Protein AF-A0A7J9T0T2-F1 (afdb_monomer_lite)

Secondary structure (DSSP, 8-state):
-----------------------PPP-----EEEEESSSEEEEEHHHHHHHHHHH-EEEE-TT--EEEEEEHHHHHHHHHSS--SSTT-S-HHHHHSTT--EEEEEETTS-EEEEEHHHHTT-TTSEEEEEETTEEPPSB-TTS-B--S-EEE-TT--GGGS--SEEEEEE--PPPPPPPSEEEESSSEEEE-HHHHHTS-EEEEEEEEE-TTS-EEEEEEEEEEEHHHHHHTTT---TTEEEEEEETTS-EEEEEHHHHTT---BS-TTSPPPSSPPEEEEEEEETTEEPPGGGT-S-EEEEEBTT--EEEGGG--SSEEEEEEEEPPPP-EEEEESSSEEEEEHHHHHHHHHHH-EEEE-TTS-EEEEEEHHHHHTTTSSS---SSS----HHHHHH--EEEEEETTS-EEEEEHHHHTT-TTSEEEEEETTEEPPTTT-S-EEE-TTS-GGG-EESEEEEEEES------S---EEEEEEEEE----EEE-GGG-----PPTT-B---EEEEEEE---EEEEEEEEE-TT-HHHHHHHHHS--TTTT----TT-------S-----PPP-PPPTT--S--EEEEEE--B---

Sequence (595 aa):
MKIFTTVNILLSIVIMGLVMPVVASEEATTWDLELVGAINNTISNSTFESCVGCHGVSYTDSENNEWEGIPLWYLMGDVDDTVTHGTGAFNDTLAADGDGYDVKIIAGDGYSKTLDSTYLAENNSYIVACYLNGTPLPELTDDEKPFAPLKLVGPYLSGGQKVGNIARIELDVAVAPPQPDLTLIGSETKFYSLNEVKAMPAYTASGGFEKSTGAIVGPYTYTGVNLTYLTDLVGGITPSNSIKITASDGYSMTYTHDQVMGGITICSTNEEETDEPLTMVLAYEENGSQIPDEYGGPLRIAFIRPDTPITDGHFWIKYVNKIEILSSVEEWDMTLTGAIVDIMDRSTFESCVGCHSVYWTDDSDRNWRGIPLWLLVGVVDDDVNEEATHYFNNALADQGYNVTVIASDGYNKTFNSTFVKRNDNIILVNELNGTALPDTDWPLKFTGSGLAKNENVKQVVEIQLNDLPSLPSSSSSLTATANVNIQMVGISLNRTEIDYGNVRAGQSSKNECVRITNVGSSYVEVTLEVDGESETAQDFYEQSLFIDNGLYNPANIIANIASSNSEDVVTQLRVPSGWTEAGTQGATFVFWAEA

pLDDT: mean 78.21, std 23.27, range [26.17, 98.75]

Structure (mmCIF, N/CA/C/O backbone):
data_AF-A0A7J9T0T2-F1
#
_entry.id   AF-A0A7J9T0T2-F1
#
loop_
_atom_site.group_PDB
_atom_site.id
_atom_site.type_symbol
_atom_site.label_atom_id
_atom_site.label_alt_id
_atom_site.label_comp_id
_atom_site.label_asym_id
_atom_site.label_entity_id
_atom_site.label_seq_id
_atom_site.pdbx_PDB_ins_code
_atom_site.Cartn_x
_atom_site.Cartn_y
_atom_site.Cartn_z
_atom_site.occupancy
_atom_site.B_iso_or_equiv
_atom_site.auth_seq_id
_atom_site.auth_comp_id
_atom_site.auth_asym_id
_atom_site.auth_atom_id
_atom_site.pdbx_PDB_model_num
ATOM 1 N N . MET A 1 1 ? 26.741 77.275 -59.901 1.00 42.75 1 MET A N 1
ATOM 2 C CA . MET A 1 1 ? 27.013 76.068 -60.709 1.00 42.75 1 MET A CA 1
ATOM 3 C C . MET A 1 1 ? 28.243 75.381 -60.143 1.00 42.75 1 MET A C 1
ATOM 5 O O . MET A 1 1 ? 29.345 75.842 -60.397 1.00 42.75 1 MET A O 1
ATOM 9 N N . LYS A 1 2 ? 28.053 74.357 -59.311 1.00 30.78 2 LYS A N 1
ATOM 10 C CA . LYS A 1 2 ? 29.029 73.292 -59.047 1.00 30.78 2 LYS A CA 1
ATOM 11 C C . LYS A 1 2 ? 28.281 72.166 -58.340 1.00 30.78 2 LYS A C 1
ATOM 13 O O . LYS A 1 2 ? 27.530 72.407 -57.403 1.00 30.78 2 LYS A O 1
ATOM 18 N N . ILE A 1 3 ? 28.427 70.988 -58.916 1.00 27.97 3 ILE A N 1
ATOM 19 C CA . ILE A 1 3 ? 27.735 69.739 -58.643 1.00 27.97 3 ILE A CA 1
ATOM 20 C C . ILE A 1 3 ? 28.831 68.718 -58.271 1.00 27.97 3 ILE A C 1
ATOM 22 O O . ILE A 1 3 ? 29.903 68.760 -58.875 1.00 27.97 3 ILE A O 1
ATOM 26 N N . PHE A 1 4 ? 28.493 67.831 -57.320 1.00 30.06 4 PHE A N 1
ATOM 27 C CA . PHE A 1 4 ? 29.208 66.663 -56.756 1.00 30.06 4 PHE A CA 1
ATOM 28 C C . PHE A 1 4 ? 30.495 66.964 -55.952 1.00 30.06 4 PHE A C 1
ATOM 30 O O . PHE A 1 4 ? 31.351 67.732 -56.370 1.00 30.06 4 PHE A O 1
ATOM 37 N N . THR A 1 5 ? 30.701 66.404 -54.751 1.00 29.55 5 THR A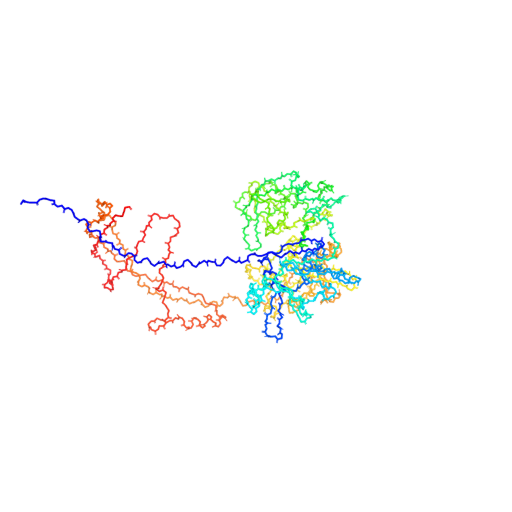 N 1
ATOM 38 C CA . THR A 1 5 ? 30.721 64.957 -54.462 1.00 29.55 5 THR A CA 1
ATOM 39 C C . THR A 1 5 ? 30.479 64.655 -52.969 1.00 29.55 5 THR A C 1
ATOM 41 O O . THR A 1 5 ? 30.799 65.452 -52.094 1.00 29.55 5 THR A O 1
ATOM 44 N N . THR A 1 6 ? 29.899 63.481 -52.743 1.00 33.00 6 THR A N 1
ATOM 45 C CA . THR A 1 6 ? 29.461 62.772 -51.531 1.00 33.00 6 THR A CA 1
ATOM 46 C C . THR A 1 6 ? 30.481 62.659 -50.386 1.00 33.00 6 THR A C 1
ATOM 48 O O . THR A 1 6 ? 31.620 62.273 -50.625 1.00 33.00 6 THR A O 1
ATOM 51 N N . VAL A 1 7 ? 30.019 62.831 -49.137 1.00 27.86 7 VAL A N 1
ATOM 52 C CA . VAL A 1 7 ? 30.520 62.118 -47.943 1.00 27.86 7 VAL A CA 1
ATOM 53 C C . VAL A 1 7 ? 29.309 61.772 -47.067 1.00 27.86 7 VAL A C 1
ATOM 55 O O . VAL A 1 7 ? 28.655 62.663 -46.532 1.00 27.86 7 VAL A O 1
ATOM 58 N N . ASN A 1 8 ? 28.998 60.479 -46.951 1.00 28.47 8 ASN A N 1
ATOM 59 C CA . ASN A 1 8 ? 28.074 59.947 -45.949 1.00 28.47 8 ASN A CA 1
ATOM 60 C C . ASN A 1 8 ? 28.800 59.915 -44.600 1.00 28.47 8 ASN A C 1
ATOM 62 O O . ASN A 1 8 ? 29.786 59.195 -44.456 1.00 28.47 8 ASN A O 1
ATOM 66 N N . ILE A 1 9 ? 28.305 60.667 -43.619 1.00 31.58 9 ILE A N 1
ATOM 67 C CA . ILE A 1 9 ? 28.656 60.491 -42.207 1.00 31.58 9 ILE A CA 1
ATOM 68 C C . ILE A 1 9 ? 27.519 59.668 -41.596 1.00 31.58 9 ILE A C 1
ATOM 70 O O . ILE A 1 9 ? 26.428 60.191 -41.379 1.00 31.58 9 ILE A O 1
ATOM 74 N N . LEU A 1 10 ? 27.756 58.373 -41.367 1.00 28.09 10 LEU A N 1
ATOM 75 C CA . LEU A 1 10 ? 26.918 57.586 -40.465 1.00 28.09 10 LEU A CA 1
ATOM 76 C C . LEU A 1 10 ? 27.258 58.004 -39.033 1.00 28.09 10 LEU A C 1
ATOM 78 O O . LEU A 1 10 ? 28.380 57.818 -38.565 1.00 28.09 10 LEU A O 1
ATOM 82 N N . LEU A 1 11 ? 26.274 58.586 -38.358 1.00 29.47 11 LEU A N 1
ATOM 83 C CA . LEU A 1 11 ? 26.287 58.825 -36.926 1.00 29.47 11 LEU A CA 1
ATOM 84 C C . LEU A 1 11 ? 25.904 57.499 -36.248 1.00 29.47 11 LEU A C 1
ATOM 86 O O . LEU A 1 11 ? 24.732 57.128 -36.233 1.00 29.47 11 LEU A O 1
ATOM 90 N N . SER A 1 12 ? 26.887 56.750 -35.746 1.00 29.41 12 SER A N 1
ATOM 91 C CA . SER A 1 12 ? 26.629 55.570 -34.914 1.00 29.41 12 SER A CA 1
ATOM 92 C C . SER A 1 12 ? 26.008 56.019 -33.592 1.00 29.41 12 SER A C 1
ATOM 94 O O . SER A 1 12 ? 26.685 56.607 -32.749 1.00 29.41 12 SER A O 1
ATOM 96 N N . ILE A 1 13 ? 24.713 55.761 -33.419 1.00 32.69 13 ILE A N 1
ATOM 97 C CA . ILE A 1 13 ? 24.043 55.848 -32.123 1.00 32.69 13 ILE A CA 1
ATOM 98 C C . ILE A 1 13 ? 24.523 54.669 -31.274 1.00 32.69 13 ILE A C 1
ATOM 100 O O . ILE A 1 13 ? 24.411 53.509 -31.663 1.00 32.69 13 ILE A O 1
ATOM 104 N N . VAL A 1 14 ? 25.085 54.999 -30.115 1.00 29.89 14 VAL A N 1
ATOM 105 C CA . VAL A 1 14 ? 25.439 54.064 -29.049 1.00 29.89 14 VAL A CA 1
ATOM 106 C C . VAL A 1 14 ? 24.139 53.514 -28.465 1.00 29.89 14 VAL A C 1
ATOM 108 O O . VAL A 1 14 ? 23.428 54.227 -27.761 1.00 29.89 14 VAL A O 1
ATOM 111 N N . ILE A 1 15 ? 23.822 52.254 -28.758 1.00 36.28 15 ILE A N 1
ATOM 112 C CA . ILE A 1 15 ? 22.851 51.486 -27.976 1.00 36.28 15 ILE A CA 1
ATOM 113 C C . ILE A 1 15 ? 23.646 50.850 -26.841 1.00 36.28 15 ILE A C 1
ATOM 115 O O . ILE A 1 15 ? 24.412 49.909 -27.041 1.00 36.28 15 ILE A O 1
ATOM 119 N N . MET A 1 16 ? 23.508 51.423 -25.650 1.00 34.28 16 MET A N 1
ATOM 120 C CA . MET A 1 16 ? 24.037 50.865 -24.414 1.00 34.28 16 MET A CA 1
ATOM 121 C C . MET A 1 16 ? 23.145 49.676 -24.038 1.00 34.28 16 MET A C 1
ATOM 123 O O . MET A 1 16 ? 22.147 49.827 -23.342 1.00 34.28 16 MET A O 1
ATOM 127 N N . GLY A 1 17 ? 23.452 48.504 -24.595 1.00 32.16 17 GLY A N 1
ATOM 128 C CA . GLY A 1 17 ? 22.829 47.253 -24.185 1.00 32.16 17 GLY A CA 1
ATOM 129 C C . GLY A 1 17 ? 23.293 46.910 -22.775 1.00 32.16 17 GLY A C 1
ATOM 130 O O . GLY A 1 17 ? 24.470 46.613 -22.575 1.00 32.16 17 GLY A O 1
ATOM 131 N N . LEU A 1 18 ? 22.384 46.958 -21.800 1.00 32.94 18 LEU A N 1
ATOM 132 C CA . LEU A 1 18 ? 22.560 46.194 -20.572 1.00 32.94 18 LEU A CA 1
ATOM 133 C C . LEU A 1 18 ? 22.551 44.714 -20.968 1.00 32.94 18 LEU A C 1
ATOM 135 O O . LEU A 1 18 ? 21.499 44.136 -21.224 1.00 32.94 18 LEU A O 1
ATOM 139 N N . VAL A 1 19 ? 23.734 44.112 -21.039 1.00 35.44 19 VAL A N 1
ATOM 140 C CA . VAL A 1 19 ? 23.866 42.660 -20.969 1.00 35.44 19 VAL A CA 1
ATOM 141 C C . VAL A 1 19 ? 23.673 42.318 -19.498 1.00 35.44 19 VAL A C 1
ATOM 143 O O . VAL A 1 19 ? 24.574 42.528 -18.687 1.00 35.44 19 VAL A O 1
ATOM 146 N N . MET A 1 20 ? 22.474 41.869 -19.131 1.00 35.12 20 MET A N 1
ATOM 147 C CA . MET A 1 20 ? 22.320 41.127 -17.884 1.00 35.12 20 MET A CA 1
ATOM 148 C C . MET A 1 20 ? 23.181 39.865 -18.017 1.00 35.12 20 MET A C 1
ATOM 150 O O . MET A 1 20 ? 23.085 39.196 -19.050 1.00 35.12 20 MET A O 1
ATOM 154 N N . PRO A 1 21 ? 24.057 39.545 -17.050 1.00 38.41 21 PRO A N 1
ATOM 155 C CA . PRO A 1 21 ? 24.721 38.256 -17.067 1.00 38.41 21 PRO A CA 1
ATOM 156 C C . PRO A 1 21 ? 23.632 37.185 -17.019 1.00 38.41 21 PRO A C 1
ATOM 158 O O . PRO A 1 21 ? 22.793 37.185 -16.120 1.00 38.41 21 PRO A O 1
ATOM 161 N N . VAL A 1 22 ? 23.633 36.292 -18.008 1.00 36.00 22 VAL A N 1
ATOM 162 C CA . VAL A 1 22 ? 23.022 34.976 -17.841 1.00 36.00 22 VAL A CA 1
ATOM 163 C C . VAL A 1 22 ? 23.752 34.365 -16.654 1.00 36.00 22 VAL A C 1
ATOM 165 O O . VAL A 1 22 ? 24.932 34.031 -16.754 1.00 36.00 22 VAL A O 1
ATOM 168 N N . VAL A 1 23 ? 23.083 34.318 -15.506 1.00 36.56 23 VAL A N 1
ATOM 169 C CA . VAL A 1 23 ? 23.486 33.435 -14.421 1.00 36.56 23 VAL A CA 1
ATOM 170 C C . VAL A 1 23 ? 23.303 32.043 -15.003 1.00 36.56 23 VAL A C 1
ATOM 172 O O . VAL A 1 23 ? 22.180 31.643 -15.304 1.00 36.56 23 VAL A O 1
ATOM 175 N N . ALA A 1 24 ? 24.412 31.360 -15.281 1.00 34.75 24 ALA A N 1
ATOM 176 C CA . ALA A 1 24 ? 24.365 29.929 -15.501 1.00 34.75 24 ALA A CA 1
ATOM 177 C C . ALA A 1 24 ? 23.715 29.338 -14.247 1.00 34.75 24 ALA A C 1
ATOM 179 O O . ALA A 1 24 ? 24.216 29.563 -13.146 1.00 34.75 24 ALA A O 1
ATOM 180 N N . SER A 1 25 ? 22.572 28.671 -14.401 1.00 39.75 25 SER A N 1
ATOM 181 C CA . SER A 1 25 ? 22.115 27.746 -13.372 1.00 39.75 25 SER A CA 1
ATOM 182 C C . SER A 1 25 ? 23.260 26.763 -13.160 1.00 39.75 25 SER A C 1
ATOM 184 O O . SER A 1 25 ? 23.696 26.147 -14.135 1.00 39.75 25 SER A O 1
ATOM 186 N N . GLU A 1 26 ? 23.794 26.668 -11.942 1.00 44.22 26 GLU A N 1
ATOM 187 C CA . GLU A 1 26 ? 24.615 25.518 -11.569 1.00 44.22 26 GLU A CA 1
ATOM 188 C C . GLU A 1 26 ? 23.820 24.274 -11.962 1.00 44.22 26 GLU A C 1
ATOM 190 O O . GLU A 1 26 ? 22.697 24.081 -11.493 1.00 44.22 26 GLU A O 1
ATOM 195 N N . GLU A 1 27 ? 24.340 23.486 -12.904 1.00 43.44 27 GLU A N 1
ATOM 196 C CA . GLU A 1 27 ? 23.812 22.144 -13.102 1.00 43.44 27 GLU A CA 1
ATOM 197 C C . GLU A 1 27 ? 24.048 21.419 -11.781 1.00 43.44 27 GLU A C 1
ATOM 199 O O . GLU A 1 27 ? 25.196 21.233 -11.374 1.00 43.44 27 GLU A O 1
ATOM 204 N N . ALA A 1 28 ? 22.963 21.099 -11.073 1.00 52.84 28 ALA A N 1
ATOM 205 C CA . ALA A 1 28 ? 23.036 20.286 -9.873 1.00 52.84 28 ALA A CA 1
ATOM 206 C C . ALA A 1 28 ? 23.795 19.003 -10.227 1.00 52.84 28 ALA A C 1
ATOM 208 O O . ALA A 1 28 ? 23.469 18.339 -11.215 1.00 52.84 28 ALA A O 1
ATOM 209 N N . THR A 1 29 ? 24.832 18.674 -9.460 1.00 57.19 29 THR A N 1
ATOM 210 C CA . THR A 1 29 ? 25.608 17.456 -9.669 1.00 57.19 29 THR A CA 1
ATOM 211 C C . THR A 1 29 ? 24.698 16.252 -9.418 1.00 57.19 29 THR A C 1
ATOM 213 O O . THR A 1 29 ? 24.330 15.927 -8.289 1.00 57.19 29 THR A O 1
ATOM 216 N N . THR A 1 30 ? 24.268 15.601 -10.499 1.00 76.81 30 THR A N 1
ATOM 217 C CA . THR A 1 30 ? 23.512 14.350 -10.434 1.00 76.81 30 THR A CA 1
ATOM 218 C C . THR A 1 30 ? 24.491 13.207 -10.208 1.00 76.81 30 THR A C 1
ATOM 220 O O . THR A 1 30 ? 25.415 13.018 -11.002 1.00 76.81 30 THR A O 1
ATOM 223 N N . TRP A 1 31 ? 24.291 12.453 -9.137 1.00 90.75 31 TRP A N 1
ATOM 224 C CA . TRP A 1 31 ? 25.074 11.274 -8.794 1.00 90.75 31 TRP A CA 1
ATOM 225 C C . TRP A 1 31 ? 24.131 10.124 -8.446 1.00 90.75 31 TRP A C 1
ATOM 227 O O . TRP A 1 31 ? 22.998 10.359 -8.019 1.00 90.75 31 TRP A O 1
ATOM 237 N N . ASP A 1 32 ? 24.638 8.906 -8.610 1.00 93.75 32 ASP A N 1
ATOM 238 C CA . ASP A 1 32 ? 23.962 7.668 -8.246 1.00 93.75 32 ASP A CA 1
ATOM 239 C C . ASP A 1 32 ? 24.829 6.901 -7.237 1.00 93.75 32 ASP A C 1
ATOM 241 O O . ASP A 1 32 ? 26.057 6.867 -7.357 1.00 93.75 32 ASP A O 1
ATOM 245 N N . LEU A 1 33 ? 24.187 6.295 -6.241 1.00 97.50 33 LEU A N 1
ATOM 246 C CA . LEU A 1 33 ? 24.794 5.362 -5.299 1.00 97.50 33 LEU A CA 1
ATOM 247 C C . LEU A 1 33 ? 24.420 3.933 -5.700 1.00 97.50 33 LEU A C 1
ATOM 249 O O . LEU A 1 33 ? 23.245 3.569 -5.695 1.00 97.50 33 LEU A O 1
ATOM 253 N N . GLU A 1 34 ? 25.421 3.110 -6.004 1.00 98.12 34 GLU A N 1
ATOM 254 C CA . GLU A 1 34 ? 25.222 1.683 -6.264 1.00 98.12 34 GLU A CA 1
ATOM 255 C C . GLU A 1 34 ? 25.162 0.897 -4.948 1.00 98.12 34 GLU A C 1
ATOM 257 O O . GLU A 1 34 ? 26.100 0.928 -4.146 1.00 98.12 34 GLU A O 1
ATOM 262 N N . LEU A 1 35 ? 24.091 0.135 -4.748 1.00 98.31 35 LEU A N 1
ATOM 263 C CA . LEU A 1 35 ? 23.955 -0.830 -3.664 1.00 98.31 35 LEU A CA 1
ATOM 264 C C . LEU A 1 35 ? 23.988 -2.241 -4.251 1.00 98.31 35 LEU A C 1
ATOM 266 O O . LEU A 1 35 ? 23.282 -2.546 -5.213 1.00 98.31 35 LEU A O 1
ATOM 270 N N . VAL A 1 36 ? 24.844 -3.100 -3.704 1.00 97.94 36 VAL A N 1
ATOM 271 C CA . VAL A 1 36 ? 25.056 -4.465 -4.199 1.00 97.94 36 VAL A CA 1
ATOM 272 C C . VAL A 1 36 ? 25.003 -5.439 -3.035 1.00 97.94 36 VAL A C 1
ATOM 274 O O . VAL A 1 36 ? 25.761 -5.284 -2.084 1.00 97.94 36 VAL A O 1
ATOM 277 N N . GLY A 1 37 ? 24.166 -6.464 -3.131 1.00 96.69 37 GLY A N 1
ATOM 278 C CA . GLY A 1 37 ? 24.042 -7.509 -2.122 1.00 96.69 37 GLY A CA 1
ATOM 279 C C . GLY A 1 37 ? 23.311 -8.731 -2.672 1.00 96.69 37 GLY A C 1
ATOM 280 O O . GLY A 1 37 ? 23.648 -9.244 -3.743 1.00 96.69 37 GLY A O 1
ATOM 281 N N . ALA A 1 38 ? 22.309 -9.206 -1.936 1.00 94.81 38 ALA A N 1
ATOM 282 C CA . ALA A 1 38 ? 21.439 -10.291 -2.368 1.00 94.81 38 ALA A CA 1
ATOM 283 C C . ALA A 1 38 ? 20.654 -9.884 -3.622 1.00 94.81 38 ALA A C 1
ATOM 285 O O . ALA A 1 38 ? 20.498 -10.680 -4.551 1.00 94.81 38 ALA A O 1
ATOM 286 N N . ILE A 1 39 ? 20.243 -8.621 -3.681 1.00 92.12 39 ILE A N 1
ATOM 287 C CA . ILE A 1 39 ? 19.804 -7.929 -4.892 1.00 92.12 39 ILE A CA 1
ATOM 288 C C . ILE A 1 39 ? 20.677 -6.688 -5.115 1.00 92.12 39 ILE A C 1
ATOM 290 O O . ILE A 1 39 ? 21.527 -6.357 -4.293 1.00 92.12 39 ILE A O 1
ATOM 294 N N . ASN A 1 40 ? 20.492 -6.002 -6.242 1.00 93.56 40 ASN A N 1
ATOM 295 C CA . ASN A 1 40 ? 21.198 -4.756 -6.528 1.00 93.56 40 ASN A CA 1
ATOM 296 C C . ASN A 1 40 ? 20.189 -3.625 -6.686 1.00 93.56 40 ASN A C 1
ATOM 298 O O . ASN A 1 40 ? 19.157 -3.822 -7.329 1.00 93.56 40 ASN A O 1
ATOM 302 N N . ASN A 1 41 ? 20.542 -2.443 -6.194 1.00 93.69 41 ASN A N 1
ATOM 303 C CA . ASN A 1 41 ? 19.772 -1.225 -6.393 1.00 93.69 41 ASN A CA 1
ATOM 304 C C . ASN A 1 41 ? 20.688 -0.055 -6.784 1.00 93.69 41 ASN A C 1
ATOM 306 O O . ASN A 1 41 ? 21.907 -0.089 -6.601 1.00 93.69 41 ASN A O 1
ATOM 310 N N . THR A 1 42 ? 20.114 0.984 -7.376 1.00 94.06 42 THR A N 1
ATOM 311 C CA . THR A 1 42 ? 20.806 2.235 -7.690 1.00 94.06 42 THR A CA 1
ATOM 312 C C . THR A 1 42 ? 19.948 3.392 -7.213 1.00 94.06 42 THR A C 1
ATOM 314 O O . THR A 1 42 ? 18.852 3.612 -7.722 1.00 94.06 42 THR A O 1
ATOM 317 N N . ILE A 1 43 ? 20.455 4.130 -6.230 1.00 92.31 43 ILE A N 1
ATOM 318 C CA . ILE A 1 43 ? 19.748 5.248 -5.610 1.00 92.31 43 ILE A CA 1
ATOM 319 C C . ILE A 1 43 ? 20.256 6.545 -6.233 1.00 92.31 43 ILE A C 1
ATOM 321 O O . ILE A 1 43 ? 21.429 6.887 -6.083 1.00 92.31 43 ILE A O 1
ATOM 325 N N . SER A 1 44 ? 19.372 7.282 -6.902 1.00 92.44 44 SER A N 1
ATOM 326 C CA . SER A 1 44 ? 19.695 8.619 -7.405 1.00 92.44 44 SER A CA 1
ATOM 327 C C . SER A 1 44 ? 19.805 9.634 -6.266 1.00 92.44 44 SER A C 1
ATOM 329 O O . SER A 1 44 ? 19.164 9.471 -5.226 1.00 92.44 44 SER A O 1
ATOM 331 N N . ASN A 1 45 ? 20.541 10.728 -6.488 1.00 90.44 45 ASN A N 1
ATOM 332 C CA . ASN A 1 45 ? 20.625 11.869 -5.564 1.00 90.44 45 ASN A CA 1
ATOM 333 C C . ASN A 1 45 ? 19.247 12.252 -4.973 1.00 90.44 45 ASN A C 1
ATOM 335 O O . ASN A 1 45 ? 19.060 12.224 -3.759 1.00 90.44 45 ASN A O 1
ATOM 339 N N . SER A 1 46 ? 18.247 12.507 -5.824 1.00 85.38 46 SER A N 1
ATOM 340 C CA . SER A 1 46 ? 16.908 12.926 -5.380 1.00 85.38 46 SER A CA 1
ATOM 341 C C . SER A 1 46 ? 16.191 11.878 -4.522 1.00 85.38 46 SER A C 1
ATOM 343 O O . SER A 1 46 ? 15.433 12.221 -3.613 1.00 85.38 46 SER A O 1
ATOM 345 N N . THR A 1 47 ? 16.416 10.594 -4.811 1.00 86.38 47 THR A N 1
ATOM 346 C CA . THR A 1 47 ? 15.854 9.491 -4.023 1.00 86.38 47 THR A CA 1
ATOM 347 C C . THR A 1 47 ? 16.530 9.432 -2.660 1.00 86.38 47 THR A C 1
ATOM 349 O O . THR A 1 47 ? 15.845 9.355 -1.644 1.00 86.38 47 THR A O 1
ATOM 352 N N . PHE A 1 48 ? 17.858 9.570 -2.615 1.00 93.50 48 PHE A N 1
ATOM 353 C CA . PHE A 1 48 ? 18.609 9.613 -1.364 1.00 93.50 48 PHE A CA 1
ATOM 354 C C . PHE A 1 48 ? 18.165 10.786 -0.478 1.00 93.50 48 PHE A C 1
ATOM 356 O O . PHE A 1 48 ? 17.892 10.587 0.703 1.00 93.50 48 PHE A O 1
ATOM 363 N N . GLU A 1 49 ? 18.025 11.993 -1.036 1.00 88.25 49 GLU A N 1
ATOM 364 C CA . GLU A 1 49 ? 17.530 13.166 -0.298 1.00 88.25 49 GLU A CA 1
ATOM 365 C C . GLU A 1 49 ? 16.102 12.956 0.233 1.00 88.25 49 GLU A C 1
ATOM 367 O O . GLU A 1 49 ? 15.800 13.322 1.370 1.00 88.25 49 GLU A O 1
ATOM 372 N N . SER A 1 50 ? 15.235 12.290 -0.538 1.00 85.25 50 SER A N 1
ATOM 373 C CA . SER A 1 50 ? 13.892 11.915 -0.073 1.00 85.25 50 SER A CA 1
ATOM 374 C C . SER A 1 50 ? 13.957 10.930 1.101 1.00 85.25 50 SER A C 1
ATOM 376 O O . SER A 1 50 ? 13.254 11.106 2.097 1.00 85.25 50 SER A O 1
ATOM 378 N N . CYS A 1 51 ? 14.851 9.937 1.039 1.00 86.12 51 CYS A N 1
ATOM 379 C CA . CYS A 1 51 ? 15.074 8.987 2.127 1.00 86.12 51 CYS A CA 1
ATOM 380 C C . CYS A 1 51 ? 15.621 9.662 3.397 1.00 86.12 51 CYS A C 1
ATOM 382 O O . CYS A 1 51 ? 15.247 9.255 4.497 1.00 86.12 51 CYS A O 1
ATOM 384 N N . VAL A 1 52 ? 16.440 10.718 3.285 1.00 90.44 52 VAL A N 1
ATOM 385 C CA . VAL A 1 52 ? 16.865 11.532 4.443 1.00 90.44 52 VAL A CA 1
ATOM 386 C C . VAL A 1 52 ? 15.659 12.163 5.148 1.00 90.44 52 VAL A C 1
ATOM 388 O O . VAL A 1 52 ? 15.639 12.225 6.374 1.00 90.44 52 VAL A O 1
ATOM 391 N N . GLY A 1 53 ? 14.612 12.555 4.417 1.00 86.56 53 GLY A N 1
ATOM 392 C CA . GLY A 1 53 ? 13.378 13.078 5.014 1.00 86.56 53 GLY A CA 1
ATOM 393 C C . GLY A 1 53 ? 12.642 12.080 5.922 1.00 86.56 53 GLY A C 1
ATOM 394 O O . GLY A 1 53 ? 12.006 12.495 6.891 1.00 86.56 53 GLY A O 1
ATOM 395 N N . CYS A 1 54 ? 12.749 10.776 5.647 1.00 77.44 54 CYS A N 1
ATOM 396 C CA . CYS A 1 54 ? 12.067 9.717 6.404 1.00 77.44 54 CYS A CA 1
ATOM 397 C C . CYS A 1 54 ? 12.971 9.005 7.426 1.00 77.44 54 CYS A C 1
ATOM 399 O O . CYS A 1 54 ? 12.491 8.573 8.473 1.00 77.44 54 CYS A O 1
ATOM 401 N N . HIS A 1 55 ? 14.269 8.887 7.136 1.00 87.50 55 HIS A N 1
ATOM 402 C CA . HIS A 1 55 ? 15.229 8.068 7.892 1.00 87.50 55 HIS A CA 1
ATOM 403 C C . HIS A 1 55 ? 16.473 8.846 8.345 1.00 87.50 55 HIS A C 1
ATOM 405 O O . HIS A 1 55 ? 17.432 8.249 8.840 1.00 87.50 55 HIS A O 1
ATOM 411 N N . GLY A 1 56 ? 16.486 10.166 8.153 1.00 92.12 56 GLY A N 1
ATOM 412 C CA . GLY A 1 56 ? 17.634 11.020 8.416 1.00 92.12 56 GLY A CA 1
ATOM 413 C C . GLY A 1 56 ? 18.056 11.040 9.881 1.00 92.12 56 GLY A C 1
ATOM 414 O O . GLY A 1 56 ? 17.236 11.078 10.799 1.00 92.12 56 GLY A O 1
ATOM 415 N N . VAL A 1 57 ? 19.367 11.060 10.096 1.00 95.69 57 VAL A N 1
ATOM 416 C CA . VAL A 1 57 ? 19.986 11.268 11.407 1.00 95.69 57 VAL A CA 1
ATOM 417 C C . VAL A 1 57 ? 21.101 12.301 11.297 1.00 95.69 57 VAL A C 1
ATOM 419 O O . VAL A 1 57 ? 21.665 12.508 10.219 1.00 95.69 57 VAL A O 1
ATOM 422 N N . SER A 1 58 ? 21.453 12.913 12.429 1.00 95.69 58 SER A N 1
ATOM 423 C CA . SER A 1 58 ? 22.594 13.817 12.523 1.00 95.69 58 SER A CA 1
ATOM 424 C C . SER A 1 58 ? 23.640 13.344 13.534 1.00 95.69 58 SER A C 1
ATOM 426 O O . SER A 1 58 ? 23.347 12.646 14.508 1.00 95.69 58 SER A O 1
ATOM 428 N N . TYR A 1 59 ? 24.895 13.720 13.290 1.00 95.69 59 TYR A N 1
ATOM 429 C CA . TYR A 1 59 ? 26.029 13.472 14.177 1.00 95.69 59 TYR A CA 1
ATOM 430 C C . TYR A 1 59 ? 26.943 14.694 14.223 1.00 95.69 59 TYR A C 1
ATOM 432 O O . TYR A 1 59 ? 27.476 15.116 13.200 1.00 95.69 59 TYR A O 1
ATOM 440 N N . THR A 1 60 ? 27.180 15.230 15.421 1.00 97.00 60 THR A N 1
ATOM 441 C CA . THR A 1 60 ? 28.163 16.297 15.639 1.00 97.00 60 THR A CA 1
ATOM 442 C C . THR A 1 60 ? 29.503 15.709 16.066 1.00 97.00 60 THR A C 1
ATOM 444 O O . THR A 1 60 ? 29.587 14.988 17.063 1.00 97.00 60 THR A O 1
ATOM 447 N N . ASP A 1 61 ? 30.568 16.026 15.334 1.00 94.19 61 ASP A N 1
ATOM 448 C CA . ASP A 1 61 ? 31.912 15.553 15.660 1.00 94.19 61 ASP A CA 1
ATOM 449 C C . ASP A 1 61 ? 32.635 16.423 16.708 1.00 94.19 61 ASP A C 1
ATOM 451 O O . ASP A 1 61 ? 32.137 17.439 17.194 1.00 94.19 61 ASP A O 1
ATOM 455 N N . SER A 1 62 ? 33.851 16.015 17.086 1.00 94.06 62 SER A N 1
ATOM 456 C CA . SER A 1 62 ? 34.672 16.725 18.077 1.00 94.06 62 SER A CA 1
ATOM 457 C C . SER A 1 62 ? 35.143 18.115 17.636 1.00 94.06 62 SER A C 1
ATOM 459 O O . SER A 1 62 ? 35.647 18.870 18.466 1.00 94.06 62 SER A O 1
ATOM 461 N N . GLU A 1 63 ? 35.033 18.434 16.347 1.00 94.25 63 GLU A N 1
ATOM 462 C CA . GLU A 1 63 ? 35.361 19.738 15.766 1.00 94.25 63 GLU A CA 1
ATOM 463 C C . GLU A 1 63 ? 34.115 20.629 15.646 1.00 94.25 63 GLU A C 1
ATOM 465 O O . GLU A 1 63 ? 34.209 21.753 15.158 1.00 94.25 63 GLU A O 1
ATOM 470 N N . ASN A 1 64 ? 32.974 20.165 16.174 1.00 95.19 64 ASN A N 1
ATOM 471 C CA . ASN A 1 64 ? 31.681 20.838 16.131 1.00 95.19 64 ASN A CA 1
ATOM 472 C C . ASN A 1 64 ? 31.128 20.985 14.704 1.00 95.19 64 ASN A C 1
ATOM 474 O O . ASN A 1 64 ? 30.376 21.921 14.433 1.00 95.19 64 ASN A O 1
ATOM 478 N N . ASN A 1 65 ? 31.494 20.061 13.811 1.00 95.94 65 ASN A N 1
ATOM 479 C CA . ASN A 1 65 ? 30.829 19.914 12.525 1.00 95.94 65 ASN A CA 1
ATOM 480 C C . ASN A 1 65 ? 29.629 18.980 12.669 1.00 95.94 65 ASN A C 1
ATOM 482 O O . ASN A 1 65 ? 29.756 17.885 13.221 1.00 95.94 65 ASN A O 1
ATOM 486 N N . GLU A 1 66 ? 28.486 19.405 12.152 1.00 97.56 66 GLU A N 1
ATOM 487 C CA . GLU A 1 66 ? 27.261 18.620 12.083 1.00 97.56 66 GLU A CA 1
ATOM 488 C C . GLU A 1 66 ? 27.171 17.895 10.740 1.00 97.56 66 GLU A C 1
ATOM 490 O O . GLU A 1 66 ? 27.281 18.506 9.680 1.00 97.56 66 GLU A O 1
ATOM 495 N N . TRP A 1 67 ? 26.998 16.581 10.793 1.00 97.50 67 TRP A N 1
ATOM 496 C CA . TRP A 1 67 ? 26.856 15.716 9.631 1.00 97.50 67 TRP A CA 1
ATOM 497 C C . TRP A 1 67 ? 25.441 15.168 9.573 1.00 97.50 67 TRP A C 1
ATOM 499 O O . TRP A 1 67 ? 24.970 14.654 10.585 1.00 97.50 67 TRP A O 1
ATOM 509 N N . GLU A 1 68 ? 24.803 15.206 8.406 1.00 97.62 68 GLU A N 1
ATOM 510 C CA . GLU A 1 68 ? 23.436 14.703 8.220 1.00 97.62 68 GLU A CA 1
ATOM 511 C C . GLU A 1 68 ? 23.360 13.748 7.026 1.00 97.62 68 GLU A C 1
ATOM 513 O O . GLU A 1 68 ? 24.004 13.958 5.990 1.00 97.62 68 GLU A O 1
ATOM 518 N N . GLY A 1 69 ? 22.576 12.682 7.180 1.00 97.62 69 GLY A N 1
ATOM 519 C CA . GLY A 1 69 ? 22.327 11.694 6.134 1.00 97.62 69 GLY A CA 1
ATOM 520 C C . GLY A 1 69 ? 21.598 10.465 6.660 1.00 97.62 69 GLY A C 1
ATOM 521 O O . GLY A 1 69 ? 20.856 10.551 7.636 1.00 97.62 69 GLY A O 1
ATOM 522 N N . ILE A 1 70 ? 21.822 9.317 6.022 1.00 97.62 70 ILE A N 1
ATOM 523 C CA . ILE A 1 70 ? 21.089 8.072 6.300 1.00 97.62 70 ILE A CA 1
ATOM 524 C C . ILE A 1 70 ? 21.976 7.110 7.108 1.00 97.62 70 ILE A C 1
ATOM 526 O O . ILE A 1 70 ? 23.155 6.943 6.772 1.00 97.62 70 ILE A O 1
ATOM 530 N N . PRO A 1 71 ? 21.455 6.444 8.155 1.00 97.94 71 PRO A N 1
ATOM 531 C CA . PRO A 1 71 ? 22.143 5.322 8.786 1.00 97.94 71 PRO A CA 1
ATOM 532 C C . PRO A 1 71 ? 22.506 4.224 7.775 1.00 97.94 71 PRO A C 1
ATOM 534 O O . PRO A 1 71 ? 21.668 3.787 6.993 1.00 97.94 71 PRO A O 1
ATOM 537 N N . LEU A 1 72 ? 23.747 3.734 7.817 1.00 98.06 72 LEU A N 1
ATOM 538 C CA . LEU A 1 72 ? 24.270 2.748 6.865 1.00 98.06 72 LEU A CA 1
ATOM 539 C C . LEU A 1 72 ? 23.424 1.466 6.818 1.00 98.06 72 LEU A C 1
ATOM 541 O O . LEU A 1 72 ? 23.263 0.888 5.750 1.00 98.06 72 LEU A O 1
ATOM 545 N N . TRP A 1 73 ? 22.849 1.046 7.945 1.00 97.19 73 TRP A N 1
ATOM 546 C CA . TRP A 1 73 ? 22.052 -0.178 8.020 1.00 97.19 73 TRP A CA 1
ATOM 547 C C . TRP A 1 73 ? 20.730 -0.110 7.240 1.00 97.19 73 TRP A C 1
ATOM 549 O O . TRP A 1 73 ? 20.298 -1.135 6.729 1.00 97.19 73 TRP A O 1
ATOM 559 N N . TYR A 1 74 ? 20.137 1.076 7.040 1.00 95.94 74 TYR A N 1
ATOM 560 C CA . TYR A 1 74 ? 18.980 1.212 6.142 1.00 95.94 74 TYR A CA 1
ATOM 561 C C . TYR A 1 74 ? 19.363 0.939 4.684 1.00 95.94 74 TYR A C 1
ATOM 563 O O . TYR A 1 74 ? 18.628 0.269 3.969 1.00 95.94 74 TYR A O 1
ATOM 571 N N . LEU A 1 75 ? 20.539 1.410 4.254 1.00 97.69 75 LEU A N 1
ATOM 572 C CA . LEU A 1 75 ? 21.059 1.143 2.906 1.00 97.69 75 LEU A CA 1
ATOM 573 C C . LEU A 1 75 ? 21.484 -0.321 2.738 1.00 97.69 75 LEU A C 1
ATOM 575 O O . LEU A 1 75 ? 21.484 -0.834 1.627 1.00 97.69 75 LEU A O 1
ATOM 579 N N . MET A 1 76 ? 21.875 -0.987 3.829 1.00 97.75 76 MET A N 1
ATOM 580 C CA . MET A 1 76 ? 22.131 -2.427 3.818 1.00 97.75 76 MET A CA 1
ATOM 581 C C . MET A 1 76 ? 20.829 -3.208 3.623 1.00 97.75 76 MET A C 1
ATOM 583 O O . MET A 1 76 ? 20.798 -4.074 2.759 1.00 97.75 76 MET A O 1
ATOM 587 N N . GLY A 1 77 ? 19.765 -2.868 4.359 1.00 95.38 77 GLY A N 1
ATOM 588 C CA . GLY A 1 77 ? 18.466 -3.550 4.258 1.00 95.38 77 GLY A CA 1
ATOM 589 C C . GLY A 1 77 ? 17.837 -3.479 2.866 1.00 95.38 77 GLY A C 1
ATOM 590 O O . GLY A 1 77 ? 17.225 -4.424 2.394 1.00 95.38 77 GLY A O 1
ATOM 591 N N . ASP A 1 78 ? 18.092 -2.402 2.124 1.00 94.25 78 ASP A N 1
ATOM 592 C CA . ASP A 1 78 ? 17.619 -2.287 0.740 1.00 94.25 78 ASP A CA 1
ATOM 593 C C . ASP A 1 78 ? 18.163 -3.391 -0.196 1.00 94.25 78 ASP A C 1
ATOM 595 O O . ASP A 1 78 ? 17.588 -3.648 -1.254 1.00 94.25 78 ASP A O 1
ATOM 599 N N . VAL A 1 79 ? 19.269 -4.056 0.171 1.00 96.62 79 VAL A N 1
ATOM 600 C CA . VAL A 1 79 ? 19.927 -5.071 -0.668 1.00 96.62 79 VAL A CA 1
ATOM 601 C C . VAL A 1 79 ? 20.400 -6.332 0.068 1.00 96.62 79 VAL A C 1
ATOM 603 O O . VAL A 1 79 ? 21.054 -7.171 -0.556 1.00 96.62 79 VAL A O 1
ATOM 606 N N . ASP A 1 80 ? 20.131 -6.506 1.364 1.00 95.62 80 ASP A N 1
ATOM 607 C CA . ASP A 1 80 ? 20.616 -7.671 2.124 1.00 95.62 80 ASP A CA 1
ATOM 608 C C . ASP A 1 80 ? 19.780 -8.941 1.893 1.00 95.62 80 ASP A C 1
ATOM 610 O O . ASP A 1 80 ? 20.319 -10.048 1.972 1.00 95.62 80 ASP A O 1
ATOM 614 N N . ASP A 1 81 ? 18.519 -8.793 1.483 1.00 91.94 81 ASP A N 1
ATOM 615 C CA . ASP A 1 81 ? 17.685 -9.851 0.922 1.00 91.94 81 ASP A CA 1
ATOM 616 C C . ASP A 1 81 ? 16.737 -9.341 -0.193 1.00 91.94 81 ASP A C 1
ATOM 618 O O . ASP A 1 81 ? 17.160 -8.586 -1.066 1.00 91.94 81 ASP A O 1
ATOM 622 N N . THR A 1 82 ? 15.497 -9.837 -0.275 1.00 86.88 82 THR A N 1
ATOM 623 C CA . THR A 1 82 ? 14.501 -9.410 -1.280 1.00 86.88 82 THR A CA 1
ATOM 624 C C . THR A 1 82 ? 13.406 -8.500 -0.712 1.00 86.88 82 THR A C 1
ATOM 626 O O . THR A 1 82 ? 12.470 -8.163 -1.435 1.00 86.88 82 THR A O 1
ATOM 629 N N . VAL A 1 83 ? 13.470 -8.155 0.573 1.00 83.44 83 VAL A N 1
ATOM 630 C CA . VAL A 1 83 ? 12.546 -7.273 1.288 1.00 83.44 83 VAL A CA 1
ATOM 631 C C . VAL A 1 83 ? 13.214 -5.907 1.417 1.00 83.44 83 VAL A C 1
ATOM 633 O O . VAL A 1 83 ? 14.009 -5.679 2.310 1.00 83.44 83 VAL A O 1
ATOM 636 N N . THR A 1 84 ? 12.889 -4.970 0.531 1.00 84.50 84 THR A N 1
ATOM 637 C CA . THR A 1 84 ? 13.635 -3.700 0.441 1.00 84.50 84 THR A CA 1
ATOM 638 C C . THR A 1 84 ? 13.101 -2.585 1.340 1.00 84.50 84 THR A C 1
ATOM 640 O O . THR A 1 84 ? 13.772 -1.581 1.560 1.00 84.50 84 THR A O 1
ATOM 643 N N . HIS A 1 85 ? 11.877 -2.719 1.862 1.00 80.38 85 HIS A N 1
ATOM 644 C CA . HIS A 1 85 ? 11.236 -1.675 2.660 1.00 80.38 85 HIS A CA 1
ATOM 645 C C . HIS A 1 85 ? 10.188 -2.241 3.635 1.00 80.38 85 HIS A C 1
ATOM 647 O O . HIS A 1 85 ? 9.615 -3.306 3.414 1.00 80.38 85 HIS A O 1
ATOM 653 N N . GLY A 1 86 ? 9.914 -1.510 4.719 1.00 74.94 86 GLY A N 1
ATOM 654 C CA . GLY A 1 86 ? 8.939 -1.893 5.745 1.00 74.94 86 GLY A CA 1
ATOM 655 C C . GLY A 1 86 ? 9.503 -2.789 6.854 1.00 74.94 86 GLY A C 1
ATOM 656 O O . GLY A 1 86 ? 10.704 -2.827 7.116 1.00 74.94 86 GLY A O 1
ATOM 657 N N . THR A 1 87 ? 8.614 -3.475 7.577 1.00 74.62 87 THR A N 1
ATOM 658 C CA . THR A 1 87 ? 9.010 -4.364 8.680 1.00 74.62 87 THR A CA 1
ATOM 659 C C . THR A 1 87 ? 9.814 -5.551 8.153 1.00 74.62 87 THR A C 1
ATOM 661 O O . THR A 1 87 ? 9.318 -6.305 7.320 1.00 74.62 87 THR A O 1
ATOM 664 N N . GLY A 1 88 ? 11.024 -5.741 8.685 1.00 81.69 88 GLY A N 1
ATOM 665 C CA . GLY A 1 88 ? 11.937 -6.802 8.254 1.00 81.69 88 GLY A CA 1
ATOM 666 C C . GLY A 1 88 ? 12.750 -6.465 7.005 1.00 81.69 88 GLY A C 1
ATOM 667 O O . GLY A 1 88 ? 13.353 -7.372 6.452 1.00 81.69 88 GLY A O 1
ATOM 668 N N . ALA A 1 89 ? 12.765 -5.197 6.570 1.00 88.44 89 ALA A N 1
ATOM 669 C CA . ALA A 1 89 ? 13.595 -4.760 5.447 1.00 88.44 89 ALA A CA 1
ATOM 670 C C . ALA A 1 89 ? 15.094 -4.862 5.729 1.00 88.44 89 ALA A C 1
ATOM 672 O O . ALA A 1 89 ? 15.873 -5.105 4.830 1.00 88.44 89 ALA A O 1
ATOM 673 N N . PHE A 1 90 ? 15.514 -4.668 6.978 1.00 94.50 90 PHE A N 1
ATOM 674 C CA . PHE A 1 90 ? 16.858 -5.050 7.385 1.00 94.50 90 PHE A CA 1
ATOM 675 C C . PHE A 1 90 ? 16.814 -6.476 7.925 1.00 94.50 90 PHE A C 1
ATOM 677 O O . PHE A 1 90 ? 16.054 -6.767 8.853 1.00 94.50 90 PHE A O 1
ATOM 684 N N . ASN A 1 91 ? 17.621 -7.370 7.364 1.00 93.31 91 ASN A N 1
ATOM 685 C CA . ASN A 1 91 ? 17.651 -8.758 7.783 1.00 93.31 91 ASN A CA 1
ATOM 686 C C . ASN A 1 91 ? 18.569 -8.933 9.001 1.00 93.31 91 ASN A C 1
ATOM 688 O O . ASN A 1 91 ? 19.726 -9.349 8.892 1.00 93.31 91 ASN A O 1
ATOM 692 N N . ASP A 1 92 ? 18.024 -8.669 10.193 1.00 91.44 92 ASP A N 1
ATOM 693 C CA . ASP A 1 92 ? 18.737 -8.812 11.472 1.00 91.44 92 ASP A CA 1
ATOM 694 C C . ASP A 1 92 ? 19.356 -10.197 11.658 1.00 91.44 92 ASP A C 1
ATOM 6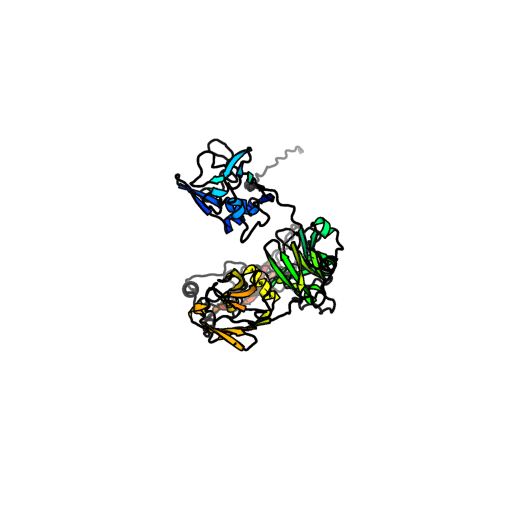96 O O . ASP A 1 92 ? 20.448 -10.344 12.208 1.00 91.44 92 ASP A O 1
ATOM 700 N N . THR A 1 93 ? 18.651 -11.233 11.193 1.00 90.75 93 THR A N 1
ATOM 701 C CA . THR A 1 93 ? 19.125 -12.612 11.319 1.00 90.75 93 THR A CA 1
ATOM 702 C C . THR A 1 93 ? 20.361 -12.826 10.460 1.00 90.75 93 THR A C 1
ATOM 704 O O . THR A 1 93 ? 21.335 -13.377 10.956 1.00 90.75 93 THR A O 1
ATOM 707 N N . LEU A 1 94 ? 20.351 -12.362 9.209 1.00 92.88 94 LEU A N 1
ATOM 708 C CA . LEU A 1 94 ? 21.493 -12.452 8.303 1.00 92.88 94 LEU A CA 1
ATOM 709 C C . LEU A 1 94 ? 22.670 -11.609 8.803 1.00 92.88 94 LEU A C 1
ATOM 711 O O . LEU A 1 94 ? 23.807 -12.071 8.778 1.00 92.88 94 LEU A O 1
ATOM 715 N N . ALA A 1 95 ? 22.403 -10.399 9.301 1.00 92.38 95 ALA A N 1
ATOM 716 C CA . ALA A 1 95 ? 23.432 -9.509 9.828 1.00 92.38 95 ALA A CA 1
ATOM 717 C C . ALA A 1 95 ? 24.111 -10.044 11.100 1.00 92.38 95 ALA A C 1
ATOM 719 O O . ALA A 1 95 ? 25.260 -9.673 11.363 1.00 92.38 95 ALA A O 1
ATOM 720 N N . ALA A 1 96 ? 23.423 -10.902 11.864 1.00 85.19 96 ALA A N 1
ATOM 721 C CA . ALA A 1 96 ? 23.902 -11.513 13.104 1.00 85.19 96 ALA A CA 1
ATOM 722 C C . ALA A 1 96 ? 24.250 -13.015 12.994 1.00 85.19 96 ALA A C 1
ATOM 724 O O . ALA A 1 96 ? 24.665 -13.605 13.997 1.00 85.19 96 ALA A O 1
ATOM 725 N N . ASP A 1 97 ? 24.071 -13.658 11.833 1.00 78.00 97 ASP A N 1
ATOM 726 C CA . ASP A 1 97 ? 24.341 -15.092 11.670 1.00 78.00 97 ASP A CA 1
ATOM 727 C C . ASP A 1 97 ? 25.850 -15.374 11.692 1.00 78.00 97 ASP A C 1
ATOM 729 O O . ASP A 1 97 ? 26.629 -14.794 10.937 1.00 78.00 97 ASP A O 1
ATOM 733 N N . GLY A 1 98 ? 26.282 -16.292 12.559 1.00 78.69 98 GLY A N 1
ATOM 734 C CA . GLY A 1 98 ? 27.694 -16.647 12.714 1.00 78.69 98 GLY A CA 1
ATOM 735 C C . GLY A 1 98 ? 28.590 -15.453 13.072 1.00 78.69 98 GLY A C 1
ATOM 736 O O . GLY A 1 98 ? 28.491 -14.914 14.174 1.00 78.69 98 GLY A O 1
ATOM 737 N N . ASP A 1 99 ? 29.496 -15.103 12.155 1.00 79.88 99 ASP A N 1
ATOM 738 C CA . ASP A 1 99 ? 30.414 -13.958 12.260 1.00 79.88 99 ASP A CA 1
ATOM 739 C C . ASP A 1 99 ? 29.882 -12.714 11.499 1.00 79.88 99 ASP A C 1
ATOM 741 O O . ASP A 1 99 ? 30.620 -11.751 11.321 1.00 79.88 99 ASP A O 1
ATOM 745 N N . GLY A 1 100 ? 28.624 -12.724 11.034 1.00 90.38 100 GLY A N 1
ATOM 746 C CA . GLY A 1 100 ? 28.058 -11.692 10.161 1.00 90.38 100 GLY A CA 1
ATOM 747 C C . GLY A 1 100 ? 28.560 -11.783 8.714 1.00 90.38 100 GLY A C 1
ATOM 748 O O . GLY A 1 100 ? 29.026 -12.830 8.258 1.00 90.38 100 GLY A O 1
ATOM 749 N N . TYR A 1 101 ? 28.461 -10.673 7.981 1.00 96.06 101 TYR A N 1
ATOM 750 C CA . TYR A 1 101 ? 28.972 -10.514 6.620 1.00 96.06 101 TYR A CA 1
ATOM 751 C C . TYR A 1 101 ? 29.763 -9.210 6.450 1.00 96.06 101 TYR A C 1
ATOM 753 O O . TYR A 1 101 ? 29.591 -8.231 7.185 1.00 96.06 101 TYR A O 1
ATOM 761 N N . ASP A 1 102 ? 30.643 -9.197 5.449 1.00 97.56 102 ASP A N 1
ATOM 762 C CA . ASP A 1 102 ? 31.468 -8.039 5.118 1.00 97.56 102 ASP A CA 1
ATOM 763 C C . ASP A 1 102 ? 30.643 -6.979 4.370 1.00 97.56 102 ASP A C 1
ATOM 765 O O . ASP A 1 102 ? 29.980 -7.260 3.374 1.00 97.56 102 ASP A O 1
ATOM 769 N N . VAL A 1 103 ? 30.738 -5.728 4.817 1.00 98.25 103 VAL A N 1
ATOM 770 C CA . VAL A 1 103 ? 30.137 -4.549 4.183 1.00 98.25 103 VAL A CA 1
ATOM 771 C C . VAL A 1 103 ? 31.248 -3.657 3.671 1.00 98.25 103 VAL A C 1
ATOM 773 O O . VAL A 1 103 ? 31.996 -3.055 4.444 1.00 98.25 103 VAL A O 1
ATOM 776 N N . LYS A 1 104 ? 31.383 -3.558 2.353 1.00 98.56 104 LYS A N 1
ATOM 777 C CA . LYS A 1 104 ? 32.435 -2.798 1.690 1.00 98.56 104 LYS A CA 1
ATOM 778 C C . LYS A 1 104 ? 31.902 -1.468 1.168 1.00 98.56 104 LYS A C 1
ATOM 780 O O . LYS A 1 104 ? 31.067 -1.421 0.276 1.00 98.56 104 LYS A O 1
ATOM 785 N N . ILE A 1 105 ? 32.462 -0.379 1.681 1.00 98.50 105 ILE A N 1
ATOM 786 C CA . ILE A 1 105 ? 32.158 0.994 1.286 1.00 98.50 105 ILE A CA 1
ATOM 787 C C . ILE A 1 105 ? 33.240 1.442 0.310 1.00 98.50 105 ILE A C 1
ATOM 789 O O . ILE A 1 105 ? 34.426 1.439 0.658 1.00 98.50 105 ILE A O 1
ATOM 793 N N . ILE A 1 106 ? 32.845 1.792 -0.911 1.00 98.31 106 ILE A N 1
ATOM 794 C CA . ILE A 1 106 ? 33.733 2.029 -2.049 1.00 98.31 106 ILE A CA 1
ATOM 795 C C . ILE A 1 106 ? 33.538 3.459 -2.553 1.00 98.31 106 ILE A C 1
ATOM 797 O O . ILE A 1 106 ? 32.439 3.872 -2.925 1.00 98.31 106 ILE A O 1
ATOM 801 N N . ALA A 1 107 ? 34.631 4.213 -2.575 1.00 97.12 107 ALA A N 1
ATOM 802 C CA . ALA A 1 107 ? 34.689 5.542 -3.152 1.00 97.12 107 ALA A CA 1
ATOM 803 C C . ALA A 1 107 ? 34.832 5.492 -4.681 1.00 97.12 107 ALA A C 1
ATOM 805 O O . ALA A 1 107 ? 35.366 4.526 -5.231 1.00 97.12 107 ALA A O 1
ATOM 806 N N . GLY A 1 108 ? 34.425 6.558 -5.373 1.00 94.31 108 GLY A N 1
ATOM 807 C CA . GLY A 1 108 ? 34.516 6.669 -6.834 1.00 94.31 108 GLY A CA 1
ATOM 808 C C . GLY A 1 108 ? 35.947 6.605 -7.392 1.00 94.31 108 GLY A C 1
ATOM 809 O O . GLY A 1 108 ? 36.141 6.314 -8.569 1.00 94.31 108 GLY A O 1
ATOM 810 N N . ASP A 1 109 ? 36.967 6.820 -6.554 1.00 92.12 109 ASP A N 1
ATOM 811 C CA . ASP A 1 109 ? 38.386 6.653 -6.903 1.00 92.12 109 ASP A CA 1
ATOM 812 C C . ASP A 1 109 ? 38.922 5.222 -6.661 1.00 92.12 109 ASP A C 1
ATOM 814 O O . ASP A 1 109 ? 40.105 4.944 -6.880 1.00 92.12 109 ASP A O 1
ATOM 818 N N . GLY A 1 110 ? 38.059 4.304 -6.215 1.00 93.81 110 GLY A N 1
ATOM 819 C CA . GLY A 1 110 ? 38.379 2.914 -5.897 1.00 93.81 110 GLY A CA 1
ATOM 820 C C . GLY A 1 110 ? 38.918 2.685 -4.481 1.00 93.81 110 GLY A C 1
ATOM 821 O O . GLY A 1 110 ? 39.147 1.528 -4.103 1.00 93.81 110 GLY A O 1
ATOM 822 N N . TYR A 1 111 ? 39.116 3.733 -3.670 1.00 95.38 111 TYR A N 1
ATOM 823 C CA . TYR A 1 111 ? 39.412 3.557 -2.250 1.00 95.38 111 TYR A CA 1
ATOM 824 C C . TYR A 1 111 ? 38.249 2.842 -1.562 1.00 95.38 111 TYR A C 1
ATOM 826 O O . TYR A 1 111 ? 37.089 3.131 -1.826 1.00 95.38 111 TYR A O 1
ATOM 834 N N . SER A 1 112 ? 38.536 1.898 -0.668 1.00 97.50 112 SER A N 1
ATOM 835 C CA . SER A 1 112 ? 37.470 1.194 0.040 1.00 97.50 112 SER A CA 1
ATOM 836 C C . SER A 1 112 ? 37.847 0.776 1.448 1.00 97.50 112 SER A C 1
ATOM 838 O O . SER A 1 112 ? 39.027 0.640 1.805 1.00 97.50 112 SER A O 1
ATOM 840 N N . LYS A 1 113 ? 36.806 0.572 2.254 1.00 98.06 113 LYS A N 1
ATOM 841 C CA . LYS A 1 113 ? 36.889 0.002 3.593 1.00 98.06 113 LYS A CA 1
ATOM 842 C C . LYS A 1 113 ? 35.804 -1.030 3.794 1.00 98.06 113 LYS A C 1
ATOM 844 O O . LYS A 1 113 ? 34.682 -0.827 3.354 1.00 98.06 113 LYS A O 1
ATOM 849 N N . THR A 1 114 ? 36.170 -2.096 4.489 1.00 97.81 114 THR A N 1
ATOM 850 C CA . THR A 1 114 ? 35.250 -3.147 4.904 1.00 97.81 114 THR A CA 1
ATOM 851 C C . THR A 1 114 ? 34.941 -2.976 6.383 1.00 97.81 114 THR A C 1
ATOM 853 O O . THR A 1 114 ? 35.856 -2.751 7.184 1.00 97.81 114 THR A O 1
ATOM 856 N N . LEU A 1 115 ? 33.659 -3.032 6.712 1.00 96.56 115 LEU A N 1
ATOM 857 C CA . LEU A 1 115 ? 33.104 -3.086 8.054 1.00 96.56 115 LEU A CA 1
ATOM 858 C C . LEU A 1 115 ? 32.328 -4.395 8.197 1.00 96.56 115 LEU A C 1
ATOM 860 O O . LEU A 1 115 ? 31.953 -5.003 7.204 1.00 96.56 115 LEU A O 1
ATOM 864 N N . ASP A 1 116 ? 32.110 -4.814 9.429 1.00 95.94 116 ASP A N 1
ATOM 865 C CA . ASP A 1 116 ? 31.431 -6.066 9.754 1.00 95.94 116 ASP A CA 1
ATOM 866 C C . ASP A 1 116 ? 29.973 -5.757 10.121 1.00 95.94 116 ASP A C 1
ATOM 868 O O . ASP A 1 116 ? 29.716 -4.828 10.903 1.00 95.94 116 ASP A O 1
ATOM 872 N N . SER A 1 117 ? 29.031 -6.495 9.521 1.00 96.81 117 SER A N 1
ATOM 873 C CA . SER A 1 117 ? 27.587 -6.281 9.675 1.00 96.81 117 SER A CA 1
ATOM 874 C C . SER A 1 117 ? 27.135 -6.279 11.135 1.00 96.81 117 SER A C 1
ATOM 876 O O . SER A 1 117 ? 26.213 -5.540 11.479 1.00 96.81 117 SER A O 1
ATOM 878 N N . THR A 1 118 ? 27.813 -7.011 12.024 1.00 94.06 118 THR A N 1
ATOM 879 C CA . THR A 1 118 ? 27.443 -7.119 13.444 1.00 94.06 118 THR A CA 1
ATOM 880 C C . THR A 1 118 ? 27.603 -5.805 14.215 1.00 94.06 118 THR A C 1
ATOM 882 O O . THR A 1 118 ? 26.920 -5.588 15.216 1.00 94.06 118 THR A O 1
ATOM 885 N N . TYR A 1 119 ? 28.465 -4.888 13.757 1.00 92.06 119 TYR A N 1
ATOM 886 C CA . TYR A 1 119 ? 28.566 -3.539 14.334 1.00 92.06 119 TYR A CA 1
ATOM 887 C C . TYR A 1 119 ? 27.563 -2.556 13.735 1.00 92.06 119 TYR A C 1
ATOM 889 O O . TYR A 1 119 ? 27.308 -1.507 14.337 1.00 92.06 119 TYR A O 1
ATOM 897 N N . LEU A 1 120 ? 27.071 -2.859 12.534 1.00 94.69 120 LEU A N 1
ATOM 898 C CA . LEU A 1 120 ? 26.217 -1.986 11.738 1.00 94.69 120 LEU A CA 1
ATOM 899 C C . LEU A 1 120 ? 24.734 -2.243 11.998 1.00 94.69 120 LEU A C 1
ATOM 901 O O . LEU A 1 120 ? 23.963 -1.292 11.921 1.00 94.69 120 LEU A O 1
ATOM 905 N N . ALA A 1 121 ? 24.363 -3.480 12.338 1.00 93.38 121 ALA A N 1
ATOM 906 C CA . ALA A 1 121 ? 22.990 -3.898 12.599 1.00 93.38 121 ALA A CA 1
ATOM 907 C C . ALA A 1 121 ? 22.252 -2.926 13.535 1.00 93.38 121 ALA A C 1
ATOM 909 O O . ALA A 1 121 ? 22.710 -2.661 14.650 1.00 93.38 121 ALA A O 1
ATOM 910 N N . GLU A 1 122 ? 21.155 -2.353 13.026 1.00 90.94 122 GLU A N 1
ATOM 911 C CA . GLU A 1 122 ? 20.304 -1.351 13.690 1.00 90.94 122 GLU A CA 1
ATOM 912 C C . GLU A 1 122 ? 21.068 -0.180 14.350 1.00 90.94 122 GLU A C 1
ATOM 914 O O . GLU A 1 122 ? 20.639 0.408 15.348 1.00 90.94 122 GLU A O 1
ATOM 919 N N . ASN A 1 123 ? 22.239 0.183 13.814 1.00 93.62 123 ASN A N 1
ATOM 920 C CA . ASN A 1 123 ? 23.130 1.145 14.449 1.00 93.62 123 ASN A CA 1
ATOM 921 C C . ASN A 1 123 ? 23.149 2.504 13.741 1.00 93.62 123 ASN A C 1
ATOM 923 O O . ASN A 1 123 ? 23.876 2.728 12.770 1.00 93.62 123 ASN A O 1
ATOM 927 N N . ASN A 1 124 ? 22.450 3.476 14.329 1.00 95.81 124 ASN A N 1
ATOM 928 C CA . ASN A 1 124 ? 22.387 4.861 13.843 1.00 95.81 124 ASN A CA 1
ATOM 929 C C . ASN A 1 124 ? 23.695 5.663 13.988 1.00 95.81 124 ASN A C 1
ATOM 931 O O . ASN A 1 124 ? 23.737 6.842 13.649 1.00 95.81 124 ASN A O 1
ATOM 935 N N . SER A 1 125 ? 24.771 5.054 14.492 1.00 96.25 125 SER A N 1
ATOM 936 C CA . SER A 1 125 ? 26.066 5.725 14.666 1.00 96.25 125 SER A CA 1
ATOM 937 C C . SER A 1 125 ? 26.962 5.661 13.427 1.00 96.25 125 SER A C 1
ATOM 939 O O . SER A 1 125 ? 28.003 6.313 13.413 1.00 96.25 125 SER A O 1
ATOM 941 N N . TYR A 1 126 ? 26.609 4.874 12.409 1.00 97.81 126 TYR A N 1
ATOM 942 C CA . TYR A 1 126 ? 27.319 4.818 11.129 1.00 97.81 126 TYR A CA 1
ATOM 943 C C . TYR A 1 126 ? 26.446 5.477 10.073 1.00 97.81 126 TYR A C 1
ATOM 945 O O . TYR A 1 126 ? 25.415 4.929 9.706 1.00 97.81 126 TYR A O 1
ATOM 953 N N . ILE A 1 127 ? 26.834 6.661 9.613 1.00 98.25 127 ILE A N 1
ATOM 954 C CA . ILE A 1 127 ? 25.980 7.524 8.793 1.00 98.25 127 ILE A CA 1
ATOM 955 C C . ILE A 1 127 ? 26.648 7.732 7.444 1.00 98.25 127 ILE A C 1
ATOM 957 O O . ILE A 1 127 ? 27.814 8.126 7.388 1.00 98.25 127 ILE A O 1
ATOM 961 N N . VAL A 1 128 ? 25.913 7.494 6.363 1.00 98.38 128 VAL A N 1
ATOM 962 C CA . VAL A 1 128 ? 26.279 7.939 5.018 1.00 98.38 128 VAL A CA 1
ATOM 963 C C . VAL A 1 128 ? 25.723 9.351 4.853 1.00 98.38 128 VAL A C 1
ATOM 965 O O . VAL A 1 128 ? 24.542 9.545 4.579 1.00 98.38 128 VAL A O 1
ATOM 968 N N . ALA A 1 129 ? 26.571 10.340 5.124 1.00 97.62 129 ALA A N 1
ATOM 969 C CA . ALA A 1 129 ? 26.223 11.753 5.140 1.00 97.62 129 ALA A CA 1
ATOM 970 C C . ALA A 1 129 ? 26.242 12.362 3.734 1.00 97.62 129 ALA A C 1
ATOM 972 O O . ALA A 1 129 ? 27.165 12.093 2.961 1.00 97.62 129 ALA A O 1
ATOM 973 N N . CYS A 1 130 ? 25.263 13.221 3.455 1.00 95.88 130 CYS A N 1
ATOM 974 C CA . CYS A 1 130 ? 25.162 14.052 2.251 1.00 95.88 130 CYS A CA 1
ATOM 975 C C . CYS A 1 130 ? 25.229 15.559 2.568 1.00 95.88 130 CYS A C 1
ATOM 977 O O . CYS A 1 130 ? 25.497 16.358 1.669 1.00 95.88 130 CYS A O 1
ATOM 979 N N . TYR A 1 131 ? 25.075 15.948 3.841 1.00 95.38 131 TYR A N 1
ATOM 980 C CA . TYR A 1 131 ? 25.231 17.333 4.288 1.00 95.38 131 TYR A CA 1
ATOM 981 C C . TYR A 1 131 ? 26.275 17.481 5.402 1.00 95.38 131 TYR A C 1
ATOM 983 O O . TYR A 1 131 ? 26.472 16.599 6.245 1.00 95.38 131 TYR A O 1
ATOM 991 N N . LEU A 1 132 ? 26.935 18.639 5.390 1.00 96.44 132 LEU A N 1
ATOM 992 C CA . LEU A 1 132 ? 27.876 19.137 6.383 1.00 96.44 132 LEU A CA 1
ATOM 993 C C . LEU A 1 132 ? 27.445 20.554 6.782 1.00 96.44 132 LEU A C 1
ATOM 995 O O . LEU A 1 132 ? 27.412 21.458 5.945 1.00 96.44 132 LEU A O 1
ATOM 999 N N . ASN A 1 133 ? 27.126 20.751 8.060 1.00 96.19 133 ASN A N 1
ATOM 1000 C CA . ASN A 1 133 ? 26.651 22.013 8.633 1.00 96.19 133 ASN A CA 1
ATOM 1001 C C . ASN A 1 133 ? 25.463 22.614 7.848 1.00 96.19 133 ASN A C 1
ATOM 1003 O O . ASN A 1 133 ? 25.463 23.805 7.528 1.00 96.19 133 ASN A O 1
ATOM 1007 N N . GLY A 1 134 ? 24.482 21.777 7.491 1.00 92.81 134 GLY A N 1
ATOM 1008 C CA . GLY A 1 134 ? 23.281 22.174 6.742 1.00 92.81 134 GLY A CA 1
ATOM 1009 C C . GLY A 1 134 ? 23.510 22.517 5.264 1.00 92.81 134 GLY A C 1
ATOM 1010 O O . GLY A 1 134 ? 22.626 23.081 4.622 1.00 92.81 134 GLY A O 1
ATOM 1011 N N . THR A 1 135 ? 24.689 22.217 4.711 1.00 93.56 135 THR A N 1
ATOM 1012 C CA . THR A 1 135 ? 25.023 22.452 3.294 1.00 93.56 135 THR A CA 1
ATOM 1013 C C . THR A 1 135 ? 25.534 21.175 2.629 1.00 93.56 135 THR A C 1
ATOM 1015 O O . THR A 1 135 ? 26.087 20.333 3.338 1.00 93.56 135 THR A O 1
ATOM 1018 N N . PRO A 1 136 ? 25.364 20.984 1.303 1.00 92.94 136 PRO A N 1
ATOM 1019 C CA . PRO A 1 136 ? 25.910 19.816 0.607 1.00 92.94 136 PRO A CA 1
ATOM 1020 C C . PRO A 1 136 ? 27.409 19.641 0.857 1.00 92.94 136 PRO A C 1
ATOM 1022 O O . PRO A 1 136 ? 28.130 20.623 1.062 1.00 92.94 136 PRO A O 1
ATOM 1025 N N . LEU A 1 137 ? 27.889 18.394 0.840 1.00 93.75 137 LEU A N 1
ATOM 1026 C CA . LEU A 1 137 ? 29.315 18.124 1.025 1.00 93.75 137 LEU A CA 1
ATOM 1027 C C . LEU A 1 137 ? 30.165 18.897 -0.004 1.00 93.75 137 LEU A C 1
ATOM 1029 O O . LEU A 1 137 ? 29.806 18.946 -1.181 1.00 93.75 137 LEU A O 1
ATOM 1033 N N . PRO A 1 138 ? 31.315 19.471 0.398 1.00 92.25 138 PRO A N 1
ATOM 1034 C CA . PRO A 1 138 ? 32.220 20.103 -0.553 1.00 92.25 138 PRO A CA 1
ATOM 1035 C C . PRO A 1 138 ? 32.765 19.065 -1.541 1.00 92.25 138 PRO A C 1
ATOM 1037 O O . PRO A 1 138 ? 33.074 17.942 -1.155 1.00 92.25 138 PRO A O 1
ATOM 1040 N N . GLU A 1 139 ? 32.939 19.448 -2.806 1.00 89.38 139 GLU A N 1
ATOM 1041 C CA . GLU A 1 139 ? 33.439 18.552 -3.864 1.00 89.38 139 GLU A CA 1
ATOM 1042 C C . GLU A 1 139 ? 34.828 17.973 -3.553 1.00 89.38 139 GLU A C 1
ATOM 1044 O O . GLU A 1 139 ? 35.104 16.799 -3.813 1.00 89.38 139 GLU A O 1
ATOM 1049 N N . LEU A 1 140 ? 35.701 18.787 -2.952 1.00 88.12 140 LEU A N 1
ATOM 1050 C CA . LEU A 1 140 ? 37.086 18.443 -2.646 1.00 88.12 140 LEU A CA 1
ATOM 1051 C C . LEU A 1 140 ? 37.434 18.737 -1.183 1.00 88.12 140 LEU A C 1
ATOM 1053 O O . LEU A 1 140 ? 36.895 19.658 -0.572 1.00 88.12 140 LEU A O 1
ATOM 1057 N N . THR A 1 141 ? 38.395 17.992 -0.638 1.00 84.50 141 THR A N 1
ATOM 1058 C CA . THR A 1 141 ? 39.084 18.353 0.609 1.00 84.50 141 THR A CA 1
ATOM 1059 C C . THR A 1 141 ? 40.063 19.514 0.400 1.00 84.50 141 THR A C 1
ATOM 1061 O O . THR A 1 141 ? 40.434 19.827 -0.730 1.00 84.50 141 THR A O 1
ATOM 1064 N N . ASP A 1 142 ? 40.592 20.069 1.497 1.00 84.06 142 ASP A N 1
ATOM 1065 C CA . ASP A 1 142 ? 41.695 21.050 1.472 1.00 84.06 142 ASP A CA 1
ATOM 1066 C C . ASP A 1 142 ? 42.956 20.541 0.737 1.00 84.06 142 ASP A C 1
ATOM 1068 O O . ASP A 1 142 ? 43.736 21.331 0.209 1.00 84.06 142 ASP A O 1
ATOM 1072 N N . ASP A 1 143 ? 43.140 19.217 0.677 1.00 85.00 143 ASP A N 1
ATOM 1073 C CA . ASP A 1 143 ? 44.217 18.530 -0.055 1.00 85.00 143 ASP A CA 1
ATOM 1074 C C . ASP A 1 143 ? 43.826 18.167 -1.509 1.00 85.00 143 ASP A C 1
ATOM 1076 O O . ASP A 1 143 ? 44.454 17.297 -2.116 1.00 85.00 143 ASP A O 1
ATOM 1080 N N . GLU A 1 144 ? 42.763 18.771 -2.053 1.00 85.69 144 GLU A N 1
ATOM 1081 C CA . GLU A 1 144 ? 42.236 18.550 -3.412 1.00 85.69 144 GLU A CA 1
ATOM 1082 C C . GLU A 1 144 ? 41.806 17.096 -3.709 1.00 85.69 144 GLU A C 1
ATOM 1084 O O . GLU A 1 144 ? 41.852 16.642 -4.855 1.00 85.69 144 GLU A O 1
ATOM 1089 N N . LYS A 1 145 ? 41.379 16.331 -2.694 1.00 83.00 145 LYS A N 1
ATOM 1090 C CA . LYS A 1 145 ? 40.860 14.964 -2.889 1.00 83.00 145 LYS A CA 1
ATOM 1091 C C . LYS A 1 145 ? 39.337 14.961 -3.023 1.00 83.00 145 LYS A C 1
ATOM 1093 O O . LYS A 1 145 ? 38.707 15.686 -2.258 1.00 83.00 145 LYS A O 1
ATOM 1098 N N . PRO A 1 146 ? 38.747 14.114 -3.889 1.00 84.94 146 PRO A N 1
ATOM 1099 C CA . PRO A 1 146 ? 37.296 13.950 -3.979 1.00 84.94 146 PRO A CA 1
ATOM 1100 C C . PRO A 1 146 ? 36.649 13.674 -2.619 1.00 84.94 146 PRO A C 1
ATOM 1102 O O . PRO A 1 146 ? 37.160 12.864 -1.837 1.00 84.94 146 PRO A O 1
ATOM 1105 N N . PHE A 1 147 ? 35.539 14.354 -2.339 1.00 87.12 147 PHE A N 1
ATOM 1106 C CA . PHE A 1 147 ? 34.897 14.332 -1.025 1.00 87.12 147 PHE A CA 1
ATOM 1107 C C . PHE A 1 147 ? 33.373 14.175 -1.083 1.00 87.12 147 PHE A C 1
ATOM 1109 O O . PHE A 1 147 ? 32.840 13.336 -0.352 1.00 87.12 147 PHE A O 1
ATOM 1116 N N . ALA A 1 148 ? 32.705 14.916 -1.967 1.00 92.19 148 ALA A N 1
ATOM 1117 C CA . ALA A 1 148 ? 31.312 14.709 -2.370 1.00 92.19 148 ALA A CA 1
ATOM 1118 C C . ALA A 1 148 ? 31.185 13.464 -3.277 1.00 92.19 148 ALA A C 1
ATOM 1120 O O . ALA A 1 148 ? 32.203 13.025 -3.816 1.00 92.19 148 ALA A O 1
ATOM 1121 N N . PRO A 1 149 ? 29.988 12.873 -3.460 1.00 94.06 149 PRO A N 1
ATOM 1122 C CA . PRO A 1 149 ? 28.692 13.329 -2.942 1.00 94.06 149 PRO A CA 1
ATOM 1123 C C . PRO A 1 149 ? 28.348 12.822 -1.540 1.00 94.06 149 PRO A C 1
ATOM 1125 O O . PRO A 1 149 ? 27.571 13.454 -0.833 1.00 94.06 149 PRO A O 1
ATOM 1128 N N . LEU A 1 150 ? 28.947 11.705 -1.120 1.00 97.44 150 LEU A N 1
ATOM 1129 C CA . LEU A 1 150 ? 28.583 10.997 0.104 1.00 97.44 150 LEU A CA 1
ATOM 1130 C C . LEU A 1 150 ? 29.809 10.659 0.953 1.00 97.44 150 LEU A C 1
ATOM 1132 O O . LEU A 1 150 ? 30.875 10.318 0.425 1.00 97.44 150 LEU A O 1
ATOM 1136 N N . LYS A 1 151 ? 29.648 10.690 2.280 1.00 96.94 151 LYS A N 1
ATOM 1137 C CA . LYS A 1 151 ? 30.719 10.366 3.229 1.00 96.94 151 LYS A CA 1
ATOM 1138 C C . LYS A 1 151 ? 30.246 9.526 4.408 1.00 96.94 151 LYS A C 1
ATOM 1140 O O . LYS A 1 151 ? 29.312 9.894 5.103 1.00 96.94 151 LYS A O 1
ATOM 1145 N N . LEU A 1 152 ? 30.979 8.459 4.714 1.00 98.06 152 LEU A N 1
ATOM 1146 C CA . LEU A 1 152 ? 30.772 7.670 5.919 1.00 98.06 152 LEU A CA 1
ATOM 1147 C C . LEU A 1 152 ? 31.356 8.399 7.136 1.00 98.06 152 LEU A C 1
ATOM 1149 O O . LEU A 1 152 ? 32.556 8.696 7.192 1.00 98.06 152 LEU A O 1
ATOM 1153 N N . VAL A 1 153 ? 30.510 8.659 8.126 1.00 97.19 153 VAL A N 1
ATOM 1154 C CA . VAL A 1 153 ? 30.844 9.354 9.373 1.00 97.19 153 VAL A CA 1
ATOM 1155 C C . VAL A 1 153 ? 30.203 8.665 10.578 1.00 97.19 153 VAL A C 1
ATOM 1157 O O . VAL A 1 153 ? 29.349 7.796 10.435 1.00 97.19 153 VAL A O 1
ATOM 1160 N N . GLY A 1 154 ? 30.693 8.990 11.776 1.00 96.12 154 GLY A N 1
ATOM 1161 C CA . GLY A 1 154 ? 30.266 8.336 13.009 1.00 96.12 154 GLY A CA 1
ATOM 1162 C C . GLY A 1 154 ? 31.315 8.371 14.124 1.00 96.12 154 GLY A C 1
ATOM 1163 O O . GLY A 1 154 ? 32.515 8.490 13.835 1.00 96.12 154 GLY A O 1
ATOM 1164 N N . PRO A 1 155 ? 30.901 8.238 15.398 1.00 95.06 155 PRO A N 1
ATOM 1165 C CA . PRO A 1 155 ? 31.797 8.283 16.555 1.00 95.06 155 PRO A CA 1
ATOM 1166 C C . PRO A 1 155 ? 32.716 7.058 16.670 1.00 95.06 155 PRO A C 1
ATOM 1168 O O . PRO A 1 155 ? 33.765 7.140 17.308 1.00 95.06 155 PRO A O 1
ATOM 1171 N N . TYR A 1 156 ? 32.357 5.933 16.045 1.00 94.00 156 TYR A N 1
ATOM 1172 C CA . TYR A 1 156 ? 33.125 4.682 16.102 1.00 94.00 156 TYR A CA 1
ATOM 1173 C C . TYR A 1 156 ? 34.113 4.504 14.940 1.00 94.00 156 TYR A C 1
ATOM 1175 O O . TYR A 1 156 ? 34.858 3.526 14.899 1.00 94.00 156 TYR A O 1
ATOM 1183 N N . LEU A 1 157 ? 34.159 5.460 14.007 1.00 93.69 157 LEU A N 1
ATOM 1184 C CA . LEU A 1 157 ? 35.044 5.414 12.846 1.00 93.69 157 LEU A CA 1
ATOM 1185 C C . LEU A 1 157 ? 36.368 6.124 13.125 1.00 93.69 157 LEU A C 1
ATOM 1187 O O . LEU A 1 157 ? 36.409 7.282 13.550 1.00 93.69 157 LEU A O 1
ATOM 1191 N N . SER A 1 158 ? 37.470 5.461 12.788 1.00 88.88 158 SER A N 1
ATOM 1192 C CA . SER A 1 158 ? 38.824 5.987 12.953 1.00 88.88 158 SER A CA 1
ATOM 1193 C C . SER A 1 158 ? 39.542 6.175 11.614 1.00 88.88 158 SER A C 1
ATOM 1195 O O . SER A 1 158 ? 39.462 5.339 10.712 1.00 88.88 158 SER A O 1
ATOM 1197 N N . GLY A 1 159 ? 40.278 7.286 11.487 1.00 86.12 159 GLY A N 1
ATOM 1198 C CA . GLY A 1 159 ? 41.165 7.568 10.354 1.00 86.12 159 GLY A CA 1
ATOM 1199 C C . GLY A 1 159 ? 40.531 7.277 8.989 1.00 86.12 159 GLY A C 1
ATOM 1200 O O . GLY A 1 159 ? 39.529 7.878 8.614 1.00 86.12 159 GLY A O 1
ATOM 1201 N N . GLY A 1 160 ? 41.118 6.327 8.258 1.00 87.44 160 GLY A N 1
ATOM 1202 C CA . GLY A 1 160 ? 40.681 5.955 6.910 1.00 87.44 160 GLY A CA 1
ATOM 1203 C C . GLY A 1 160 ? 39.320 5.256 6.816 1.00 87.44 160 GLY A C 1
ATOM 1204 O O . GLY A 1 160 ? 38.880 5.005 5.706 1.00 87.44 160 GLY A O 1
ATOM 1205 N N . GLN A 1 161 ? 38.651 4.920 7.926 1.00 93.50 161 GLN A N 1
ATOM 1206 C CA . GLN A 1 161 ? 37.294 4.354 7.884 1.00 93.50 161 GLN A CA 1
ATOM 1207 C C . GLN A 1 161 ? 36.234 5.378 7.448 1.00 93.50 161 GLN A C 1
ATOM 1209 O O . GLN A 1 161 ? 35.174 4.985 6.982 1.00 93.50 161 GLN A O 1
ATOM 1214 N N . LYS A 1 162 ? 36.520 6.683 7.550 1.00 94.44 162 LYS A N 1
ATOM 1215 C CA . LYS A 1 162 ? 35.609 7.763 7.135 1.00 94.44 162 LYS A CA 1
ATOM 1216 C C . LYS A 1 162 ? 35.655 8.008 5.620 1.00 94.44 162 LYS A C 1
ATOM 1218 O O . LYS A 1 162 ? 36.115 9.066 5.171 1.00 94.44 162 LYS A O 1
ATOM 1223 N N . VAL A 1 163 ? 35.254 7.003 4.842 1.00 96.19 163 VAL A N 1
ATOM 1224 C CA . VAL A 1 163 ? 35.282 7.009 3.368 1.00 96.19 163 VAL A CA 1
ATOM 1225 C C . VAL A 1 163 ? 34.461 8.189 2.838 1.00 96.19 163 VAL A C 1
ATOM 1227 O O . VAL A 1 163 ? 33.301 8.315 3.195 1.00 96.19 163 VAL A O 1
ATOM 1230 N N . GLY A 1 164 ? 35.067 9.081 2.052 1.00 95.38 164 GLY A N 1
ATOM 1231 C CA . GLY A 1 164 ? 34.359 10.135 1.306 1.00 95.38 164 GLY A CA 1
ATOM 1232 C C . GLY A 1 164 ? 34.235 9.764 -0.169 1.00 95.38 164 GLY A C 1
ATOM 1233 O O . GLY A 1 164 ? 34.834 8.770 -0.581 1.00 95.38 164 GLY A O 1
ATOM 1234 N N . ASN A 1 165 ? 33.500 10.561 -0.946 1.00 96.12 165 ASN A N 1
ATOM 1235 C CA . ASN A 1 165 ? 33.220 10.291 -2.357 1.00 96.12 165 ASN A CA 1
ATOM 1236 C C . ASN A 1 165 ? 32.659 8.876 -2.582 1.00 96.12 165 ASN A C 1
ATOM 1238 O O . ASN A 1 165 ? 33.097 8.165 -3.485 1.00 96.12 165 ASN A O 1
ATOM 1242 N N . ILE A 1 166 ? 31.757 8.424 -1.703 1.00 98.00 166 ILE A N 1
ATOM 1243 C CA . ILE A 1 166 ? 31.171 7.081 -1.792 1.00 98.00 166 ILE A CA 1
ATOM 1244 C C . ILE A 1 166 ? 30.350 6.985 -3.075 1.00 98.00 166 ILE A C 1
ATOM 1246 O O . ILE A 1 166 ? 29.479 7.814 -3.316 1.00 98.00 166 ILE A O 1
ATOM 1250 N N . ALA A 1 167 ? 30.635 5.953 -3.865 1.00 97.56 167 ALA A N 1
ATOM 1251 C CA . ALA A 1 167 ? 29.914 5.634 -5.095 1.00 97.56 167 ALA A CA 1
ATOM 1252 C C . ALA A 1 167 ? 29.200 4.279 -5.007 1.00 97.56 167 ALA A C 1
ATOM 1254 O O . ALA A 1 167 ? 28.225 4.051 -5.717 1.00 97.56 167 ALA A O 1
ATOM 1255 N N . ARG A 1 168 ? 29.682 3.369 -4.147 1.00 98.50 168 ARG A N 1
ATOM 1256 C CA . ARG A 1 168 ? 29.122 2.025 -4.027 1.00 98.50 168 ARG A CA 1
ATOM 1257 C C . ARG A 1 168 ? 29.227 1.459 -2.616 1.00 98.50 168 ARG A C 1
ATOM 1259 O O . ARG A 1 168 ? 30.249 1.629 -1.949 1.00 98.50 168 ARG A O 1
ATOM 1266 N N . ILE A 1 169 ? 28.199 0.730 -2.199 1.00 98.75 169 ILE A N 1
ATOM 1267 C CA . ILE A 1 169 ? 28.187 -0.106 -0.996 1.00 98.75 169 ILE A CA 1
ATOM 1268 C C . ILE A 1 169 ? 27.900 -1.543 -1.438 1.00 98.75 169 ILE A C 1
ATOM 1270 O O . ILE A 1 169 ? 26.994 -1.789 -2.228 1.00 98.75 169 ILE A O 1
ATOM 1274 N N . GLU A 1 170 ? 28.719 -2.486 -0.985 1.00 98.69 170 GLU A N 1
ATOM 1275 C CA . GLU A 1 170 ? 28.660 -3.890 -1.396 1.00 98.69 170 GLU A CA 1
ATOM 1276 C C . GLU A 1 170 ? 28.640 -4.806 -0.170 1.00 98.69 170 GLU A C 1
ATOM 1278 O O . GLU A 1 170 ? 29.541 -4.725 0.665 1.00 98.69 170 GLU A O 1
ATOM 1283 N N . LEU A 1 171 ? 27.626 -5.662 -0.069 1.00 98.19 171 LEU A N 1
ATOM 1284 C CA . LEU A 1 171 ? 27.466 -6.668 0.977 1.00 98.19 171 LEU A CA 1
ATOM 1285 C C . LEU A 1 171 ? 27.962 -8.022 0.456 1.00 98.19 171 LEU A C 1
ATOM 1287 O O . LEU A 1 171 ? 27.564 -8.454 -0.628 1.00 98.19 171 LEU A O 1
ATOM 1291 N N . ASP A 1 172 ? 28.800 -8.712 1.226 1.00 96.69 172 ASP A N 1
ATOM 1292 C CA . ASP A 1 172 ? 29.236 -10.082 0.926 1.00 96.69 172 ASP A CA 1
ATOM 1293 C C . ASP A 1 172 ? 28.176 -11.099 1.373 1.00 96.69 172 ASP A C 1
ATOM 1295 O O . ASP A 1 172 ? 28.350 -11.852 2.331 1.00 96.69 172 ASP A O 1
ATOM 1299 N N . VAL A 1 173 ? 27.032 -11.073 0.692 1.00 94.44 173 VAL A N 1
ATOM 1300 C CA . VAL A 1 173 ? 25.896 -11.967 0.936 1.00 94.44 173 VAL A CA 1
ATOM 1301 C C . VAL A 1 173 ? 25.585 -12.790 -0.313 1.00 94.44 173 VAL A C 1
ATOM 1303 O O . VAL A 1 173 ? 25.972 -12.457 -1.436 1.00 94.44 173 VAL A O 1
ATOM 1306 N N . ALA A 1 174 ? 24.895 -13.915 -0.131 1.00 92.06 174 ALA A N 1
ATOM 1307 C CA . ALA A 1 174 ? 24.500 -14.751 -1.255 1.00 92.06 174 ALA A CA 1
ATOM 1308 C C . ALA A 1 174 ? 23.478 -14.016 -2.137 1.00 92.06 174 ALA A C 1
ATOM 1310 O O . ALA A 1 174 ? 22.433 -13.594 -1.653 1.00 92.06 174 ALA A O 1
ATOM 1311 N N . VAL A 1 175 ? 23.756 -13.933 -3.443 1.00 89.94 175 VAL A N 1
ATOM 1312 C CA . VAL A 1 175 ? 22.812 -13.385 -4.428 1.00 89.94 175 VAL A CA 1
ATOM 1313 C C . VAL A 1 175 ? 21.494 -14.159 -4.353 1.00 89.94 175 VAL A C 1
ATOM 1315 O O . VAL A 1 175 ? 21.477 -15.388 -4.498 1.00 89.94 175 VAL A O 1
ATOM 1318 N N . ALA A 1 176 ? 20.398 -13.437 -4.136 1.00 82.94 176 ALA A N 1
ATOM 1319 C CA . ALA A 1 176 ? 19.061 -13.993 -4.122 1.00 82.94 176 ALA A CA 1
ATOM 1320 C C . ALA A 1 176 ? 18.727 -14.574 -5.505 1.00 82.94 176 ALA A C 1
ATOM 1322 O O . ALA A 1 176 ? 19.131 -14.030 -6.541 1.00 82.94 176 ALA A O 1
ATOM 1323 N N . PRO A 1 177 ? 17.988 -15.694 -5.570 1.00 75.88 177 PRO A N 1
ATOM 1324 C CA . PRO A 1 177 ? 17.459 -16.150 -6.844 1.00 75.88 177 PRO A CA 1
ATOM 1325 C C . PRO A 1 177 ? 16.588 -15.038 -7.458 1.00 75.88 177 PRO A C 1
ATOM 1327 O O . PRO A 1 177 ? 15.907 -14.334 -6.710 1.00 75.88 177 PRO A O 1
ATOM 1330 N N . PRO A 1 178 ? 16.572 -14.881 -8.796 1.00 69.38 178 PRO A N 1
ATOM 1331 C CA . PRO A 1 178 ? 15.722 -13.891 -9.446 1.00 69.38 178 PRO A CA 1
ATOM 1332 C C . PRO A 1 178 ? 14.271 -14.048 -8.982 1.00 69.38 178 PRO A C 1
ATOM 1334 O O . PRO A 1 178 ? 13.685 -15.123 -9.147 1.00 69.38 178 PRO A O 1
ATOM 1337 N N . GLN A 1 179 ? 13.711 -12.994 -8.389 1.00 74.81 179 GLN A N 1
ATOM 1338 C CA . GLN A 1 179 ? 12.295 -12.944 -8.039 1.00 74.81 179 GLN A CA 1
ATOM 1339 C C . GLN A 1 179 ? 11.476 -12.786 -9.331 1.00 74.81 179 GLN A C 1
ATOM 1341 O O . GLN A 1 179 ? 11.870 -12.023 -10.217 1.00 74.81 179 GLN A O 1
ATOM 1346 N N . PRO A 1 180 ? 10.366 -13.520 -9.486 1.00 86.62 180 PRO A N 1
ATOM 1347 C CA . PRO A 1 180 ? 9.462 -13.312 -10.606 1.00 86.62 180 PRO A CA 1
ATOM 1348 C C . PRO A 1 180 ? 8.729 -11.977 -10.455 1.00 86.62 180 PRO A C 1
ATOM 1350 O O . PRO A 1 180 ? 8.308 -11.624 -9.357 1.00 86.62 180 PRO A O 1
ATOM 1353 N N . ASP A 1 181 ? 8.504 -11.279 -11.567 1.00 91.38 181 ASP A N 1
ATOM 1354 C CA . ASP A 1 181 ? 7.673 -10.069 -11.586 1.00 91.38 181 ASP A CA 1
ATOM 1355 C C . ASP A 1 181 ? 6.205 -10.382 -11.252 1.00 91.38 181 ASP A C 1
ATOM 1357 O O . ASP A 1 181 ? 5.493 -9.533 -10.729 1.00 91.38 181 ASP A O 1
ATOM 1361 N N . LEU A 1 182 ? 5.743 -11.606 -11.544 1.00 97.12 182 LEU A N 1
ATOM 1362 C CA . LEU A 1 182 ? 4.398 -12.068 -11.213 1.00 97.12 182 LEU A CA 1
ATOM 1363 C C . LEU A 1 182 ? 4.391 -13.517 -10.719 1.00 97.12 182 LEU A C 1
ATOM 1365 O O . LEU A 1 182 ? 4.811 -14.443 -11.417 1.00 97.12 182 LEU A O 1
ATOM 1369 N N . THR A 1 183 ? 3.801 -13.724 -9.546 1.00 96.75 183 THR A N 1
ATOM 1370 C CA . THR A 1 183 ? 3.461 -15.038 -8.997 1.00 96.75 183 THR A CA 1
ATOM 1371 C C . THR A 1 183 ? 1.955 -15.271 -9.081 1.00 96.75 183 THR A C 1
ATOM 1373 O O . THR A 1 183 ? 1.171 -14.488 -8.550 1.00 96.75 183 THR A O 1
ATOM 1376 N N . LEU A 1 184 ? 1.537 -16.369 -9.709 1.00 97.75 184 LEU A N 1
ATOM 1377 C CA . LEU A 1 184 ? 0.145 -16.821 -9.732 1.00 97.75 184 LEU A CA 1
ATOM 1378 C C . LEU A 1 184 ? -0.012 -18.052 -8.842 1.00 97.75 184 LEU A C 1
ATOM 1380 O O . LEU A 1 184 ? 0.742 -19.015 -8.991 1.00 97.75 184 LEU A O 1
ATOM 1384 N N . ILE A 1 185 ? -0.997 -18.043 -7.948 1.00 95.38 185 ILE A N 1
ATOM 1385 C CA . ILE A 1 185 ? -1.288 -19.155 -7.036 1.00 95.38 185 ILE A CA 1
ATOM 1386 C C . ILE A 1 185 ? -2.747 -19.580 -7.206 1.00 95.38 185 ILE A C 1
ATOM 1388 O O . ILE A 1 185 ? -3.658 -18.764 -7.106 1.00 95.38 185 ILE A O 1
ATOM 1392 N N . GLY A 1 186 ? -2.968 -20.870 -7.446 1.00 94.88 186 GLY A N 1
ATOM 1393 C CA . GLY A 1 186 ? -4.290 -21.492 -7.483 1.00 94.88 186 GLY A CA 1
ATOM 1394 C C . GLY A 1 186 ? -4.176 -23.002 -7.281 1.00 94.88 186 GLY A C 1
ATOM 1395 O O . GLY A 1 186 ? -3.602 -23.467 -6.301 1.00 94.88 186 GLY A O 1
ATOM 1396 N N . SER A 1 187 ? -4.676 -23.790 -8.232 1.00 92.62 187 SER A N 1
ATOM 1397 C CA . SER A 1 187 ? -4.454 -25.246 -8.292 1.00 92.62 187 SER A CA 1
ATOM 1398 C C . SER A 1 187 ? -2.977 -25.642 -8.447 1.00 92.62 187 SER A C 1
ATOM 1400 O O . SER A 1 187 ? -2.592 -26.758 -8.100 1.00 92.62 187 SER A O 1
ATOM 1402 N N . GLU A 1 188 ? -2.155 -24.720 -8.945 1.00 91.75 188 GLU A N 1
ATOM 1403 C CA . GLU A 1 188 ? -0.699 -24.793 -9.002 1.00 91.75 188 GLU A CA 1
ATOM 1404 C C . GLU A 1 188 ? -0.101 -23.394 -8.779 1.00 91.75 188 GLU A C 1
ATOM 1406 O O . GLU A 1 188 ? -0.821 -22.393 -8.806 1.00 91.75 188 GLU A O 1
ATOM 1411 N N . THR A 1 189 ? 1.213 -23.322 -8.561 1.00 95.44 189 THR A N 1
ATOM 1412 C CA . THR A 1 189 ? 1.949 -22.054 -8.481 1.00 95.44 189 THR A CA 1
ATOM 1413 C C . THR A 1 189 ? 2.757 -21.852 -9.754 1.00 95.44 189 THR A C 1
ATOM 1415 O O . THR A 1 189 ? 3.504 -22.745 -10.161 1.00 95.44 189 THR A O 1
ATOM 1418 N N . LYS A 1 190 ? 2.627 -20.677 -10.372 1.00 96.25 190 LYS A N 1
ATOM 1419 C CA . LYS A 1 190 ? 3.398 -20.275 -11.553 1.00 96.25 190 LYS A CA 1
ATOM 1420 C C . LYS A 1 190 ? 4.105 -18.954 -11.317 1.00 96.25 190 LYS A C 1
ATOM 1422 O O . LYS A 1 190 ? 3.606 -18.086 -10.609 1.00 96.25 190 LYS A O 1
ATOM 1427 N N . PHE A 1 191 ? 5.257 -18.821 -11.953 1.00 95.06 191 PHE A N 1
ATOM 1428 C CA . PHE A 1 191 ? 6.140 -17.673 -11.845 1.00 95.06 191 PHE A CA 1
ATOM 1429 C C . PHE A 1 191 ? 6.399 -17.139 -13.250 1.00 95.06 191 PHE A C 1
ATOM 1431 O O . PHE A 1 191 ? 6.679 -17.929 -14.153 1.00 95.06 191 PHE A O 1
ATOM 1438 N N . TYR A 1 192 ? 6.293 -15.826 -13.425 1.00 96.00 192 TYR A N 1
ATOM 1439 C CA . TYR A 1 192 ? 6.484 -15.153 -14.702 1.00 96.00 192 TYR A CA 1
ATOM 1440 C C . TYR A 1 192 ? 7.381 -13.933 -14.533 1.00 96.00 192 TYR A C 1
ATOM 1442 O O . TYR A 1 192 ? 7.233 -13.164 -13.586 1.00 96.00 192 TYR A O 1
ATOM 1450 N N . SER A 1 193 ? 8.281 -13.741 -15.488 1.00 94.12 193 SER A N 1
ATOM 1451 C CA . SER A 1 193 ? 8.962 -12.467 -15.713 1.00 94.12 193 SER A CA 1
ATOM 1452 C C . SER A 1 193 ? 8.046 -11.466 -16.422 1.00 94.12 193 SER A C 1
ATOM 1454 O O . SER A 1 193 ? 7.095 -11.845 -17.111 1.00 94.12 193 SER A O 1
ATOM 1456 N N . LEU A 1 194 ? 8.379 -10.178 -16.357 1.00 93.56 194 LEU A N 1
ATOM 1457 C CA . LEU A 1 194 ? 7.642 -9.104 -17.022 1.00 93.56 194 LEU A CA 1
ATOM 1458 C C . LEU A 1 194 ? 7.559 -9.330 -18.537 1.00 93.56 194 LEU A C 1
ATOM 1460 O O . LEU A 1 194 ? 6.529 -9.073 -19.154 1.00 93.56 194 LEU A O 1
ATOM 1464 N N . ASN A 1 195 ? 8.627 -9.853 -19.145 1.00 94.25 195 ASN A N 1
ATOM 1465 C CA . ASN A 1 195 ? 8.641 -10.183 -20.571 1.00 94.25 195 ASN A CA 1
ATOM 1466 C C . ASN A 1 195 ? 7.666 -11.315 -20.915 1.00 94.25 195 ASN A C 1
ATOM 1468 O O . ASN A 1 195 ? 7.042 -11.279 -21.974 1.00 94.25 195 ASN A O 1
ATOM 1472 N N . GLU A 1 196 ? 7.520 -12.308 -20.037 1.00 97.62 196 GLU A N 1
ATOM 1473 C CA . GLU A 1 196 ? 6.542 -13.381 -20.225 1.00 97.62 196 GLU A CA 1
ATOM 1474 C C . GLU A 1 196 ? 5.114 -12.865 -20.054 1.00 97.62 196 GLU A C 1
ATOM 1476 O O . GLU A 1 196 ? 4.262 -13.221 -20.864 1.00 97.62 196 GLU A O 1
ATOM 1481 N N . VAL A 1 197 ? 4.863 -11.976 -19.082 1.00 97.94 197 VAL A N 1
ATOM 1482 C CA . VAL A 1 197 ? 3.561 -11.304 -18.913 1.00 97.94 197 VAL A CA 1
ATOM 1483 C C . VAL A 1 197 ? 3.205 -10.486 -20.159 1.00 97.94 197 VAL A C 1
ATOM 1485 O O . VAL A 1 197 ? 2.120 -10.650 -20.710 1.00 97.94 197 VAL A O 1
ATOM 1488 N N . LYS A 1 198 ? 4.136 -9.678 -20.683 1.00 97.38 198 LYS A N 1
ATOM 1489 C CA . LYS A 1 198 ? 3.940 -8.882 -21.913 1.00 97.38 198 LYS A CA 1
ATOM 1490 C C . LYS A 1 198 ? 3.718 -9.725 -23.175 1.00 97.38 198 LYS A C 1
ATOM 1492 O O . LYS A 1 198 ? 3.208 -9.215 -24.169 1.00 97.38 198 LYS A O 1
ATOM 1497 N N . ALA A 1 199 ? 4.113 -10.998 -23.162 1.00 97.94 199 ALA A N 1
ATOM 1498 C CA . ALA A 1 199 ? 3.892 -11.926 -24.269 1.00 97.94 199 ALA A CA 1
ATOM 1499 C C . ALA A 1 199 ? 2.526 -12.641 -24.209 1.00 97.94 199 ALA A C 1
ATOM 1501 O O . ALA A 1 199 ? 2.177 -13.366 -25.146 1.00 97.94 199 ALA A O 1
ATOM 1502 N N . MET A 1 200 ? 1.758 -12.470 -23.127 1.00 98.50 200 MET A N 1
ATOM 1503 C CA . MET A 1 200 ? 0.410 -13.027 -22.980 1.00 98.50 200 MET A CA 1
ATOM 1504 C C . MET A 1 200 ? -0.620 -12.260 -23.835 1.00 98.50 200 MET A C 1
ATOM 1506 O O . MET A 1 200 ? -0.337 -11.160 -24.310 1.00 98.50 200 MET A O 1
ATOM 1510 N N . PRO A 1 201 ? -1.830 -12.814 -24.057 1.00 98.56 201 PRO A N 1
ATOM 1511 C CA . PRO A 1 201 ? -2.900 -12.109 -24.756 1.00 98.56 201 PRO A CA 1
ATOM 1512 C C . PRO A 1 201 ? -3.239 -10.777 -24.077 1.00 98.56 201 PRO A C 1
ATOM 1514 O O . PRO A 1 201 ? -3.736 -10.748 -22.951 1.00 98.56 201 PRO A O 1
ATOM 1517 N N . ALA A 1 202 ? -2.969 -9.686 -24.788 1.00 97.88 202 ALA A N 1
ATOM 1518 C CA . ALA A 1 202 ? -3.190 -8.336 -24.302 1.00 97.88 202 ALA A CA 1
ATOM 1519 C C . ALA A 1 202 ? -4.604 -7.835 -24.624 1.00 97.88 202 ALA A C 1
ATOM 1521 O O . ALA A 1 202 ? -5.176 -8.151 -25.672 1.00 97.88 202 ALA A O 1
ATOM 1522 N N . TYR A 1 203 ? -5.128 -6.997 -23.739 1.00 97.81 203 TYR A N 1
ATOM 1523 C CA . TYR A 1 203 ? -6.320 -6.192 -23.942 1.00 97.81 203 TYR A CA 1
ATOM 1524 C C . TYR A 1 203 ? -5.964 -4.722 -23.711 1.00 97.81 203 TYR A C 1
ATOM 1526 O O . TYR A 1 203 ? -5.282 -4.391 -22.738 1.00 97.81 203 TYR A O 1
ATOM 1534 N N . THR A 1 204 ? -6.410 -3.858 -24.623 1.00 98.25 204 THR A N 1
ATOM 1535 C CA . THR A 1 204 ? -6.131 -2.420 -24.590 1.00 98.25 204 THR A CA 1
ATOM 1536 C C . THR A 1 204 ? -7.437 -1.649 -24.658 1.00 98.25 204 THR A C 1
ATOM 1538 O O . THR A 1 204 ? -8.201 -1.810 -25.611 1.00 98.25 204 THR A O 1
ATOM 1541 N N . ALA A 1 205 ? -7.677 -0.796 -23.669 1.00 97.06 205 ALA A N 1
ATOM 1542 C CA . ALA A 1 205 ? -8.820 0.109 -23.618 1.00 97.06 205 ALA A CA 1
ATOM 1543 C C . ALA A 1 205 ? -8.501 1.299 -22.700 1.00 97.06 205 ALA A C 1
ATOM 1545 O O . ALA A 1 205 ? -7.396 1.405 -22.161 1.00 97.06 205 ALA A O 1
ATOM 1546 N N . SER A 1 206 ? -9.454 2.214 -22.548 1.00 95.56 206 SER A N 1
ATOM 1547 C CA . SER A 1 206 ? -9.302 3.361 -21.661 1.00 95.56 206 SER A CA 1
ATOM 1548 C C . SER A 1 206 ? -9.848 3.074 -20.269 1.00 95.56 206 SER A C 1
ATOM 1550 O O . SER A 1 206 ? -10.738 2.247 -20.102 1.00 95.56 206 SER A O 1
ATOM 1552 N N . GLY A 1 207 ? -9.328 3.775 -19.272 1.00 94.69 207 GLY A N 1
ATOM 1553 C CA . GLY A 1 207 ? -9.862 3.768 -17.917 1.00 94.69 207 GLY A CA 1
ATOM 1554 C C . GLY A 1 207 ? -9.223 4.875 -17.094 1.00 94.69 207 GLY A C 1
ATOM 1555 O O . GLY A 1 207 ? -8.164 5.396 -17.450 1.00 94.69 207 GLY A O 1
ATOM 1556 N N . GLY A 1 208 ? -9.874 5.246 -16.006 1.00 94.44 208 GLY A N 1
ATOM 1557 C CA . GLY A 1 208 ? -9.352 6.170 -15.016 1.00 94.44 208 GLY A CA 1
ATOM 1558 C C . GLY A 1 208 ? -9.952 5.880 -13.652 1.00 94.44 208 GLY A C 1
ATOM 1559 O O . GLY A 1 208 ? -10.802 4.997 -13.492 1.00 94.44 208 GLY A O 1
ATOM 1560 N N . PHE A 1 209 ? -9.495 6.630 -12.660 1.00 92.94 209 PHE A N 1
ATOM 1561 C CA . PHE A 1 209 ? -9.973 6.457 -11.302 1.00 92.94 209 PHE A CA 1
ATOM 1562 C C . PHE A 1 209 ? -10.036 7.759 -10.524 1.00 92.94 209 PHE A C 1
ATOM 1564 O O . PHE A 1 209 ? -9.268 8.689 -10.767 1.00 92.94 209 PHE A O 1
ATOM 1571 N N . GLU A 1 210 ? -10.960 7.806 -9.578 1.00 87.94 210 GLU A N 1
ATOM 1572 C CA . GLU A 1 210 ? -11.088 8.873 -8.599 1.00 87.94 210 GLU A CA 1
ATOM 1573 C C . GLU A 1 210 ? -10.289 8.511 -7.346 1.00 87.94 210 GLU A C 1
ATOM 1575 O O . GLU A 1 210 ? -10.411 7.414 -6.803 1.00 87.94 210 GLU A O 1
ATOM 1580 N N . LYS A 1 211 ? -9.417 9.414 -6.898 1.00 83.88 211 LYS A N 1
ATOM 1581 C CA . LYS A 1 211 ? -8.742 9.282 -5.602 1.00 83.88 211 LYS A CA 1
ATOM 1582 C C . LYS A 1 211 ? -9.727 9.575 -4.473 1.00 83.88 211 LYS A C 1
ATOM 1584 O O . LYS A 1 211 ? -10.661 10.342 -4.666 1.00 83.88 211 LYS A O 1
ATOM 1589 N N . SER A 1 212 ? -9.425 9.114 -3.260 1.00 72.56 212 SER A N 1
ATOM 1590 C CA . SER A 1 212 ? -10.176 9.494 -2.049 1.00 72.56 212 SER A CA 1
ATOM 1591 C C . SER A 1 212 ? -10.254 11.011 -1.815 1.00 72.56 212 SER A C 1
ATOM 1593 O O . SER A 1 212 ? -11.151 11.480 -1.128 1.00 72.56 212 SER A O 1
ATOM 1595 N N . THR A 1 213 ? -9.350 11.793 -2.416 1.00 74.25 213 THR A N 1
ATOM 1596 C CA . THR A 1 213 ? -9.377 13.265 -2.409 1.00 74.25 213 THR A CA 1
ATOM 1597 C C . THR A 1 213 ? -10.346 13.871 -3.440 1.00 74.25 213 THR A C 1
ATOM 1599 O O . THR A 1 213 ? -10.282 15.068 -3.696 1.00 74.25 213 THR A O 1
ATOM 1602 N N . GLY A 1 214 ? -11.135 13.060 -4.153 1.00 77.94 214 GLY A N 1
ATOM 1603 C CA . GLY A 1 214 ? -11.985 13.477 -5.280 1.00 77.94 214 GLY A CA 1
ATOM 1604 C C . GLY A 1 214 ? -11.227 13.806 -6.576 1.00 77.94 214 GLY A C 1
ATOM 1605 O O . GLY A 1 214 ? -11.814 14.170 -7.595 1.00 77.94 214 GLY A O 1
ATOM 1606 N N . ALA A 1 215 ? -9.894 13.704 -6.573 1.00 83.62 215 ALA A N 1
ATOM 1607 C CA . ALA A 1 215 ? -9.084 14.018 -7.744 1.00 83.62 215 ALA A CA 1
ATOM 1608 C C . ALA A 1 215 ? -9.142 12.876 -8.768 1.00 83.62 215 ALA A C 1
ATOM 1610 O O . ALA A 1 215 ? -8.747 11.746 -8.474 1.00 83.62 215 ALA A O 1
ATOM 1611 N N . ILE A 1 216 ? -9.562 13.191 -9.993 1.00 89.44 216 ILE A N 1
ATOM 1612 C CA . ILE A 1 216 ? -9.593 12.234 -11.102 1.00 89.44 216 ILE A CA 1
ATOM 1613 C C . ILE A 1 216 ? -8.193 12.052 -11.698 1.00 89.44 216 ILE A C 1
ATOM 1615 O O . ILE A 1 216 ? -7.503 13.021 -12.020 1.00 89.44 216 ILE A O 1
ATOM 1619 N N . VAL A 1 217 ? -7.790 10.796 -11.885 1.00 90.19 217 VAL A N 1
ATOM 1620 C CA . VAL A 1 217 ? -6.587 10.389 -12.616 1.00 90.19 217 VAL A CA 1
ATOM 1621 C C . VAL A 1 217 ? -6.993 9.685 -13.906 1.00 90.19 217 VAL A C 1
ATOM 1623 O O . VAL A 1 217 ? -7.734 8.702 -13.889 1.00 90.19 217 VAL A O 1
ATOM 1626 N N . GLY A 1 218 ? -6.467 10.169 -15.030 1.00 90.12 218 GLY A N 1
ATOM 1627 C CA . GLY A 1 218 ? -6.864 9.709 -16.357 1.00 90.12 218 GLY A CA 1
ATOM 1628 C C . GLY A 1 218 ? -8.114 10.439 -16.883 1.00 90.12 218 GLY A C 1
ATOM 1629 O O . GLY A 1 218 ? -8.374 11.569 -16.468 1.00 90.12 218 GLY A O 1
ATOM 1630 N N . PRO A 1 219 ? -8.869 9.835 -17.818 1.00 91.31 219 PRO A N 1
ATOM 1631 C CA . PRO A 1 219 ? -8.657 8.495 -18.348 1.00 91.31 219 PRO A CA 1
ATOM 1632 C C . PRO A 1 219 ? -7.381 8.410 -19.195 1.00 91.31 219 PRO A C 1
ATOM 1634 O O . PRO A 1 219 ? -7.059 9.310 -19.970 1.00 91.31 219 PRO A O 1
ATOM 1637 N N . TYR A 1 220 ? -6.669 7.297 -19.067 1.00 94.88 220 TYR A N 1
ATOM 1638 C CA . TYR A 1 220 ? -5.525 6.951 -19.909 1.00 94.88 220 TYR A CA 1
ATOM 1639 C C . TYR A 1 220 ? -5.818 5.669 -20.680 1.00 94.88 220 TYR A C 1
ATOM 1641 O O . TYR A 1 220 ? -6.774 4.951 -20.385 1.00 94.88 220 TYR A O 1
ATOM 1649 N N . THR A 1 221 ? -5.012 5.385 -21.703 1.00 97.50 221 THR A N 1
ATOM 1650 C CA . THR A 1 221 ? -5.073 4.088 -22.388 1.00 97.50 221 THR A CA 1
ATOM 1651 C C . THR A 1 221 ? -4.163 3.107 -21.674 1.00 97.50 221 THR A C 1
ATOM 1653 O O . THR A 1 221 ? -2.972 3.374 -21.545 1.00 97.50 221 THR A O 1
ATOM 1656 N N . TYR A 1 222 ? -4.695 1.963 -21.266 1.00 98.31 222 TYR A N 1
ATOM 1657 C CA . TYR A 1 222 ? -3.931 0.911 -20.607 1.00 98.31 222 TYR A CA 1
ATOM 1658 C C . TYR A 1 222 ? -3.865 -0.330 -21.487 1.00 98.31 222 TYR A C 1
ATOM 1660 O O . TYR A 1 222 ? -4.865 -0.707 -22.099 1.00 98.31 222 TYR A O 1
ATOM 1668 N N . THR A 1 223 ? -2.702 -0.980 -21.512 1.00 98.62 223 THR A N 1
ATOM 1669 C CA . THR A 1 223 ? -2.522 -2.311 -22.105 1.00 98.62 223 THR A CA 1
ATOM 1670 C C . THR A 1 223 ? -2.098 -3.284 -21.012 1.00 98.62 223 THR A C 1
ATOM 1672 O O . THR A 1 223 ? -1.166 -3.016 -20.247 1.00 98.62 223 THR A O 1
ATOM 1675 N N . GLY A 1 224 ? -2.785 -4.422 -20.938 1.00 98.50 224 GLY A N 1
ATOM 1676 C CA . GLY A 1 224 ? -2.545 -5.429 -19.913 1.00 98.50 224 GLY A CA 1
ATOM 1677 C C . GLY A 1 224 ? -3.100 -6.799 -20.260 1.00 98.50 224 GLY A C 1
ATOM 1678 O O . GLY A 1 224 ? -3.729 -6.990 -21.299 1.00 98.50 224 GLY A O 1
ATOM 1679 N N . VAL A 1 225 ? -2.885 -7.756 -19.362 1.00 98.75 225 VAL A N 1
ATOM 1680 C CA . VAL A 1 225 ? -3.443 -9.110 -19.468 1.00 98.75 225 VAL A CA 1
ATOM 1681 C C . VAL A 1 225 ? -4.753 -9.170 -18.688 1.00 98.75 225 VAL A C 1
ATOM 1683 O O . VAL A 1 225 ? -4.820 -8.692 -17.559 1.00 98.75 225 VAL A O 1
ATOM 1686 N N . ASN A 1 226 ? -5.800 -9.763 -19.262 1.00 98.25 226 ASN A N 1
ATOM 1687 C CA . ASN A 1 226 ? -7.077 -9.935 -18.564 1.00 98.25 226 ASN A CA 1
ATOM 1688 C C . ASN A 1 226 ? -6.906 -10.829 -17.316 1.00 98.25 226 ASN A C 1
ATOM 1690 O O . ASN A 1 226 ? -6.299 -11.900 -17.402 1.00 98.25 226 ASN A O 1
ATOM 1694 N N . LEU A 1 227 ? -7.462 -10.419 -16.170 1.00 98.00 227 LEU A N 1
ATOM 1695 C CA . LEU A 1 227 ? -7.362 -11.184 -14.918 1.00 98.00 227 LEU A CA 1
ATOM 1696 C C . LEU A 1 227 ? -7.989 -12.581 -15.016 1.00 98.00 227 LEU A C 1
ATOM 1698 O O . LEU A 1 227 ? -7.466 -13.536 -14.440 1.00 98.00 227 LEU A O 1
ATOM 1702 N N . THR A 1 228 ? -9.064 -12.740 -15.789 1.00 97.25 228 THR A N 1
ATOM 1703 C CA . THR A 1 228 ? -9.679 -14.059 -16.022 1.00 97.25 228 THR A CA 1
ATOM 1704 C C . THR A 1 228 ? -8.725 -15.000 -16.761 1.00 97.25 228 THR A C 1
ATOM 1706 O O . THR A 1 228 ? -8.546 -16.140 -16.347 1.00 97.25 228 THR A O 1
ATOM 1709 N N . TYR A 1 229 ? -7.994 -14.500 -17.763 1.00 98.50 229 TYR A N 1
ATOM 1710 C CA . TYR A 1 229 ? -6.956 -15.282 -18.437 1.00 98.50 229 TYR A CA 1
ATOM 1711 C C . TYR A 1 229 ? -5.837 -15.692 -17.470 1.00 98.50 229 TYR A C 1
ATOM 1713 O O . TYR A 1 229 ? -5.402 -16.840 -17.490 1.00 98.50 229 TYR A O 1
ATOM 1721 N N . LEU A 1 230 ? -5.375 -14.778 -16.608 1.00 98.56 230 LEU A N 1
ATOM 1722 C CA . LEU A 1 230 ? -4.336 -15.088 -15.620 1.00 98.56 230 LEU A CA 1
ATOM 1723 C C . LEU A 1 230 ? -4.799 -16.166 -14.634 1.00 98.56 230 LEU A C 1
ATOM 1725 O O . LEU A 1 230 ? -4.070 -17.121 -14.375 1.00 98.56 230 LEU A O 1
ATOM 1729 N N . THR A 1 231 ? -6.019 -16.055 -14.114 1.00 97.81 231 THR A N 1
ATOM 1730 C CA . THR A 1 231 ? -6.561 -17.053 -13.181 1.00 97.81 231 THR A CA 1
ATOM 1731 C C . THR A 1 231 ? -6.773 -18.420 -13.838 1.00 97.81 231 THR A C 1
ATOM 1733 O O . THR A 1 231 ? -6.466 -19.439 -13.216 1.00 97.81 231 THR A O 1
ATOM 1736 N N . ASP A 1 232 ? -7.183 -18.476 -15.110 1.00 98.31 232 ASP A N 1
ATOM 1737 C CA . ASP A 1 232 ? -7.291 -19.724 -15.882 1.00 98.31 232 ASP A CA 1
ATOM 1738 C C . ASP A 1 232 ? -5.958 -20.485 -15.973 1.00 98.31 232 ASP A C 1
ATOM 1740 O O . ASP A 1 232 ? -5.945 -21.720 -15.972 1.00 98.31 232 ASP A O 1
ATOM 1744 N N . LEU A 1 233 ? -4.819 -19.779 -15.977 1.00 98.31 233 LEU A N 1
ATOM 1745 C CA . LEU A 1 233 ? -3.493 -20.409 -15.980 1.00 98.31 233 LEU A CA 1
ATOM 1746 C C . LEU A 1 233 ? -3.209 -21.212 -14.710 1.00 98.31 233 LEU A C 1
ATOM 1748 O O . LEU A 1 233 ? -2.325 -22.065 -14.744 1.00 98.31 233 LEU A O 1
ATOM 1752 N N . VAL A 1 234 ? -3.918 -20.960 -13.611 1.00 97.94 234 VAL A N 1
ATOM 1753 C CA . VAL A 1 234 ? -3.731 -21.647 -12.326 1.00 97.94 234 VAL A CA 1
ATOM 1754 C C . VAL A 1 234 ? -5.018 -22.302 -11.822 1.00 97.94 234 VAL A C 1
ATOM 1756 O O . VAL A 1 234 ? -5.145 -22.592 -10.637 1.00 97.94 234 VAL A O 1
ATOM 1759 N N . GLY A 1 235 ? -5.952 -22.638 -12.714 1.00 95.38 235 GLY A N 1
ATOM 1760 C CA . GLY A 1 235 ? -7.136 -23.455 -12.402 1.00 95.38 235 GLY A CA 1
ATOM 1761 C C . GLY A 1 235 ? -8.480 -22.743 -12.552 1.00 95.38 235 GLY A C 1
ATOM 1762 O O . GLY A 1 235 ? -9.509 -23.413 -12.475 1.00 95.38 235 GLY A O 1
ATOM 1763 N N . GLY A 1 236 ? -8.466 -21.436 -12.818 1.00 95.62 236 GLY A N 1
ATOM 1764 C CA . GLY A 1 236 ? -9.657 -20.618 -13.026 1.00 95.62 236 GLY A CA 1
ATOM 1765 C C . GLY A 1 236 ? -10.386 -20.265 -11.730 1.00 95.62 236 GLY A C 1
ATOM 1766 O O . GLY A 1 236 ? -10.184 -20.878 -10.680 1.00 95.62 236 GLY A O 1
ATOM 1767 N N . ILE A 1 237 ? -11.256 -19.262 -11.817 1.00 94.25 237 ILE A N 1
ATOM 1768 C CA . ILE A 1 237 ? -12.148 -18.857 -10.727 1.00 94.25 237 ILE A CA 1
ATOM 1769 C C . ILE A 1 237 ? -13.605 -19.171 -11.063 1.00 94.25 237 ILE A C 1
ATOM 1771 O O . ILE A 1 237 ? -14.015 -19.225 -12.220 1.00 94.25 237 ILE A O 1
ATOM 1775 N N . THR A 1 238 ? -14.400 -19.370 -10.020 1.00 93.94 238 THR A N 1
ATOM 1776 C CA . THR A 1 238 ? -15.855 -19.540 -10.074 1.00 93.94 238 THR A CA 1
ATOM 1777 C C . THR A 1 238 ? -16.506 -18.630 -9.025 1.00 93.94 238 THR A C 1
ATOM 1779 O O . THR A 1 238 ? -15.784 -18.060 -8.206 1.00 93.94 238 THR A O 1
ATOM 1782 N N . PRO A 1 239 ? -17.846 -18.510 -8.960 1.00 90.81 239 PRO A N 1
ATOM 1783 C CA . PRO A 1 239 ? -18.504 -17.715 -7.918 1.00 90.81 239 PRO A CA 1
ATOM 1784 C C . PRO A 1 239 ? -18.176 -18.132 -6.474 1.00 90.81 239 PRO A C 1
ATOM 1786 O O . PRO A 1 239 ? -18.427 -17.365 -5.555 1.00 90.81 239 PRO A O 1
ATOM 1789 N N . SER A 1 240 ? -17.609 -19.325 -6.253 1.00 86.38 240 SER A N 1
ATOM 1790 C CA . SER A 1 240 ? -17.104 -19.756 -4.941 1.00 86.38 240 SER A CA 1
ATOM 1791 C C . SER A 1 240 ? -15.640 -19.375 -4.691 1.00 86.38 240 SER A C 1
ATOM 1793 O O . SER A 1 240 ? -15.007 -19.938 -3.798 1.00 86.38 240 SER A O 1
ATOM 1795 N N . ASN A 1 241 ? -15.073 -18.476 -5.494 1.00 92.56 241 ASN A N 1
ATOM 1796 C CA . ASN A 1 241 ? -13.699 -18.006 -5.383 1.00 92.56 241 ASN A CA 1
ATOM 1797 C C . ASN A 1 241 ? -13.638 -16.484 -5.254 1.00 92.56 241 ASN A C 1
ATOM 1799 O O . ASN A 1 241 ? -14.569 -15.760 -5.601 1.00 92.56 241 ASN A O 1
ATOM 1803 N N . SER A 1 242 ? -12.498 -16.013 -4.778 1.00 92.25 242 SER A N 1
ATOM 1804 C CA . SER A 1 242 ? -12.062 -14.620 -4.822 1.00 92.25 242 SER A CA 1
ATOM 1805 C C . SER A 1 242 ? -10.592 -14.591 -5.236 1.00 92.25 242 SER A C 1
ATOM 1807 O O . SER A 1 242 ? -9.952 -15.647 -5.309 1.00 92.25 242 SER A O 1
ATOM 1809 N N . ILE A 1 243 ? -10.050 -13.411 -5.533 1.00 95.00 243 ILE A N 1
ATOM 1810 C CA . ILE A 1 243 ? -8.611 -13.255 -5.768 1.00 95.00 243 ILE A CA 1
ATOM 1811 C C . ILE A 1 243 ? -8.018 -12.276 -4.764 1.00 95.00 243 ILE A C 1
ATOM 1813 O O . ILE A 1 243 ? -8.521 -11.167 -4.624 1.00 95.00 243 ILE A O 1
ATOM 1817 N N . LYS A 1 244 ? -6.941 -12.660 -4.080 1.00 93.69 244 LYS A N 1
ATOM 1818 C CA . LYS A 1 244 ? -6.107 -11.730 -3.315 1.00 93.69 244 LYS A CA 1
ATOM 1819 C C . LYS A 1 244 ? -4.968 -11.264 -4.201 1.00 93.69 244 LYS A C 1
ATOM 1821 O O . LYS A 1 244 ? -4.209 -12.073 -4.733 1.00 93.69 244 LYS A O 1
ATOM 1826 N N . ILE A 1 245 ? -4.854 -9.955 -4.357 1.00 96.00 245 ILE A N 1
ATOM 1827 C CA . ILE A 1 245 ? -3.763 -9.320 -5.087 1.00 96.00 245 ILE A CA 1
ATOM 1828 C C . ILE A 1 245 ? -2.836 -8.705 -4.056 1.00 96.00 245 ILE A C 1
ATOM 1830 O O . ILE A 1 245 ? -3.287 -8.017 -3.145 1.00 96.00 245 ILE A O 1
ATOM 1834 N N . THR A 1 246 ? -1.548 -9.013 -4.161 1.00 92.06 246 THR A N 1
ATOM 1835 C CA . THR A 1 246 ? -0.499 -8.479 -3.293 1.00 92.06 246 THR A CA 1
ATOM 1836 C C . THR A 1 246 ? 0.499 -7.704 -4.139 1.00 92.06 246 THR A C 1
ATOM 1838 O O . THR A 1 246 ? 0.906 -8.150 -5.217 1.00 92.06 246 THR A O 1
ATOM 1841 N N . ALA A 1 247 ? 0.850 -6.532 -3.641 1.00 90.62 247 ALA A N 1
ATOM 1842 C CA . ALA A 1 247 ? 1.867 -5.657 -4.176 1.00 90.62 247 ALA A CA 1
ATOM 1843 C C . ALA A 1 247 ? 3.228 -5.949 -3.526 1.00 90.62 247 ALA A C 1
ATOM 1845 O O . ALA A 1 247 ? 3.304 -6.532 -2.440 1.00 90.62 247 ALA A O 1
ATOM 1846 N N . SER A 1 248 ? 4.315 -5.543 -4.179 1.00 84.94 248 SER A N 1
ATOM 1847 C CA . SER A 1 248 ? 5.673 -5.729 -3.654 1.00 84.94 248 SER A CA 1
ATOM 1848 C C . SER A 1 248 ? 5.963 -4.922 -2.388 1.00 84.94 248 SER A C 1
ATOM 1850 O O . SER A 1 248 ? 6.852 -5.302 -1.637 1.00 84.94 248 SER A O 1
ATOM 1852 N N . ASP A 1 249 ? 5.195 -3.865 -2.117 1.00 77.25 249 ASP A N 1
ATOM 1853 C CA . ASP A 1 249 ? 5.252 -3.072 -0.879 1.00 77.25 249 ASP A CA 1
ATOM 1854 C C . ASP A 1 249 ? 4.471 -3.708 0.295 1.00 77.25 249 ASP A C 1
ATOM 1856 O O . ASP A 1 249 ? 4.393 -3.142 1.385 1.00 77.25 249 ASP A O 1
ATOM 1860 N N . GLY A 1 250 ? 3.883 -4.892 0.087 1.00 78.25 250 GLY A N 1
ATOM 1861 C CA . GLY A 1 250 ? 3.093 -5.615 1.084 1.00 78.25 250 GLY A CA 1
ATOM 1862 C C . GLY A 1 250 ? 1.616 -5.218 1.132 1.00 78.25 250 GLY A C 1
ATOM 1863 O O . GLY A 1 250 ? 0.835 -5.890 1.818 1.00 78.25 250 GLY A O 1
ATOM 1864 N N . TYR A 1 251 ? 1.191 -4.192 0.384 1.00 83.88 251 TYR A N 1
ATOM 1865 C CA . TYR A 1 251 ? -0.226 -3.887 0.225 1.00 83.88 251 TYR A CA 1
ATOM 1866 C C . TYR A 1 251 ? -0.952 -5.091 -0.379 1.00 83.88 251 TYR A C 1
ATOM 1868 O O . TYR A 1 251 ? -0.459 -5.757 -1.290 1.00 83.88 251 TYR A O 1
ATOM 1876 N N . SER A 1 252 ? -2.150 -5.394 0.114 1.00 87.50 252 SER A N 1
ATOM 1877 C CA . SER A 1 252 ? -2.993 -6.405 -0.515 1.00 87.50 252 SER A CA 1
ATOM 1878 C C . SER A 1 252 ? -4.469 -6.122 -0.309 1.00 87.50 252 SER A C 1
ATOM 1880 O O . SER A 1 252 ? -4.861 -5.561 0.710 1.00 87.50 252 SER A O 1
ATOM 1882 N N . MET A 1 253 ? -5.268 -6.553 -1.279 1.00 89.00 253 MET A N 1
ATOM 1883 C CA . MET A 1 253 ? -6.727 -6.503 -1.235 1.00 89.00 253 MET A CA 1
ATOM 1884 C C . MET A 1 253 ? -7.288 -7.766 -1.878 1.00 89.00 253 MET A C 1
ATOM 1886 O O . MET A 1 253 ? -6.663 -8.364 -2.763 1.00 89.00 253 MET A O 1
ATOM 1890 N N . THR A 1 254 ? -8.473 -8.168 -1.436 1.00 91.12 254 THR A N 1
ATOM 1891 C CA . THR A 1 254 ? -9.226 -9.263 -2.037 1.00 91.12 254 THR A CA 1
ATOM 1892 C C . THR A 1 254 ? -10.351 -8.725 -2.920 1.00 91.12 254 THR A C 1
ATOM 1894 O O . THR A 1 254 ? -11.154 -7.905 -2.484 1.00 91.12 254 THR A O 1
ATOM 1897 N N . TYR A 1 255 ? -10.456 -9.232 -4.145 1.00 93.44 255 TYR A N 1
ATOM 1898 C CA . TYR A 1 255 ? -11.567 -8.970 -5.056 1.00 93.44 255 TYR A CA 1
ATOM 1899 C C . TYR A 1 255 ? -12.501 -10.174 -5.081 1.00 93.44 255 TYR A C 1
ATOM 1901 O O . TYR A 1 255 ? -12.052 -11.317 -5.235 1.00 93.44 255 TYR A O 1
ATOM 1909 N N . THR A 1 256 ? -13.803 -9.937 -4.962 1.00 92.31 256 THR A N 1
ATOM 1910 C CA . THR A 1 256 ? -14.804 -10.985 -5.174 1.00 92.31 256 THR A CA 1
ATOM 1911 C C . THR A 1 256 ? -14.841 -11.422 -6.630 1.00 92.31 256 THR A C 1
ATOM 1913 O O . THR A 1 256 ? -14.387 -10.720 -7.531 1.00 92.31 256 THR A O 1
ATOM 1916 N N . HIS A 1 257 ? -15.416 -12.599 -6.882 1.00 93.69 257 HIS A N 1
ATOM 1917 C CA . HIS A 1 257 ? -15.628 -13.069 -8.247 1.00 93.69 257 HIS A CA 1
ATOM 1918 C C . HIS A 1 257 ? -16.359 -12.031 -9.116 1.00 93.69 257 HIS A C 1
ATOM 1920 O O . HIS A 1 257 ? -15.979 -11.844 -10.265 1.00 93.69 257 HIS A O 1
ATOM 1926 N N . ASP A 1 258 ? -17.378 -11.350 -8.584 1.00 91.88 258 ASP A N 1
ATOM 1927 C CA . ASP A 1 258 ? -18.138 -10.339 -9.331 1.00 91.88 258 ASP A CA 1
ATOM 1928 C C . ASP A 1 258 ? -17.264 -9.143 -9.739 1.00 91.88 258 ASP A C 1
ATOM 1930 O O . ASP A 1 258 ? -17.221 -8.773 -10.912 1.00 91.88 258 ASP A O 1
ATOM 1934 N N . GLN A 1 259 ? -16.452 -8.634 -8.810 1.00 93.56 259 GLN A N 1
ATOM 1935 C CA . GLN A 1 259 ? -15.485 -7.565 -9.068 1.00 93.56 259 GLN A CA 1
ATOM 1936 C C . GLN A 1 259 ? -14.451 -7.964 -10.134 1.00 93.56 259 GLN A C 1
ATOM 1938 O O . GLN A 1 259 ? -14.158 -7.179 -11.037 1.00 93.56 259 GLN A O 1
ATOM 1943 N N . VAL A 1 260 ? -13.945 -9.205 -10.098 1.00 96.12 260 VAL A N 1
ATOM 1944 C CA . VAL A 1 260 ? -13.029 -9.724 -11.136 1.00 96.12 260 VAL A CA 1
ATOM 1945 C C . VAL A 1 260 ? -13.708 -9.814 -12.503 1.00 96.12 260 VAL A C 1
ATOM 1947 O O . VAL A 1 260 ? -13.068 -9.587 -13.530 1.00 96.12 260 VAL A O 1
ATOM 1950 N N . MET A 1 261 ? -15.006 -10.116 -12.519 1.00 94.62 261 MET A N 1
ATOM 1951 C CA . MET A 1 261 ? -15.825 -10.140 -13.732 1.00 94.62 261 MET A CA 1
ATOM 1952 C C . MET A 1 261 ? -16.271 -8.744 -14.194 1.00 94.62 261 MET A C 1
ATOM 1954 O O . MET A 1 261 ? -16.994 -8.653 -15.183 1.00 94.62 261 MET A O 1
ATOM 1958 N N . GLY A 1 262 ? -15.823 -7.672 -13.529 1.00 91.69 262 GLY A N 1
ATOM 1959 C CA . GLY A 1 262 ? -16.098 -6.288 -13.917 1.00 91.69 262 GLY A CA 1
ATOM 1960 C C . GLY A 1 262 ? -17.268 -5.625 -13.195 1.00 91.69 262 GLY A C 1
ATOM 1961 O O . GLY A 1 262 ? -17.663 -4.533 -13.604 1.00 91.69 262 GLY A O 1
ATOM 1962 N N . GLY A 1 263 ? -17.812 -6.256 -12.149 1.00 88.88 263 GLY A N 1
ATOM 1963 C CA . GLY A 1 263 ? -18.840 -5.710 -11.258 1.00 88.88 263 GLY A CA 1
ATOM 1964 C C . GLY A 1 263 ? -18.274 -4.663 -10.297 1.00 88.88 263 GLY A C 1
ATOM 1965 O O . GLY A 1 263 ? -18.217 -4.883 -9.092 1.00 88.88 263 GLY A O 1
ATOM 1966 N N . ILE A 1 264 ? -17.799 -3.541 -10.841 1.00 86.75 264 ILE A N 1
ATOM 1967 C CA . ILE A 1 264 ? -17.297 -2.389 -10.081 1.00 86.75 264 ILE A CA 1
ATOM 1968 C C . ILE A 1 264 ? -18.130 -1.160 -10.434 1.00 86.75 264 ILE A C 1
ATOM 1970 O O . ILE A 1 264 ? -18.408 -0.897 -11.606 1.00 86.75 264 ILE A O 1
ATOM 1974 N N . THR A 1 265 ? -18.497 -0.391 -9.412 1.00 82.25 265 THR A N 1
ATOM 1975 C CA . THR A 1 265 ? -19.246 0.860 -9.558 1.00 82.25 265 THR A CA 1
ATOM 1976 C C . THR A 1 265 ? -18.407 1.933 -10.260 1.00 82.25 265 THR A C 1
ATOM 1978 O O . THR A 1 265 ? -17.232 2.134 -9.950 1.00 82.25 265 THR A O 1
ATOM 1981 N N . ILE A 1 266 ? -19.026 2.647 -11.201 1.00 84.00 266 ILE A N 1
ATOM 1982 C CA . ILE A 1 266 ? -18.432 3.783 -11.918 1.00 84.00 266 ILE A CA 1
ATOM 1983 C C . ILE A 1 266 ? -18.803 5.073 -11.172 1.00 84.00 266 ILE A C 1
ATOM 1985 O O . ILE A 1 266 ? -19.978 5.315 -10.908 1.00 84.00 266 ILE A O 1
ATOM 1989 N N . CYS A 1 267 ? -17.820 5.914 -10.845 1.00 76.19 267 CYS A N 1
ATOM 1990 C CA . CYS A 1 267 ? -18.021 7.140 -10.059 1.00 76.19 267 CYS A CA 1
ATOM 1991 C C . CYS A 1 267 ? -18.657 8.282 -10.874 1.00 76.19 267 CYS A C 1
ATOM 1993 O O . CYS A 1 267 ? -19.366 9.136 -10.344 1.00 76.19 267 CYS A O 1
ATOM 1995 N N . SER A 1 268 ? -18.415 8.316 -12.187 1.00 65.44 268 SER A N 1
ATOM 1996 C CA . SER A 1 268 ? -18.908 9.373 -13.075 1.00 65.44 268 SER A CA 1
ATOM 1997 C C . SER A 1 268 ? -20.314 9.057 -13.601 1.00 65.44 268 SER A C 1
ATOM 1999 O O . SER A 1 268 ? -20.484 8.212 -14.476 1.00 65.44 268 SER A O 1
ATOM 2001 N N . THR A 1 269 ? -21.309 9.810 -13.128 1.00 51.66 269 THR A N 1
ATOM 2002 C CA . THR A 1 269 ? -22.741 9.701 -13.482 1.00 51.66 269 THR A CA 1
ATOM 2003 C C . THR A 1 269 ? -23.147 10.438 -14.769 1.00 51.66 269 THR A C 1
ATOM 2005 O O . THR A 1 269 ? -24.333 10.527 -15.086 1.00 51.66 269 THR A O 1
ATOM 2008 N N . ASN A 1 270 ? -22.189 10.996 -15.520 1.00 48.44 270 ASN A N 1
ATOM 2009 C CA . ASN A 1 270 ? -22.478 11.815 -16.707 1.00 48.44 270 ASN A CA 1
ATOM 2010 C C . ASN A 1 270 ? -22.681 11.012 -18.004 1.00 48.44 270 ASN A C 1
ATOM 2012 O O . ASN A 1 270 ? -22.950 11.613 -19.046 1.00 48.44 270 ASN A O 1
ATOM 2016 N N . GLU A 1 271 ? -22.578 9.685 -17.958 1.00 50.09 271 GLU A N 1
ATOM 2017 C CA . GLU A 1 271 ? -22.784 8.805 -19.110 1.00 50.09 271 GLU A CA 1
ATOM 2018 C C . GLU A 1 271 ? -23.892 7.785 -18.820 1.00 50.09 271 GLU A C 1
ATOM 2020 O O . GLU A 1 271 ? -24.130 7.419 -17.670 1.00 50.09 271 GLU A O 1
ATOM 2025 N N . GLU A 1 272 ? -24.622 7.371 -19.861 1.00 52.16 272 GLU A N 1
ATOM 2026 C CA . GLU A 1 272 ? -25.647 6.330 -19.739 1.00 52.16 272 GLU A CA 1
ATOM 2027 C C . GLU A 1 272 ? -24.994 5.043 -19.214 1.00 52.16 272 GLU A C 1
ATOM 2029 O O . GLU A 1 272 ? -24.045 4.547 -19.821 1.00 52.16 272 GLU A O 1
ATOM 2034 N N . GLU A 1 273 ? -25.499 4.501 -18.099 1.00 55.56 273 GLU A N 1
ATOM 2035 C CA . GLU A 1 273 ? -25.049 3.202 -17.595 1.00 55.56 273 GLU A CA 1
ATOM 2036 C C . GLU A 1 273 ? -25.194 2.150 -18.700 1.00 55.56 273 GLU A C 1
ATOM 2038 O O . GLU A 1 273 ? -26.278 1.932 -19.250 1.00 55.56 273 GLU A O 1
ATOM 2043 N N . THR A 1 274 ? -24.078 1.518 -19.051 1.00 63.88 274 THR A N 1
ATOM 2044 C CA . THR A 1 274 ? -24.052 0.406 -19.995 1.00 63.88 274 THR A CA 1
ATOM 2045 C C . THR A 1 274 ? -24.076 -0.907 -19.217 1.00 63.88 274 THR A C 1
ATOM 2047 O O . THR A 1 274 ? -23.362 -1.065 -18.230 1.00 63.88 274 THR A O 1
ATOM 2050 N N . ASP A 1 275 ? -24.865 -1.877 -19.689 1.00 68.62 275 ASP A N 1
ATOM 2051 C CA . ASP A 1 275 ? -24.927 -3.231 -19.109 1.00 68.62 275 ASP A CA 1
ATOM 2052 C C . ASP A 1 275 ? -23.642 -4.058 -19.371 1.00 68.62 275 ASP A C 1
ATOM 2054 O O . ASP A 1 275 ? -23.546 -5.213 -18.951 1.00 68.62 275 ASP A O 1
ATOM 2058 N N . GLU A 1 276 ? -22.661 -3.523 -20.111 1.00 80.06 276 GLU A N 1
ATOM 2059 C CA . GLU A 1 276 ? -21.413 -4.235 -20.401 1.00 80.06 276 GLU A CA 1
ATOM 2060 C C . GLU A 1 276 ? -20.432 -4.110 -19.226 1.00 80.06 276 GLU A C 1
ATOM 2062 O O . GLU A 1 276 ? -20.054 -2.993 -18.873 1.00 80.06 276 GLU A O 1
ATOM 2067 N N . PRO A 1 277 ? -19.958 -5.218 -18.630 1.00 86.50 277 PRO A N 1
ATOM 2068 C CA . PRO A 1 277 ? -19.048 -5.149 -17.492 1.00 86.50 277 PRO A CA 1
ATOM 2069 C C . PRO A 1 277 ? -17.691 -4.544 -17.873 1.00 86.50 277 PRO A C 1
ATOM 2071 O O . PRO A 1 277 ? -17.237 -4.625 -19.020 1.00 86.50 277 PRO A O 1
ATOM 2074 N N . LEU A 1 278 ? -17.010 -3.962 -16.886 1.00 93.56 278 LEU A N 1
ATOM 2075 C CA . LEU A 1 278 ? -15.631 -3.503 -17.041 1.00 93.56 278 LEU A CA 1
ATOM 2076 C C . LEU A 1 278 ? -14.688 -4.688 -17.278 1.00 93.56 278 LEU A C 1
ATOM 2078 O O . LEU A 1 278 ? -14.950 -5.811 -16.857 1.00 93.56 278 LEU A O 1
ATOM 2082 N N . THR A 1 279 ? -13.546 -4.452 -17.924 1.00 96.44 279 THR A N 1
ATOM 2083 C CA . THR A 1 279 ? -12.489 -5.468 -17.993 1.00 96.44 279 THR A CA 1
ATOM 2084 C C . THR A 1 279 ? -11.412 -5.162 -16.963 1.00 96.44 279 THR A C 1
ATOM 2086 O O . THR A 1 279 ? -10.716 -4.153 -17.078 1.00 96.44 279 THR A O 1
ATOM 2089 N N . MET A 1 280 ? -11.245 -6.050 -15.983 1.00 98.06 280 MET A N 1
ATOM 2090 C CA . MET A 1 280 ? -10.121 -6.005 -15.050 1.00 98.06 280 MET A CA 1
ATOM 2091 C C . MET A 1 280 ? -8.862 -6.546 -15.742 1.00 98.06 280 MET A C 1
ATOM 2093 O O . MET A 1 280 ? -8.831 -7.695 -16.202 1.00 98.06 280 MET A O 1
ATOM 2097 N N . VAL A 1 281 ? -7.811 -5.730 -15.819 1.00 98.56 281 VAL A N 1
ATOM 2098 C CA . VAL A 1 281 ? -6.515 -6.120 -16.391 1.00 98.56 281 VAL A CA 1
ATOM 2099 C C . VAL A 1 281 ? -5.372 -5.921 -15.404 1.00 98.56 281 VAL A C 1
ATOM 2101 O O . VAL A 1 281 ? -5.387 -5.009 -14.579 1.00 98.56 281 VAL A O 1
ATOM 2104 N N . LEU A 1 282 ? -4.346 -6.756 -15.547 1.00 98.69 282 LEU A N 1
ATOM 2105 C CA . LEU A 1 282 ? -3.012 -6.511 -15.026 1.00 98.69 282 LEU A CA 1
ATOM 2106 C C . LEU A 1 282 ? -2.257 -5.700 -16.085 1.00 98.69 282 LEU A C 1
ATOM 2108 O O . LEU A 1 282 ? -1.724 -6.257 -17.049 1.00 98.69 282 LEU A O 1
ATOM 2112 N N . ALA A 1 283 ? -2.308 -4.378 -15.958 1.00 98.50 283 ALA A N 1
ATOM 2113 C CA . ALA A 1 283 ? -1.704 -3.431 -16.882 1.00 98.50 283 ALA A CA 1
ATOM 2114 C C . ALA A 1 283 ? -0.188 -3.341 -16.683 1.00 98.50 283 ALA A C 1
ATOM 2116 O O . ALA A 1 283 ? 0.295 -3.266 -15.555 1.00 98.50 283 ALA A O 1
ATOM 2117 N N . TYR A 1 284 ? 0.543 -3.306 -17.797 1.00 98.12 284 TYR A N 1
ATOM 2118 C CA . TYR A 1 284 ? 1.996 -3.099 -17.846 1.00 98.12 284 TYR A CA 1
ATOM 2119 C C . TYR A 1 284 ? 2.395 -1.884 -18.698 1.00 98.12 284 TYR A C 1
ATOM 2121 O O . TYR A 1 284 ? 3.563 -1.492 -18.723 1.00 98.12 284 TYR A O 1
ATOM 2129 N N . GLU A 1 285 ? 1.434 -1.284 -19.404 1.00 98.19 285 GLU A N 1
ATOM 2130 C CA . GLU A 1 285 ? 1.611 -0.085 -20.220 1.00 98.19 285 GLU A CA 1
ATOM 2131 C C . GLU A 1 285 ? 0.502 0.936 -19.946 1.00 98.19 285 GLU A C 1
ATOM 2133 O O . GLU A 1 285 ? -0.674 0.580 -19.847 1.00 98.19 285 GLU A O 1
ATOM 2138 N N . GLU A 1 286 ? 0.891 2.207 -19.900 1.00 97.19 286 GLU A N 1
ATOM 2139 C CA . GLU A 1 286 ? 0.023 3.380 -19.872 1.00 97.19 286 GLU A CA 1
ATOM 2140 C C . GLU A 1 286 ? 0.415 4.294 -21.044 1.00 97.19 286 GLU A C 1
ATOM 2142 O O . GLU A 1 286 ? 1.589 4.598 -21.262 1.00 97.19 286 GLU A O 1
ATOM 2147 N N . ASN A 1 287 ? -0.565 4.688 -21.858 1.00 96.00 287 ASN A N 1
ATOM 2148 C CA . ASN A 1 287 ? -0.388 5.497 -23.068 1.00 96.00 287 ASN A CA 1
ATOM 2149 C C . ASN A 1 287 ? 0.705 4.960 -24.019 1.00 96.00 287 ASN A C 1
ATOM 2151 O O . ASN A 1 287 ? 1.424 5.721 -24.668 1.00 96.00 287 ASN A O 1
ATOM 2155 N N . GLY A 1 288 ? 0.824 3.630 -24.109 1.00 94.69 288 GLY A N 1
ATOM 2156 C CA . GLY A 1 288 ? 1.773 2.934 -24.985 1.00 94.69 288 GLY A CA 1
ATOM 2157 C C . GLY A 1 288 ? 3.220 2.897 -24.482 1.00 94.69 288 GLY A C 1
ATOM 2158 O O . GLY A 1 288 ? 4.093 2.430 -25.211 1.00 94.69 288 GLY A O 1
ATOM 2159 N N . SER A 1 289 ? 3.490 3.383 -23.268 1.00 95.12 289 SER A N 1
ATOM 2160 C CA . SER A 1 289 ? 4.789 3.254 -22.596 1.00 95.12 289 SER A CA 1
ATOM 2161 C C . SER A 1 289 ? 4.663 2.358 -21.374 1.00 95.12 289 SER A C 1
ATOM 2163 O O . SER A 1 289 ? 3.594 2.286 -20.772 1.00 95.12 289 SER A O 1
ATOM 2165 N N . GLN A 1 290 ? 5.746 1.679 -20.987 1.00 95.06 290 GLN A N 1
ATOM 2166 C CA . GLN A 1 290 ? 5.763 0.934 -19.727 1.00 95.06 290 GLN A CA 1
ATOM 2167 C C . GLN A 1 290 ? 5.398 1.863 -18.571 1.00 95.06 290 GLN A C 1
ATOM 2169 O O . GLN A 1 290 ? 5.883 2.992 -18.525 1.00 95.06 290 GLN A O 1
ATOM 2174 N N . ILE A 1 291 ? 4.582 1.365 -17.646 1.00 93.25 291 ILE A N 1
ATOM 2175 C CA . ILE A 1 291 ? 4.186 2.112 -16.454 1.00 93.25 291 ILE A CA 1
ATOM 2176 C C . ILE A 1 291 ? 5.442 2.366 -15.603 1.00 93.25 291 ILE A C 1
ATOM 2178 O O . ILE A 1 291 ? 6.099 1.399 -15.203 1.00 93.25 291 ILE A O 1
ATOM 2182 N N . PRO A 1 292 ? 5.810 3.634 -15.356 1.00 84.44 292 PRO A N 1
ATOM 2183 C CA . PRO A 1 292 ? 6.894 4.000 -14.452 1.00 84.44 292 PRO A CA 1
ATOM 2184 C C . PRO A 1 292 ? 6.644 3.527 -13.019 1.00 84.44 292 PRO A C 1
ATOM 2186 O O . PRO A 1 292 ? 5.498 3.439 -12.575 1.00 84.44 292 PRO A O 1
ATOM 2189 N N . ASP A 1 293 ? 7.722 3.289 -12.275 1.00 78.81 293 ASP A N 1
ATOM 2190 C CA . ASP A 1 293 ? 7.662 2.906 -10.860 1.00 78.81 293 ASP A CA 1
ATOM 2191 C C . ASP A 1 293 ? 6.914 3.954 -10.007 1.00 78.81 293 ASP A C 1
ATOM 2193 O O . ASP A 1 293 ? 6.012 3.621 -9.241 1.00 78.81 293 ASP A O 1
ATOM 2197 N N . GLU A 1 294 ? 7.140 5.247 -10.259 1.00 81.00 294 GLU A N 1
ATOM 2198 C CA . GLU A 1 294 ? 6.418 6.356 -9.604 1.00 81.00 294 GLU A CA 1
ATOM 2199 C C . GLU A 1 294 ? 4.885 6.311 -9.786 1.00 81.00 294 GLU A C 1
ATOM 2201 O O . GLU A 1 294 ? 4.138 6.838 -8.958 1.00 81.00 294 GLU A O 1
ATOM 2206 N N . TYR A 1 295 ? 4.395 5.642 -10.837 1.00 83.62 295 TYR A N 1
ATOM 2207 C CA . TYR A 1 295 ? 2.966 5.466 -11.120 1.00 83.62 295 TYR A CA 1
ATOM 2208 C C . TYR A 1 295 ? 2.456 4.055 -10.810 1.00 83.62 295 TYR A C 1
ATOM 2210 O O . TYR A 1 295 ? 1.334 3.704 -11.185 1.00 83.62 295 TYR A O 1
ATOM 2218 N N . GLY A 1 296 ? 3.242 3.255 -10.088 1.00 85.00 296 GLY A N 1
ATOM 2219 C CA . GLY A 1 296 ? 2.840 1.926 -9.649 1.00 85.00 296 GLY A CA 1
ATOM 2220 C C . GLY A 1 296 ? 3.181 0.793 -10.603 1.00 85.00 296 GLY A C 1
ATOM 2221 O O . GLY A 1 296 ? 2.514 -0.239 -10.558 1.00 85.00 296 GLY A O 1
ATOM 2222 N N . GLY A 1 297 ? 4.150 0.996 -11.498 1.00 91.75 297 GLY A N 1
ATOM 2223 C CA . GLY A 1 297 ? 4.690 -0.054 -12.357 1.00 91.75 297 GLY A CA 1
ATOM 2224 C C . GLY A 1 297 ? 5.526 -1.092 -11.592 1.00 91.75 297 GLY A C 1
ATOM 2225 O O . GLY A 1 297 ? 5.679 -0.986 -10.386 1.00 91.75 297 GLY A O 1
ATOM 2226 N N . PRO A 1 298 ? 6.060 -2.123 -12.268 1.00 93.56 298 PRO A N 1
ATOM 2227 C CA . PRO A 1 298 ? 5.859 -2.432 -13.684 1.00 93.56 298 PRO A CA 1
ATOM 2228 C C . PRO A 1 298 ? 4.484 -3.049 -13.984 1.00 93.56 298 PRO A C 1
ATOM 2230 O O . PRO A 1 298 ? 4.127 -3.177 -15.155 1.00 93.56 298 PRO A O 1
ATOM 2233 N N . LEU A 1 299 ? 3.724 -3.430 -12.953 1.00 97.75 299 LEU A N 1
ATOM 2234 C CA . LEU A 1 299 ? 2.422 -4.081 -13.054 1.00 97.75 299 LEU A CA 1
ATOM 2235 C C . LEU A 1 299 ? 1.419 -3.415 -12.105 1.00 97.75 299 LEU A C 1
ATOM 2237 O O . LEU A 1 299 ? 1.690 -3.270 -10.915 1.00 97.75 299 LEU A O 1
ATOM 2241 N N . ARG A 1 300 ? 0.237 -3.061 -12.614 1.00 97.38 300 ARG A N 1
ATOM 2242 C CA . ARG A 1 300 ? -0.867 -2.503 -11.815 1.00 97.38 300 ARG A CA 1
ATOM 2243 C C . ARG A 1 300 ? -2.211 -3.093 -12.213 1.00 97.38 300 ARG A C 1
ATOM 2245 O O . ARG A 1 300 ? -2.384 -3.532 -13.347 1.00 97.38 300 ARG A O 1
ATOM 2252 N N . ILE A 1 301 ? -3.189 -3.026 -11.324 1.00 98.19 301 ILE A N 1
ATOM 2253 C CA . ILE A 1 301 ? -4.587 -3.280 -11.672 1.00 98.19 301 ILE A CA 1
ATOM 2254 C C . ILE A 1 301 ? -5.187 -2.046 -12.338 1.00 98.19 301 ILE A C 1
ATOM 2256 O O . ILE A 1 301 ? -4.946 -0.912 -11.915 1.00 98.19 301 ILE A O 1
ATOM 2260 N N . ALA A 1 302 ? -5.962 -2.290 -13.391 1.00 97.38 302 ALA A N 1
ATOM 2261 C CA . ALA A 1 302 ? -6.768 -1.287 -14.067 1.00 97.38 302 ALA A CA 1
ATOM 2262 C C . ALA A 1 302 ? -8.130 -1.868 -14.465 1.00 97.38 302 ALA A C 1
ATOM 2264 O O . ALA A 1 302 ? -8.226 -3.030 -14.869 1.00 97.38 302 ALA A O 1
ATOM 2265 N N . PHE A 1 303 ? -9.167 -1.034 -14.393 1.00 96.50 303 PHE A N 1
ATOM 2266 C CA . PHE A 1 303 ? -10.509 -1.342 -14.886 1.00 96.50 303 PHE A CA 1
ATOM 2267 C C . PHE A 1 303 ? -10.757 -0.533 -16.145 1.00 96.50 303 PHE A C 1
ATOM 2269 O O . PHE A 1 303 ? -10.796 0.696 -16.107 1.00 96.50 303 PHE A O 1
ATOM 2276 N N . ILE A 1 304 ? -10.845 -1.225 -17.279 1.00 95.88 304 ILE A N 1
ATOM 2277 C CA . ILE A 1 304 ? -10.797 -0.576 -18.586 1.00 95.88 304 ILE A CA 1
ATOM 2278 C C . ILE A 1 304 ? -11.963 -1.004 -19.470 1.00 95.88 304 ILE A C 1
ATOM 2280 O O . ILE A 1 304 ? -12.391 -2.162 -19.459 1.00 95.88 304 ILE A O 1
ATOM 2284 N N . ARG A 1 305 ? -12.473 -0.055 -20.257 1.00 92.56 305 ARG A N 1
ATOM 2285 C CA . ARG A 1 305 ? -13.558 -0.239 -21.229 1.00 92.56 305 ARG A CA 1
ATOM 2286 C C . ARG A 1 305 ? -13.464 0.854 -22.314 1.00 92.56 305 ARG A C 1
ATOM 2288 O O . ARG A 1 305 ? -12.875 1.909 -22.066 1.00 92.56 305 ARG A O 1
ATOM 2295 N N . PRO A 1 306 ? -13.944 0.623 -23.552 1.00 90.12 306 PRO A N 1
ATOM 2296 C CA . PRO A 1 306 ? -13.798 1.605 -24.634 1.00 90.12 306 PRO A CA 1
ATOM 2297 C C . PRO A 1 306 ? -14.437 2.984 -24.392 1.00 90.12 306 PRO A C 1
ATOM 2299 O O . PRO A 1 306 ? -14.068 3.936 -25.072 1.00 90.12 306 PRO A O 1
ATOM 2302 N N . ASP A 1 307 ? -15.370 3.096 -23.450 1.00 85.69 307 ASP A N 1
ATOM 2303 C CA . ASP A 1 307 ? -16.101 4.312 -23.067 1.00 85.69 307 ASP A CA 1
ATOM 2304 C C . ASP A 1 307 ? -15.464 5.063 -21.880 1.00 85.69 307 ASP A C 1
ATOM 2306 O O . ASP A 1 307 ? -16.108 5.882 -21.243 1.00 85.69 307 ASP A O 1
ATOM 2310 N N . THR A 1 308 ? -14.177 4.844 -21.591 1.00 86.69 308 THR A N 1
ATOM 2311 C CA . THR A 1 308 ? -13.401 5.661 -20.631 1.00 86.69 308 THR A CA 1
ATOM 2312 C C . THR A 1 308 ? -13.962 5.702 -19.192 1.00 86.69 308 THR A C 1
ATOM 2314 O O . THR A 1 308 ? -14.094 6.782 -18.615 1.00 86.69 308 THR A O 1
ATOM 2317 N N . PRO A 1 309 ? -14.240 4.545 -18.563 1.00 89.12 309 PRO A N 1
ATOM 2318 C CA . PRO A 1 309 ? -14.837 4.484 -17.232 1.00 89.12 309 PRO A CA 1
ATOM 2319 C C . PRO A 1 309 ? -13.933 5.118 -16.168 1.00 89.12 309 PRO A C 1
ATOM 2321 O O . PRO A 1 309 ? -12.712 4.938 -16.190 1.00 89.12 309 PRO A O 1
ATOM 2324 N N . ILE A 1 310 ? -14.552 5.800 -15.201 1.00 91.50 310 ILE A N 1
ATOM 2325 C CA . ILE A 1 310 ? -13.905 6.271 -13.971 1.00 91.50 310 ILE A CA 1
ATOM 2326 C C . ILE A 1 310 ? -14.438 5.448 -12.802 1.00 91.50 310 ILE A C 1
ATOM 2328 O O . ILE A 1 310 ? -15.638 5.452 -12.550 1.00 91.50 310 ILE A O 1
ATOM 2332 N N . THR A 1 311 ? -13.556 4.746 -12.102 1.00 91.69 311 THR A N 1
ATOM 2333 C CA . THR A 1 311 ? -13.896 3.894 -10.943 1.00 91.69 311 THR A CA 1
ATOM 2334 C C . THR A 1 311 ? -13.179 4.381 -9.689 1.00 91.69 311 THR A C 1
ATOM 2336 O O . THR A 1 311 ? -12.356 5.291 -9.762 1.00 91.69 311 THR A O 1
ATOM 2339 N N . ASP A 1 312 ? -13.466 3.800 -8.530 1.00 89.19 312 ASP A N 1
ATOM 2340 C CA . ASP A 1 312 ? -12.741 4.157 -7.313 1.00 89.19 312 ASP A CA 1
ATOM 2341 C C . ASP A 1 312 ? -11.272 3.690 -7.383 1.00 89.19 312 ASP A C 1
ATOM 2343 O O . ASP A 1 312 ? -10.961 2.547 -7.738 1.00 89.19 312 ASP A O 1
ATOM 2347 N N . GLY A 1 313 ? -10.353 4.599 -7.053 1.00 90.25 313 GLY A N 1
ATOM 2348 C CA . GLY A 1 313 ? -8.914 4.385 -7.075 1.00 90.25 313 GLY A CA 1
ATOM 2349 C C . GLY A 1 313 ? -8.406 3.314 -6.121 1.00 90.25 313 GLY A C 1
ATOM 2350 O O . GLY A 1 313 ? -7.340 2.759 -6.394 1.00 90.25 313 GLY A O 1
ATOM 2351 N N . HIS A 1 314 ? -9.133 2.963 -5.055 1.00 88.19 314 HIS A N 1
ATOM 2352 C CA . HIS A 1 314 ? -8.679 1.891 -4.162 1.00 88.19 314 HIS A CA 1
ATOM 2353 C C . HIS A 1 314 ? -8.625 0.525 -4.856 1.00 88.19 314 HIS A C 1
ATOM 2355 O O . HIS A 1 314 ? -7.799 -0.314 -4.501 1.00 88.19 314 HIS A O 1
ATOM 2361 N N . PHE A 1 315 ? -9.426 0.316 -5.904 1.00 92.88 315 PHE A N 1
ATOM 2362 C CA . PHE A 1 315 ? -9.373 -0.908 -6.697 1.00 92.88 315 PHE A CA 1
ATOM 2363 C C . PHE A 1 315 ? -8.149 -0.974 -7.637 1.00 92.88 315 PHE A C 1
ATOM 2365 O O . PHE A 1 315 ? -7.895 -2.023 -8.227 1.00 92.88 315 PHE A O 1
ATOM 2372 N N . TRP A 1 316 ? -7.363 0.097 -7.797 1.00 95.38 316 TRP A N 1
ATOM 2373 C CA . TRP A 1 316 ? -6.257 0.189 -8.764 1.00 95.38 316 TRP A CA 1
ATOM 2374 C C . TRP A 1 316 ? -4.891 -0.069 -8.119 1.00 95.38 316 TRP A C 1
ATOM 2376 O O . TRP A 1 316 ? -4.028 0.811 -8.061 1.00 95.38 316 TRP A O 1
ATOM 2386 N N . ILE A 1 317 ? -4.690 -1.300 -7.644 1.00 95.19 317 ILE A N 1
ATOM 2387 C CA . ILE A 1 317 ? -3.478 -1.710 -6.922 1.00 95.19 317 ILE A CA 1
ATOM 2388 C C . ILE A 1 317 ? -2.232 -1.528 -7.786 1.00 95.19 317 ILE A C 1
ATOM 2390 O O . ILE A 1 317 ? -2.179 -1.969 -8.935 1.00 95.19 317 ILE A O 1
ATOM 2394 N N . LYS A 1 318 ? -1.223 -0.893 -7.201 1.00 95.06 318 LYS A N 1
ATOM 2395 C CA . LYS A 1 318 ? 0.096 -0.636 -7.783 1.00 95.06 318 LYS A CA 1
ATOM 2396 C C . LYS A 1 318 ? 1.078 -1.751 -7.420 1.00 95.06 318 LYS A C 1
ATOM 2398 O O . LYS A 1 318 ? 0.826 -2.485 -6.471 1.00 95.06 318 LYS A O 1
ATOM 2403 N N . TYR A 1 319 ? 2.195 -1.849 -8.137 1.00 94.44 319 TYR A N 1
ATOM 2404 C CA . TYR A 1 319 ? 3.315 -2.737 -7.795 1.00 94.44 319 TYR A CA 1
ATOM 2405 C C . TYR A 1 319 ? 2.920 -4.217 -7.658 1.00 94.44 319 TYR A C 1
ATOM 2407 O O . TYR A 1 319 ? 3.466 -4.948 -6.833 1.00 94.44 319 TYR A O 1
ATOM 2415 N N . VAL A 1 320 ? 1.929 -4.669 -8.431 1.00 96.94 320 VAL A N 1
ATOM 2416 C CA . VAL A 1 320 ? 1.355 -6.014 -8.307 1.00 96.94 320 VAL A CA 1
ATOM 2417 C C . VAL A 1 320 ? 2.416 -7.061 -8.620 1.00 96.94 320 VAL A C 1
ATOM 2419 O O . VAL A 1 320 ? 2.894 -7.127 -9.748 1.00 96.94 320 VAL A O 1
ATOM 2422 N N . ASN A 1 321 ? 2.722 -7.932 -7.657 1.00 94.62 321 ASN A N 1
ATOM 2423 C CA . ASN A 1 321 ? 3.686 -9.019 -7.850 1.00 94.62 321 ASN A CA 1
ATOM 2424 C C . ASN A 1 321 ? 3.095 -10.413 -7.606 1.00 94.62 321 ASN A C 1
ATOM 2426 O O . ASN A 1 321 ? 3.711 -11.423 -7.955 1.00 94.62 321 ASN A O 1
ATOM 2430 N N . LYS A 1 322 ? 1.899 -10.506 -7.014 1.00 95.94 322 LYS A N 1
ATOM 2431 C CA . LYS A 1 322 ? 1.275 -11.788 -6.682 1.00 95.94 322 LYS A CA 1
ATOM 2432 C C . LYS A 1 322 ? -0.243 -11.726 -6.784 1.00 95.94 322 LYS A C 1
ATOM 2434 O O . LYS A 1 322 ? -0.876 -10.809 -6.268 1.00 95.94 322 LYS A O 1
ATOM 2439 N N . ILE A 1 323 ? -0.820 -12.746 -7.414 1.00 98.00 323 ILE A N 1
ATOM 2440 C CA . ILE A 1 323 ? -2.264 -12.965 -7.522 1.00 98.00 323 ILE A CA 1
ATOM 2441 C C . ILE A 1 323 ? -2.558 -14.384 -7.040 1.00 98.00 323 ILE A C 1
ATOM 2443 O O . ILE A 1 323 ? -2.015 -15.358 -7.562 1.00 98.00 323 ILE A O 1
ATOM 2447 N N . GLU A 1 324 ? -3.424 -14.501 -6.044 1.00 96.56 324 GLU A N 1
ATOM 2448 C CA . GLU A 1 324 ? -3.770 -15.763 -5.399 1.00 96.56 324 GLU A CA 1
ATOM 2449 C C . GLU A 1 324 ? -5.277 -16.003 -5.456 1.00 96.56 324 GLU A C 1
ATOM 2451 O O . GLU A 1 324 ? -6.062 -15.151 -5.048 1.00 96.56 324 GLU A O 1
ATOM 2456 N N . ILE A 1 325 ? -5.687 -17.172 -5.947 1.00 94.56 325 ILE A N 1
ATOM 2457 C CA . ILE A 1 325 ? -7.079 -17.618 -5.901 1.00 94.56 325 ILE A CA 1
ATOM 2458 C C . ILE A 1 325 ? -7.377 -18.138 -4.497 1.00 94.56 325 ILE A C 1
ATOM 2460 O O . ILE A 1 325 ? -6.764 -19.098 -4.030 1.00 94.56 325 ILE A O 1
ATOM 2464 N N . LEU A 1 326 ? -8.375 -17.540 -3.859 1.00 87.75 326 LEU A N 1
ATOM 2465 C CA . LEU A 1 326 ? -8.872 -17.928 -2.548 1.00 87.75 326 LEU A CA 1
ATOM 2466 C C . LEU A 1 326 ? -10.260 -18.579 -2.651 1.00 87.75 326 LEU A C 1
ATOM 2468 O O . LEU A 1 326 ? -10.905 -18.617 -3.707 1.00 87.75 326 LEU A O 1
ATOM 2472 N N . SER A 1 327 ? -10.723 -19.129 -1.527 1.00 82.50 327 SER A N 1
ATOM 2473 C CA . SER A 1 327 ? -12.151 -19.437 -1.354 1.00 82.50 327 SER A CA 1
ATOM 2474 C C . SER A 1 327 ? -12.942 -18.128 -1.321 1.00 82.50 327 SER A C 1
ATOM 2476 O O . SER A 1 327 ? -12.396 -17.115 -0.893 1.00 82.50 327 SER A O 1
ATOM 2478 N N . SER A 1 328 ? -14.199 -18.143 -1.774 1.00 77.81 328 SER A N 1
ATOM 2479 C CA . SER A 1 328 ? -15.041 -16.941 -1.836 1.00 77.81 328 SER A CA 1
ATOM 2480 C C . SER A 1 328 ? -14.996 -16.165 -0.529 1.00 77.81 328 SER A C 1
ATOM 2482 O O . SER A 1 328 ? -15.252 -16.730 0.535 1.00 77.81 328 SER A O 1
ATOM 2484 N N . VAL A 1 329 ? -14.721 -14.869 -0.638 1.00 76.88 329 VAL A N 1
ATOM 2485 C CA . VAL A 1 329 ? -15.033 -13.915 0.421 1.00 76.88 329 VAL A CA 1
ATOM 2486 C C . VAL A 1 329 ? -16.433 -13.377 0.165 1.00 76.88 329 VAL A C 1
ATOM 2488 O O . VAL A 1 329 ? -16.810 -13.153 -0.986 1.00 76.88 329 VAL A O 1
ATOM 2491 N N . GLU A 1 330 ? -17.216 -13.235 1.226 1.00 77.00 330 GLU A N 1
ATOM 2492 C CA . GLU A 1 330 ? -18.508 -12.560 1.157 1.00 77.00 330 GLU A CA 1
ATOM 2493 C C . GLU A 1 330 ? -18.287 -11.049 1.291 1.00 77.00 330 GLU A C 1
ATOM 2495 O O . GLU A 1 330 ? -17.421 -10.614 2.056 1.00 77.00 330 GLU A O 1
ATOM 2500 N N . GLU A 1 331 ? -19.057 -10.257 0.541 1.00 83.38 331 GLU A N 1
ATOM 2501 C CA . GLU A 1 331 ? -19.127 -8.819 0.792 1.00 83.38 331 GLU A CA 1
ATOM 2502 C C . GLU A 1 331 ? -19.843 -8.562 2.113 1.00 83.38 331 GLU A C 1
ATOM 2504 O O . GLU A 1 331 ? -20.785 -9.267 2.490 1.00 83.38 331 GLU A O 1
ATOM 2509 N N . TRP A 1 332 ? -19.379 -7.542 2.816 1.00 89.31 332 TRP A N 1
ATOM 2510 C CA . TRP A 1 332 ? -19.974 -7.081 4.054 1.00 89.31 332 TRP A CA 1
ATOM 2511 C C . TRP A 1 332 ? -19.829 -5.572 4.149 1.00 89.31 332 TRP A C 1
ATOM 2513 O O . TRP A 1 332 ? -18.859 -4.996 3.658 1.00 89.31 332 TRP A O 1
ATOM 2523 N N . ASP A 1 333 ? -20.787 -4.978 4.847 1.00 91.06 333 ASP A N 1
ATOM 2524 C CA . ASP A 1 333 ? -20.809 -3.563 5.169 1.00 91.06 333 ASP A CA 1
ATOM 2525 C C . ASP A 1 333 ? -20.711 -3.402 6.684 1.00 91.06 333 ASP A C 1
ATOM 2527 O O . ASP A 1 333 ? -21.315 -4.162 7.451 1.00 91.06 333 ASP A O 1
ATOM 2531 N N . MET A 1 334 ? -19.982 -2.382 7.120 1.00 95.25 334 MET A N 1
ATOM 2532 C CA . MET A 1 334 ? -19.994 -1.904 8.493 1.00 95.25 334 MET A CA 1
ATOM 2533 C C . MET A 1 334 ? -20.577 -0.494 8.522 1.00 95.25 334 MET A C 1
ATOM 2535 O O . MET A 1 334 ? -20.139 0.390 7.791 1.00 95.25 334 MET A O 1
ATOM 2539 N N . THR A 1 335 ? -21.547 -0.263 9.403 1.00 94.12 335 THR A N 1
ATOM 2540 C CA . THR A 1 335 ? -22.111 1.079 9.597 1.00 94.12 335 THR A CA 1
ATOM 2541 C C . THR A 1 335 ? -21.309 1.853 10.642 1.00 94.12 335 THR A C 1
ATOM 2543 O O . THR A 1 335 ? -21.091 1.368 11.754 1.00 94.12 335 THR A O 1
ATOM 2546 N N . LEU A 1 336 ? -20.906 3.075 10.311 1.00 95.00 336 LEU A N 1
ATOM 2547 C CA . LEU A 1 336 ? -20.353 4.049 11.246 1.00 95.00 336 LEU A CA 1
ATOM 2548 C C . LEU A 1 336 ? -21.424 5.118 11.496 1.00 95.00 336 LEU A C 1
ATOM 2550 O O . LEU A 1 336 ? -21.863 5.788 10.567 1.00 95.00 336 LEU A O 1
ATOM 2554 N N . THR A 1 337 ? -21.878 5.262 12.740 1.00 92.56 337 THR A N 1
ATOM 2555 C CA . THR A 1 337 ? -22.947 6.207 13.103 1.00 92.56 337 THR A CA 1
ATOM 2556 C C . THR A 1 337 ? -22.447 7.209 14.130 1.00 92.56 337 THR A C 1
ATOM 2558 O O . THR A 1 337 ? -22.118 6.822 15.248 1.00 92.56 337 THR A O 1
ATOM 2561 N N . GLY A 1 338 ? -22.452 8.496 13.794 1.00 91.56 338 GLY A N 1
ATOM 2562 C CA . GLY A 1 338 ? -22.110 9.585 14.705 1.00 91.56 338 GLY A CA 1
ATOM 2563 C C . GLY A 1 338 ? -22.760 10.904 14.294 1.00 91.56 338 GLY A C 1
ATOM 2564 O O . GLY A 1 338 ? -23.982 10.970 14.157 1.00 91.56 338 GLY A O 1
ATOM 2565 N N . ALA A 1 339 ? -21.958 11.956 14.125 1.00 87.81 339 ALA A N 1
ATOM 2566 C CA . ALA A 1 339 ? -22.406 13.244 13.594 1.00 87.81 339 ALA A CA 1
ATOM 2567 C C . ALA A 1 339 ? -22.933 13.105 12.154 1.00 87.81 339 ALA A C 1
ATOM 2569 O O . ALA A 1 339 ? -23.929 13.733 11.789 1.00 87.81 339 ALA A O 1
ATOM 2570 N N . ILE A 1 340 ? -22.315 12.209 11.382 1.00 83.69 340 ILE A N 1
ATOM 2571 C CA . ILE A 1 340 ? -22.796 11.706 10.094 1.00 83.69 340 ILE A CA 1
ATOM 2572 C C . ILE A 1 340 ? -22.952 10.177 10.143 1.00 83.69 340 ILE A C 1
ATOM 2574 O O . ILE A 1 340 ? -22.562 9.526 11.115 1.00 83.69 340 ILE A O 1
ATOM 2578 N N . VAL A 1 341 ? -23.565 9.603 9.107 1.00 83.56 341 VAL A N 1
ATOM 2579 C CA . VAL A 1 341 ? -23.636 8.148 8.915 1.00 83.56 341 VAL A CA 1
ATOM 2580 C C . VAL A 1 341 ? -22.830 7.798 7.678 1.00 83.56 341 VAL A C 1
ATOM 2582 O O . VAL A 1 341 ? -23.093 8.352 6.612 1.00 83.56 341 VAL A O 1
ATOM 2585 N N . ASP A 1 342 ? -21.900 6.866 7.835 1.00 85.94 342 ASP A N 1
ATOM 2586 C CA . ASP A 1 342 ? -21.078 6.327 6.759 1.00 85.94 342 ASP A CA 1
ATOM 2587 C C . ASP A 1 342 ? -21.233 4.801 6.694 1.00 85.94 342 ASP A C 1
ATOM 2589 O O . ASP A 1 342 ? -21.423 4.132 7.718 1.00 85.94 342 ASP A O 1
ATOM 2593 N N . ILE A 1 343 ? -21.211 4.251 5.480 1.00 86.50 343 ILE A N 1
ATOM 2594 C CA . ILE A 1 343 ? -21.269 2.808 5.241 1.00 86.50 343 ILE A CA 1
ATOM 2595 C C . ILE A 1 343 ? -19.936 2.413 4.625 1.00 86.50 343 ILE A C 1
ATOM 2597 O O . ILE A 1 343 ? -19.666 2.718 3.466 1.00 86.50 343 ILE A O 1
ATOM 2601 N N . MET A 1 344 ? -19.125 1.717 5.413 1.00 87.75 344 MET A N 1
ATOM 2602 C CA . MET A 1 344 ? -17.817 1.243 4.995 1.00 87.75 344 MET A CA 1
ATOM 2603 C C . MET A 1 344 ? -17.934 -0.198 4.514 1.00 87.75 344 MET A C 1
ATOM 2605 O O . MET A 1 344 ? -18.153 -1.110 5.317 1.00 87.75 344 MET A O 1
ATOM 2609 N N . ASP A 1 345 ? -17.774 -0.395 3.210 1.00 89.25 345 ASP A N 1
ATOM 2610 C CA . ASP A 1 345 ? -17.703 -1.730 2.625 1.00 89.25 345 ASP A CA 1
ATOM 2611 C C . ASP A 1 345 ? -16.350 -2.412 2.904 1.00 89.25 345 ASP A C 1
ATOM 2613 O O . ASP A 1 345 ? -15.363 -1.799 3.341 1.00 89.25 345 ASP A O 1
ATOM 2617 N N . ARG A 1 346 ? -16.302 -3.720 2.644 1.00 90.31 346 ARG A N 1
ATOM 2618 C CA . ARG A 1 346 ? -15.107 -4.552 2.817 1.00 90.31 346 ARG A CA 1
ATOM 2619 C C . ARG A 1 346 ? -13.887 -4.014 2.069 1.00 90.31 346 ARG A C 1
ATOM 2621 O O . ARG A 1 346 ? -12.795 -3.993 2.638 1.00 90.31 346 ARG A O 1
ATOM 2628 N N . SER A 1 347 ? -14.037 -3.623 0.804 1.00 86.00 347 SER A N 1
ATOM 2629 C CA . SER A 1 347 ? -12.925 -3.152 -0.035 1.00 86.00 347 SER A CA 1
ATOM 2630 C C . SER A 1 347 ? -12.338 -1.833 0.468 1.00 86.00 347 SER A C 1
ATOM 2632 O O . SER A 1 347 ? -11.116 -1.673 0.507 1.00 86.00 347 SER A O 1
ATOM 2634 N N . THR A 1 348 ? -13.191 -0.934 0.947 1.00 86.38 348 THR A N 1
ATOM 2635 C CA . THR A 1 348 ? -12.820 0.338 1.564 1.00 86.38 348 THR A CA 1
ATOM 2636 C C . THR A 1 348 ? -12.069 0.083 2.866 1.00 86.38 348 THR A C 1
ATOM 2638 O O . THR A 1 348 ? -10.987 0.635 3.074 1.00 86.38 348 THR A O 1
ATOM 2641 N N . PHE A 1 349 ? -12.565 -0.828 3.711 1.00 90.62 349 PHE A N 1
ATOM 2642 C CA . PHE A 1 349 ? -11.874 -1.217 4.939 1.00 90.62 349 PHE A CA 1
ATOM 2643 C C . PHE A 1 349 ? -10.493 -1.831 4.658 1.00 90.62 349 PHE A C 1
ATOM 2645 O O . PHE A 1 349 ? -9.500 -1.421 5.259 1.00 90.62 349 PHE A O 1
ATOM 2652 N N . GLU A 1 350 ? -10.401 -2.795 3.734 1.00 88.94 350 GLU A N 1
ATOM 2653 C CA . GLU A 1 350 ? -9.129 -3.423 3.340 1.00 88.94 350 GLU A CA 1
ATOM 2654 C C . GLU A 1 350 ? -8.142 -2.397 2.762 1.00 88.94 350 GLU A C 1
ATOM 2656 O O . GLU A 1 350 ? -6.951 -2.434 3.079 1.00 88.94 350 GLU A O 1
ATOM 2661 N N . SER A 1 351 ? -8.635 -1.430 1.985 1.00 85.81 351 SER A N 1
ATOM 2662 C CA . SER A 1 351 ? -7.821 -0.319 1.494 1.00 85.81 351 SER A CA 1
ATOM 2663 C C . SER A 1 351 ? -7.271 0.539 2.635 1.00 85.81 351 SER A C 1
ATOM 2665 O O . SER A 1 351 ? -6.069 0.816 2.681 1.00 85.81 351 SER A O 1
ATOM 2667 N N . CYS A 1 352 ? -8.111 0.895 3.611 1.00 84.75 352 CYS A N 1
ATOM 2668 C CA . CYS A 1 352 ? -7.684 1.655 4.782 1.00 84.75 352 CYS A CA 1
ATOM 2669 C C . CYS A 1 352 ? -6.653 0.891 5.626 1.00 84.75 352 CYS A C 1
ATOM 2671 O O . CYS A 1 352 ? -5.695 1.504 6.099 1.00 84.75 352 CYS A O 1
ATOM 2673 N N . VAL A 1 353 ? -6.790 -0.434 5.767 1.00 87.19 353 VAL A N 1
ATOM 2674 C CA . VAL A 1 353 ? -5.782 -1.307 6.400 1.00 87.19 353 VAL A CA 1
ATOM 2675 C C . VAL A 1 353 ? -4.431 -1.195 5.679 1.00 87.19 353 VAL A C 1
ATOM 2677 O O . VAL A 1 353 ? -3.392 -1.209 6.331 1.00 87.19 353 VAL A O 1
ATOM 2680 N N . GLY A 1 354 ? -4.410 -1.025 4.357 1.00 80.62 354 GLY A N 1
ATOM 2681 C CA . GLY A 1 354 ? -3.174 -0.834 3.594 1.00 80.62 354 GLY A CA 1
ATOM 2682 C C . GLY A 1 354 ? -2.301 0.335 4.069 1.00 80.62 354 GLY A C 1
ATOM 2683 O O . GLY A 1 354 ? -1.085 0.186 4.136 1.00 80.62 354 GLY A O 1
ATOM 2684 N N . CYS A 1 355 ? -2.910 1.462 4.452 1.00 74.25 355 CYS A N 1
ATOM 2685 C CA . CYS A 1 355 ? -2.185 2.678 4.855 1.00 74.25 355 CYS A CA 1
ATOM 2686 C C . CYS A 1 355 ? -2.211 2.952 6.369 1.00 74.25 355 CYS A C 1
ATOM 2688 O O . CYS A 1 355 ? -1.392 3.721 6.865 1.00 74.25 355 CYS A O 1
ATOM 2690 N N . HIS A 1 356 ? -3.140 2.339 7.108 1.00 82.94 356 HIS A N 1
ATOM 2691 C CA . HIS A 1 356 ? -3.407 2.661 8.515 1.00 82.94 356 HIS A CA 1
ATOM 2692 C C . HIS A 1 356 ? -3.427 1.431 9.427 1.00 82.94 356 HIS A C 1
ATOM 2694 O O . HIS A 1 356 ? -3.960 1.493 10.539 1.00 82.94 356 HIS A O 1
ATOM 2700 N N . SER A 1 357 ? -2.893 0.290 8.971 1.00 88.88 357 SER A N 1
ATOM 2701 C CA . SER A 1 357 ? -2.889 -0.907 9.807 1.00 88.88 357 SER A CA 1
ATOM 2702 C C . SER A 1 357 ? -1.950 -0.800 10.997 1.00 88.88 357 SER A C 1
ATOM 2704 O O . SER A 1 357 ? -0.843 -0.275 10.897 1.00 88.88 357 SER A O 1
ATOM 2706 N N . VAL A 1 358 ? -2.358 -1.439 12.084 1.00 91.44 358 VAL A N 1
ATOM 2707 C CA . VAL A 1 358 ? -1.488 -1.810 13.196 1.00 91.44 358 VAL A CA 1
ATOM 2708 C C . VAL A 1 358 ? -1.508 -3.323 13.384 1.00 91.44 358 VAL A C 1
ATOM 2710 O O . VAL A 1 358 ? -2.462 -4.005 12.993 1.00 91.44 358 VAL A O 1
ATOM 2713 N N . TYR A 1 359 ? -0.445 -3.834 14.000 1.00 92.31 359 TYR A N 1
ATOM 2714 C CA . TYR A 1 359 ? -0.308 -5.236 14.368 1.00 92.31 359 TYR A CA 1
ATOM 2715 C C . TYR A 1 359 ? -0.365 -5.397 15.882 1.00 92.31 359 TYR A C 1
ATOM 2717 O O . TYR A 1 359 ? 0.177 -4.585 16.632 1.00 92.31 359 TYR A O 1
ATOM 2725 N N . TRP A 1 360 ? -0.974 -6.486 16.333 1.00 94.25 360 TRP A N 1
ATOM 2726 C CA . TRP A 1 360 ? -0.932 -6.899 17.727 1.00 94.25 360 TRP A CA 1
ATOM 2727 C C . TRP A 1 360 ? -0.740 -8.409 17.823 1.00 94.25 360 TRP A C 1
ATOM 2729 O O . TRP A 1 360 ? -1.587 -9.173 17.365 1.00 94.25 360 TRP A O 1
ATOM 2739 N N . THR A 1 361 ? 0.350 -8.837 18.459 1.00 94.75 361 THR A N 1
ATOM 2740 C CA . THR A 1 361 ? 0.585 -10.247 18.786 1.00 94.75 361 THR A CA 1
ATOM 2741 C C . THR A 1 361 ? 0.080 -10.542 20.192 1.00 94.75 361 THR A C 1
ATOM 2743 O O . THR A 1 361 ? 0.466 -9.872 21.152 1.00 94.75 361 THR A O 1
ATOM 2746 N N . ASP A 1 362 ? -0.795 -11.537 20.324 1.00 91.81 362 ASP A N 1
ATOM 2747 C CA . ASP A 1 362 ? -1.327 -11.945 21.624 1.00 91.81 362 ASP A CA 1
ATOM 2748 C C . ASP A 1 362 ? -0.440 -12.971 22.354 1.00 91.81 362 ASP A C 1
ATOM 2750 O O . ASP A 1 362 ? 0.513 -13.514 21.801 1.00 91.81 362 ASP A O 1
ATOM 2754 N N . ASP A 1 363 ? -0.782 -13.285 23.610 1.00 93.06 363 ASP A N 1
ATOM 2755 C CA . ASP A 1 363 ? -0.043 -14.244 24.453 1.00 93.06 363 ASP A CA 1
ATOM 2756 C C . ASP A 1 363 ? 0.033 -15.674 23.871 1.00 93.06 363 ASP A C 1
ATOM 2758 O O . ASP A 1 363 ? 0.731 -16.532 24.412 1.00 93.06 363 ASP A O 1
ATOM 2762 N N . SER A 1 364 ? -0.739 -15.971 22.820 1.00 94.19 364 SER A N 1
ATOM 2763 C CA . SER A 1 364 ? -0.725 -17.250 22.101 1.00 94.19 364 SER A CA 1
ATOM 2764 C C . SER A 1 364 ? 0.061 -17.180 20.788 1.00 94.19 364 SER A C 1
ATOM 2766 O O . SER A 1 364 ? -0.097 -18.079 19.964 1.00 94.19 364 SER A O 1
ATOM 2768 N N . ASP A 1 365 ? 0.877 -16.137 20.601 1.00 91.31 365 ASP A N 1
ATOM 2769 C CA . ASP A 1 365 ? 1.692 -15.895 19.404 1.00 91.31 365 ASP A CA 1
ATOM 2770 C C . ASP A 1 365 ? 0.852 -15.779 18.121 1.00 91.31 365 ASP A C 1
ATOM 2772 O O . ASP A 1 365 ? 1.256 -16.164 17.025 1.00 91.31 365 ASP A O 1
ATOM 2776 N N . ARG A 1 366 ? -0.383 -15.284 18.263 1.00 93.94 366 ARG A N 1
ATOM 2777 C CA . ARG A 1 366 ? -1.246 -14.979 17.123 1.00 93.94 366 ARG A CA 1
ATOM 2778 C C . ARG A 1 366 ? -1.118 -13.509 16.783 1.00 93.94 366 ARG A C 1
ATOM 2780 O O . ARG A 1 366 ? -1.349 -12.667 17.648 1.00 93.94 366 ARG A O 1
ATOM 2787 N N . ASN A 1 367 ? -0.808 -13.224 15.527 1.00 93.94 367 ASN A N 1
ATOM 2788 C CA . ASN A 1 367 ? -0.662 -11.879 15.000 1.00 93.94 367 ASN A CA 1
ATOM 2789 C C . ASN A 1 367 ? -1.991 -11.391 14.409 1.00 93.94 367 ASN A C 1
ATOM 2791 O O . ASN A 1 367 ? -2.533 -12.002 13.487 1.00 93.94 367 ASN A O 1
ATOM 2795 N N . TRP A 1 368 ? -2.518 -10.296 14.938 1.00 96.06 368 TRP A N 1
ATOM 2796 C CA . TRP A 1 368 ? -3.755 -9.668 14.496 1.00 96.06 368 TRP A CA 1
ATOM 2797 C C . TRP A 1 368 ? -3.437 -8.377 13.750 1.00 96.06 368 TRP A C 1
ATOM 2799 O O . TRP A 1 368 ? -2.636 -7.582 14.237 1.00 96.06 368 TRP A O 1
ATOM 2809 N N . ARG A 1 369 ? -4.090 -8.142 12.608 1.00 95.06 369 ARG A N 1
ATOM 2810 C CA . ARG A 1 369 ? -3.901 -6.929 11.798 1.00 95.06 369 ARG A CA 1
ATOM 2811 C C . ARG A 1 369 ? -5.238 -6.252 11.519 1.00 95.06 369 ARG A C 1
ATOM 2813 O O . ARG A 1 369 ? -6.231 -6.920 11.222 1.00 95.06 369 ARG A O 1
ATOM 2820 N N . GLY A 1 370 ? -5.261 -4.928 11.637 1.00 95.62 370 GLY A N 1
ATOM 2821 C CA . GLY A 1 370 ? -6.476 -4.134 11.483 1.00 95.62 370 GLY A CA 1
ATOM 2822 C C . GLY A 1 370 ? -6.253 -2.641 11.655 1.00 95.62 370 GLY A C 1
ATOM 2823 O O . GLY A 1 370 ? -5.112 -2.193 11.699 1.00 95.62 370 GLY A O 1
ATOM 2824 N N . ILE A 1 371 ? -7.341 -1.887 11.795 1.00 95.94 371 ILE A N 1
ATOM 2825 C CA . ILE A 1 371 ? -7.334 -0.427 11.952 1.00 95.94 371 ILE A CA 1
ATOM 2826 C C . ILE A 1 371 ? -7.548 -0.069 13.435 1.00 95.94 371 ILE A C 1
ATOM 2828 O O . ILE A 1 371 ? -8.467 -0.610 14.063 1.00 95.94 371 ILE A O 1
ATOM 2832 N N . PRO A 1 372 ? -6.748 0.837 14.024 1.00 96.81 372 PRO A N 1
ATOM 2833 C CA . PRO A 1 372 ? -7.040 1.426 15.331 1.00 96.81 372 PRO A CA 1
ATOM 2834 C C . PRO A 1 372 ? -8.459 2.009 15.401 1.00 96.81 372 PRO A C 1
ATOM 2836 O O . PRO A 1 372 ? -8.872 2.754 14.513 1.00 96.81 372 PRO A O 1
ATOM 2839 N N . LEU A 1 373 ? -9.205 1.732 16.477 1.00 97.56 373 LEU A N 1
ATOM 2840 C CA . LEU A 1 373 ? -10.617 2.148 16.579 1.00 97.56 373 LEU A CA 1
ATOM 2841 C C . LEU A 1 373 ? -10.811 3.661 16.406 1.00 97.56 373 LEU A C 1
ATOM 2843 O O . LEU A 1 373 ? -11.803 4.096 15.830 1.00 97.56 373 LEU A O 1
ATOM 2847 N N . TRP A 1 374 ? -9.869 4.468 16.893 1.00 95.81 374 TRP A N 1
ATOM 2848 C CA . TRP A 1 374 ? -9.976 5.925 16.844 1.00 95.81 374 TRP A CA 1
ATOM 2849 C C . TRP A 1 374 ? -9.966 6.488 15.419 1.00 95.81 374 TRP A C 1
ATOM 2851 O O . TRP A 1 374 ? -10.599 7.509 15.181 1.00 95.81 374 TRP A O 1
ATOM 2861 N N . LEU A 1 375 ? -9.321 5.820 14.460 1.00 92.69 375 LEU A N 1
ATOM 2862 C CA . LEU A 1 375 ? -9.346 6.248 13.059 1.00 92.69 375 LEU A CA 1
ATOM 2863 C C . LEU A 1 375 ? -10.728 6.049 12.428 1.00 92.69 375 LEU A C 1
ATOM 2865 O O . LEU A 1 375 ? -11.165 6.898 11.663 1.00 92.69 375 LEU A O 1
ATOM 2869 N N . LEU A 1 376 ? -11.425 4.964 12.787 1.00 94.56 376 LEU A N 1
ATOM 2870 C CA . LEU A 1 376 ? -12.796 4.692 12.338 1.00 94.56 376 LEU A CA 1
ATOM 2871 C C . LEU A 1 376 ? -13.801 5.645 12.990 1.00 94.56 376 LEU A C 1
ATOM 2873 O O . LEU A 1 376 ? -14.735 6.103 12.347 1.00 94.56 376 LEU A O 1
ATOM 2877 N N . VAL A 1 377 ? -13.592 5.972 14.268 1.00 94.69 377 VAL A N 1
ATOM 2878 C CA . VAL A 1 377 ? -14.407 6.971 14.974 1.00 94.69 377 VAL A CA 1
ATOM 2879 C C . VAL A 1 377 ? -14.259 8.349 14.328 1.00 94.69 377 VAL A C 1
ATOM 2881 O O . VAL A 1 377 ? -15.262 9.030 14.159 1.00 94.69 377 VAL A O 1
ATOM 2884 N N . GLY A 1 378 ? -13.046 8.713 13.902 1.00 90.31 378 GLY A N 1
ATOM 2885 C CA . GLY A 1 378 ? -12.762 9.973 13.207 1.00 90.31 378 GLY A CA 1
ATOM 2886 C C . GLY A 1 378 ? -13.406 10.120 11.825 1.00 90.31 378 GLY A C 1
ATOM 2887 O O . GLY A 1 378 ? -13.283 11.169 11.214 1.00 90.31 378 GLY A O 1
ATOM 2888 N N . VAL A 1 379 ? -14.054 9.076 11.296 1.00 85.88 379 VAL A N 1
ATOM 2889 C CA . VAL A 1 379 ? -14.843 9.178 10.054 1.00 85.88 379 VAL A CA 1
ATOM 2890 C C . VAL A 1 379 ? -16.190 9.855 10.317 1.00 85.88 379 VAL A C 1
ATOM 2892 O O . VAL A 1 379 ? -16.767 10.441 9.410 1.00 85.88 379 VAL A O 1
ATOM 2895 N N . VAL A 1 380 ? -16.716 9.752 11.544 1.00 89.56 380 VAL A N 1
ATOM 2896 C CA . VAL A 1 380 ? -18.095 10.146 11.872 1.00 89.56 380 VAL A CA 1
ATOM 2897 C C . VAL A 1 380 ? -18.212 10.964 13.163 1.00 89.56 380 VAL A C 1
ATOM 2899 O O . VAL A 1 380 ? -19.324 11.133 13.669 1.00 89.56 380 VAL A O 1
ATOM 2902 N N . ASP A 1 381 ? -17.109 11.432 13.754 1.00 89.38 381 ASP A N 1
ATOM 2903 C CA . ASP A 1 381 ? -17.144 12.192 15.010 1.00 89.38 381 ASP A CA 1
ATOM 2904 C C . ASP A 1 381 ? -17.549 13.662 14.828 1.00 89.38 381 ASP A C 1
ATOM 2906 O O . ASP A 1 381 ? -18.113 14.232 15.763 1.00 89.38 381 ASP A O 1
ATOM 2910 N N . ASP A 1 382 ? -17.401 14.237 13.635 1.00 82.44 382 ASP A N 1
ATOM 2911 C CA . ASP A 1 382 ? -17.952 15.543 13.260 1.00 82.44 382 ASP A CA 1
ATOM 2912 C C . ASP A 1 382 ? -18.489 15.582 11.808 1.00 82.44 382 ASP A C 1
ATOM 2914 O O . ASP A 1 382 ? -18.667 14.545 11.166 1.00 82.44 382 ASP A O 1
ATOM 2918 N N . ASP A 1 383 ? -18.892 16.768 11.336 1.00 70.38 383 ASP A N 1
ATOM 2919 C CA . ASP A 1 383 ? -19.402 17.016 9.980 1.00 70.38 383 ASP A CA 1
ATOM 2920 C C . ASP A 1 383 ? -18.342 17.615 9.034 1.00 70.38 383 ASP A C 1
ATOM 2922 O O . ASP A 1 383 ? -18.664 17.979 7.896 1.00 70.38 383 ASP A O 1
ATOM 2926 N N . VAL A 1 384 ? -17.080 17.707 9.475 1.00 60.16 384 VAL A N 1
ATOM 2927 C CA . VAL A 1 384 ? -15.993 18.344 8.727 1.00 60.16 384 VAL A CA 1
ATOM 2928 C C . VAL A 1 384 ? -15.220 17.287 7.949 1.00 60.16 384 VAL A C 1
ATOM 2930 O O . VAL A 1 384 ? -14.213 16.744 8.388 1.00 60.16 384 VAL A O 1
ATOM 2933 N N . ASN A 1 385 ? -15.674 17.036 6.725 1.00 49.44 385 ASN A N 1
ATOM 2934 C CA . ASN A 1 385 ? -14.957 16.201 5.766 1.00 49.44 385 ASN A CA 1
ATOM 2935 C C . ASN A 1 385 ? -14.039 17.087 4.896 1.00 49.44 385 ASN A C 1
ATOM 2937 O O . ASN A 1 385 ? -14.283 17.272 3.704 1.00 49.44 385 ASN A O 1
ATOM 2941 N N . GLU A 1 386 ? -13.036 17.735 5.502 1.00 44.22 386 GLU A N 1
ATOM 2942 C CA . GLU A 1 386 ? -11.981 18.405 4.723 1.00 44.22 386 GLU A CA 1
ATOM 2943 C C . GLU A 1 386 ? -11.050 17.363 4.077 1.00 44.22 386 GLU A C 1
ATOM 2945 O O . GLU A 1 386 ? -10.933 16.243 4.565 1.00 44.22 386 GLU A O 1
ATOM 2950 N N . GLU A 1 387 ? -10.415 17.734 2.957 1.00 42.97 387 GLU A N 1
ATOM 2951 C CA . GLU A 1 387 ? -9.800 16.895 1.901 1.00 42.97 387 GLU A CA 1
ATOM 2952 C C . GLU A 1 387 ? -8.640 15.938 2.303 1.00 42.97 387 GLU A C 1
ATOM 2954 O O . GLU A 1 387 ? -7.804 15.573 1.474 1.00 42.97 387 GLU A O 1
ATOM 2959 N N . ALA A 1 388 ? -8.580 15.460 3.545 1.00 41.72 388 ALA A N 1
ATOM 2960 C CA . ALA A 1 388 ? -7.727 14.360 3.975 1.00 41.72 388 ALA A CA 1
ATOM 2961 C C . ALA A 1 388 ? -8.493 13.453 4.952 1.00 41.72 388 ALA A C 1
ATOM 2963 O O . ALA A 1 388 ? -8.582 13.720 6.150 1.00 41.72 388 ALA A O 1
ATOM 2964 N N . THR A 1 389 ? -9.034 12.356 4.418 1.00 47.69 389 THR A N 1
ATOM 2965 C CA . THR A 1 389 ? -9.641 11.248 5.166 1.00 47.69 389 THR A CA 1
ATOM 2966 C C . THR A 1 389 ? -8.774 10.872 6.379 1.00 47.69 389 THR A C 1
ATOM 2968 O O . THR A 1 389 ? -7.561 10.736 6.219 1.00 47.69 389 THR A O 1
ATOM 2971 N N . HIS A 1 390 ? -9.399 10.680 7.555 1.00 57.56 390 HIS A N 1
ATOM 2972 C CA . HIS A 1 390 ? -8.833 10.238 8.856 1.00 57.56 390 HIS A CA 1
ATOM 2973 C C . HIS A 1 390 ? -8.536 11.310 9.935 1.00 57.56 390 HIS A C 1
ATOM 2975 O O . HIS A 1 390 ? -7.659 11.115 10.790 1.00 57.56 390 HIS A O 1
ATOM 2981 N N . TYR A 1 391 ? -9.280 12.419 9.976 1.00 72.25 391 TYR A N 1
ATOM 2982 C CA . TYR A 1 391 ? -9.121 13.430 11.026 1.00 72.25 391 TYR A CA 1
ATOM 2983 C C . TYR A 1 391 ? -9.936 13.111 12.291 1.00 72.25 391 TYR A C 1
ATOM 2985 O O . TYR A 1 391 ? -11.053 13.562 12.466 1.00 72.25 391 TYR A O 1
ATOM 2993 N N . PHE A 1 392 ? -9.356 12.365 13.232 1.00 85.62 392 PHE A N 1
ATOM 2994 C CA . PHE A 1 392 ? -9.984 12.188 14.549 1.00 85.62 392 PHE A CA 1
ATOM 2995 C C . PHE A 1 392 ? -9.945 13.475 15.384 1.00 85.62 392 PHE A C 1
ATOM 2997 O O . PHE A 1 392 ? -8.853 13.978 15.713 1.00 85.62 392 PHE A O 1
ATOM 3004 N N . ASN A 1 393 ? -11.117 13.948 15.808 1.00 87.75 393 ASN A N 1
ATOM 3005 C CA . ASN A 1 393 ? -11.293 15.187 16.549 1.00 87.75 393 ASN A CA 1
ATOM 3006 C C . ASN A 1 393 ? -10.915 15.019 18.032 1.00 87.75 393 ASN A C 1
ATOM 3008 O O . ASN A 1 393 ? -11.722 14.702 18.911 1.00 87.75 393 ASN A O 1
ATOM 3012 N N . ASN A 1 394 ? -9.636 15.268 18.337 1.00 87.25 394 ASN A N 1
ATOM 3013 C CA . ASN A 1 394 ? -9.095 15.141 19.695 1.00 87.25 394 ASN A CA 1
ATOM 3014 C C . ASN A 1 394 ? -9.822 16.031 20.719 1.00 87.25 394 ASN A C 1
ATOM 3016 O O . ASN A 1 394 ? -9.971 15.617 21.869 1.00 87.25 394 ASN A O 1
ATOM 3020 N N . ALA A 1 395 ? -10.240 17.237 20.320 1.00 86.81 395 ALA A N 1
ATOM 3021 C CA . ALA A 1 395 ? -10.894 18.195 21.208 1.00 86.81 395 ALA A CA 1
ATOM 3022 C C . ALA A 1 395 ? -12.314 17.741 21.563 1.00 86.81 395 ALA A C 1
ATOM 3024 O O . ALA A 1 395 ? -12.717 17.822 22.724 1.00 86.81 395 ALA A O 1
ATOM 3025 N N . LEU A 1 396 ? -13.054 17.208 20.589 1.00 88.94 396 LEU A N 1
ATOM 3026 C CA . LEU A 1 396 ? -14.360 16.603 20.829 1.00 88.94 396 LEU A CA 1
ATOM 3027 C C . LEU A 1 396 ? -14.235 15.343 21.694 1.00 88.94 396 LEU A C 1
ATOM 3029 O O . LEU A 1 396 ? -15.001 15.150 22.638 1.00 88.94 396 LEU A O 1
ATOM 3033 N N . ALA A 1 397 ? -13.219 14.516 21.439 1.00 92.00 397 ALA A N 1
ATOM 3034 C CA . ALA A 1 397 ? -12.951 13.339 22.254 1.00 92.00 397 ALA A CA 1
ATOM 3035 C C . ALA A 1 397 ? -12.621 13.684 23.718 1.00 92.00 397 ALA A C 1
ATOM 3037 O O . ALA A 1 397 ? -13.035 12.938 24.608 1.00 92.00 397 ALA A O 1
ATOM 3038 N N . ASP A 1 398 ? -11.942 14.809 23.978 1.00 90.69 398 ASP A N 1
ATOM 3039 C CA . ASP A 1 398 ? -11.657 15.315 25.332 1.00 90.69 398 ASP A CA 1
ATOM 3040 C C . ASP A 1 398 ? -12.905 15.813 26.074 1.00 90.69 398 ASP A C 1
ATOM 3042 O O . ASP A 1 398 ? -12.952 15.746 27.304 1.00 90.69 398 ASP A O 1
ATOM 3046 N N . GLN A 1 399 ? -13.929 16.282 25.352 1.00 91.62 399 GLN A N 1
ATOM 3047 C CA . GLN A 1 399 ? -15.218 16.655 25.950 1.00 91.62 399 GLN A CA 1
ATOM 3048 C C . GLN A 1 399 ? -16.004 15.434 26.444 1.00 91.62 399 GLN A C 1
ATOM 3050 O O . GLN A 1 399 ? -16.787 15.548 27.389 1.00 91.62 399 GLN A O 1
ATOM 3055 N N . GLY A 1 400 ? -15.746 14.265 25.854 1.00 93.56 400 GLY A N 1
ATOM 3056 C CA . GLY A 1 400 ? -16.329 12.998 26.267 1.00 93.56 400 GLY A CA 1
ATOM 3057 C C . GLY A 1 400 ? -17.603 12.646 25.500 1.00 93.56 400 GLY A C 1
ATOM 3058 O O . GLY A 1 400 ? -18.612 13.330 25.609 1.00 93.56 400 GLY A O 1
ATOM 3059 N N . TYR A 1 401 ? -17.570 11.514 24.805 1.00 96.44 401 TYR A N 1
ATOM 3060 C CA . TYR A 1 401 ? -18.720 10.797 24.252 1.00 96.44 401 TYR A CA 1
ATOM 3061 C C . TYR A 1 401 ? -18.504 9.287 24.398 1.00 96.44 401 TYR A C 1
ATOM 3063 O O . TYR A 1 401 ? -17.464 8.836 24.887 1.00 96.44 401 TYR A O 1
ATOM 3071 N N . ASN A 1 402 ? -19.492 8.488 24.015 1.00 98.19 402 ASN A N 1
ATOM 3072 C CA . ASN A 1 402 ? -19.479 7.039 24.166 1.00 98.19 402 ASN A CA 1
ATOM 3073 C C . ASN A 1 402 ? -19.354 6.349 22.805 1.00 98.19 402 ASN A C 1
ATOM 3075 O O . ASN A 1 402 ? -20.261 6.416 21.990 1.00 98.19 402 ASN A O 1
ATOM 3079 N N . VAL A 1 403 ? -18.268 5.619 22.572 1.00 98.62 403 VAL A N 1
ATOM 3080 C CA . VAL A 1 403 ? -18.064 4.791 21.376 1.00 98.62 403 VAL A CA 1
ATOM 3081 C C . VAL A 1 403 ? -18.533 3.374 21.672 1.00 98.62 403 VAL A C 1
ATOM 3083 O O . VAL A 1 403 ? -17.984 2.706 22.546 1.00 98.62 403 VAL A O 1
ATOM 3086 N N . THR A 1 404 ? -19.554 2.907 20.963 1.00 98.56 404 THR A N 1
ATOM 3087 C CA . THR A 1 404 ? -20.133 1.570 21.120 1.00 98.56 404 THR A CA 1
ATOM 3088 C C . THR A 1 404 ? -19.813 0.715 19.906 1.00 98.56 404 THR A C 1
ATOM 3090 O O . THR A 1 404 ? -20.162 1.076 18.791 1.00 98.56 404 THR A O 1
ATOM 3093 N N . VAL A 1 405 ? -19.162 -0.424 20.129 1.00 98.62 405 VAL A N 1
ATOM 3094 C CA . VAL A 1 405 ? -18.850 -1.421 19.098 1.00 98.62 405 VAL A CA 1
ATOM 3095 C C . VAL A 1 405 ? -19.867 -2.553 19.200 1.00 98.62 405 VAL A C 1
ATOM 3097 O O . VAL A 1 405 ? -20.016 -3.138 20.279 1.00 98.62 405 VAL A O 1
ATOM 3100 N N . ILE A 1 406 ? -20.569 -2.851 18.106 1.00 98.31 406 ILE A N 1
ATOM 3101 C CA . ILE A 1 406 ? -21.757 -3.713 18.086 1.00 98.31 406 ILE A CA 1
ATOM 3102 C C . ILE A 1 406 ? -21.539 -4.896 17.133 1.00 98.31 406 ILE A C 1
ATOM 3104 O O . ILE A 1 406 ? -21.179 -4.727 15.968 1.00 98.31 406 ILE A O 1
ATOM 3108 N N . ALA A 1 407 ? -21.769 -6.104 17.645 1.00 97.75 407 ALA A N 1
ATOM 3109 C CA . ALA A 1 407 ? -21.755 -7.356 16.897 1.00 97.75 407 ALA A CA 1
ATOM 3110 C C . ALA A 1 407 ? -23.103 -7.653 16.228 1.00 97.75 407 ALA A C 1
ATOM 3112 O O . ALA A 1 407 ? -24.159 -7.222 16.697 1.00 97.75 407 ALA A O 1
ATOM 3113 N N . SER A 1 408 ? -23.072 -8.488 15.190 1.00 95.62 408 SER A N 1
ATOM 3114 C CA . SER A 1 408 ? -24.254 -8.988 14.472 1.00 95.62 408 SER A CA 1
ATOM 3115 C C . SER A 1 408 ? -25.272 -9.718 15.365 1.00 95.62 408 SER A C 1
ATOM 3117 O O . SER A 1 408 ? -26.470 -9.710 15.082 1.00 95.62 408 SER A O 1
ATOM 3119 N N . ASP A 1 409 ? -24.823 -10.326 16.467 1.00 95.06 409 ASP A N 1
ATOM 3120 C CA . ASP A 1 409 ? -25.667 -11.019 17.449 1.00 95.06 409 ASP A CA 1
ATOM 3121 C C . ASP A 1 409 ? -26.252 -10.086 18.533 1.00 95.06 409 ASP A C 1
ATOM 3123 O O . ASP A 1 409 ? -26.967 -10.536 19.434 1.00 95.06 409 ASP A O 1
ATOM 3127 N N . GLY A 1 410 ? -25.965 -8.782 18.442 1.00 94.75 410 GLY A N 1
ATOM 3128 C CA . GLY A 1 410 ? -26.389 -7.744 19.379 1.00 94.75 410 GLY A CA 1
ATOM 3129 C C . GLY A 1 410 ? -25.483 -7.577 20.603 1.00 94.75 410 GLY A C 1
ATOM 3130 O O . GLY A 1 410 ? -25.714 -6.668 21.410 1.00 94.75 410 GLY A O 1
ATOM 3131 N N . TYR A 1 411 ? -24.450 -8.410 20.770 1.00 97.75 411 TYR A N 1
ATOM 3132 C CA . TYR A 1 411 ? -23.428 -8.187 21.788 1.00 97.75 411 TYR A CA 1
ATOM 3133 C C . TYR A 1 411 ? -22.673 -6.885 21.500 1.00 97.75 411 TYR A C 1
ATOM 3135 O O . TYR A 1 411 ? -22.319 -6.593 20.363 1.00 97.75 411 TYR A O 1
ATOM 3143 N N . ASN A 1 412 ? -22.411 -6.081 22.528 1.00 98.38 412 ASN A N 1
ATOM 3144 C CA . ASN A 1 412 ? -21.740 -4.799 22.351 1.00 98.38 412 ASN A CA 1
ATOM 3145 C C . ASN A 1 412 ? -20.876 -4.415 23.550 1.00 98.38 412 ASN A C 1
ATOM 3147 O O . ASN A 1 412 ? -21.026 -4.940 24.663 1.00 98.38 412 ASN A O 1
ATOM 3151 N N . LYS A 1 413 ? -19.959 -3.481 23.296 1.00 98.56 413 LYS A N 1
ATOM 3152 C CA . LYS A 1 413 ? -19.142 -2.824 24.314 1.00 98.56 413 LYS A CA 1
ATOM 3153 C C . LYS A 1 413 ? -19.037 -1.339 24.047 1.00 98.56 413 LYS A C 1
ATOM 3155 O O . LYS A 1 413 ? -18.822 -0.930 22.913 1.00 98.56 413 LYS A O 1
ATOM 3160 N N . THR A 1 414 ? -19.152 -0.562 25.116 1.00 98.38 414 THR A N 1
ATOM 3161 C CA . THR A 1 414 ? -19.081 0.896 25.081 1.00 98.38 414 THR A CA 1
ATOM 3162 C C . THR A 1 414 ? -17.839 1.374 25.814 1.00 98.38 414 THR A C 1
ATOM 3164 O O . THR A 1 414 ? -17.563 0.939 26.934 1.00 98.38 414 THR A O 1
ATOM 3167 N N . PHE A 1 415 ? -17.125 2.299 25.188 1.00 98.25 415 PHE A N 1
ATOM 3168 C CA . PHE A 1 415 ? -15.909 2.923 25.685 1.00 98.25 415 PHE A CA 1
ATOM 3169 C C . PHE A 1 415 ? -16.074 4.437 25.653 1.00 98.25 415 PHE A C 1
ATOM 3171 O O . PHE A 1 415 ? -16.724 4.975 24.763 1.00 98.25 415 PHE A O 1
ATOM 3178 N N . ASN A 1 416 ? -15.477 5.145 26.607 1.00 98.31 416 ASN A N 1
ATOM 3179 C CA . ASN A 1 416 ? -15.462 6.601 26.544 1.00 98.31 416 ASN A CA 1
ATOM 3180 C C . ASN A 1 416 ? -14.445 7.076 25.492 1.00 98.31 416 ASN A C 1
ATOM 3182 O O . ASN A 1 416 ? -13.361 6.503 25.376 1.00 98.31 416 ASN A O 1
ATOM 3186 N N . SER A 1 417 ? -14.761 8.147 24.771 1.00 97.75 417 SER A N 1
ATOM 3187 C CA . SER A 1 417 ? -13.902 8.754 23.749 1.00 97.75 417 SER A CA 1
ATOM 3188 C C . SER A 1 417 ? -12.504 9.103 24.260 1.00 97.75 417 SER A C 1
ATOM 3190 O O . SER A 1 417 ? -11.545 8.973 23.509 1.00 97.75 417 SER A O 1
ATOM 3192 N N . THR A 1 418 ? -12.343 9.454 25.542 1.00 97.19 418 THR A N 1
ATOM 3193 C CA . THR A 1 418 ? -11.021 9.723 26.141 1.00 97.19 418 THR A CA 1
ATOM 3194 C C . THR A 1 418 ? -10.128 8.481 26.227 1.00 97.19 418 THR A C 1
ATOM 3196 O O . THR A 1 418 ? -8.909 8.606 26.175 1.00 97.19 418 THR A O 1
ATOM 3199 N N . PHE A 1 419 ? -10.711 7.281 26.327 1.00 98.06 419 PHE A N 1
ATOM 3200 C CA . PHE A 1 419 ? -9.977 6.012 26.264 1.00 98.06 419 PHE A CA 1
ATOM 3201 C C . PHE A 1 419 ? -9.674 5.593 24.821 1.00 98.06 419 PHE A C 1
ATOM 3203 O O . PHE A 1 419 ? -8.652 4.956 24.565 1.00 98.06 419 PHE A O 1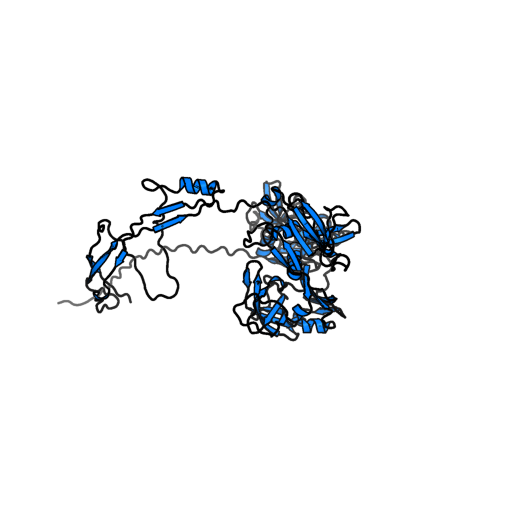
ATOM 3210 N N . VAL A 1 420 ? -10.565 5.933 23.886 1.00 98.00 420 VAL A N 1
ATOM 3211 C CA . VAL A 1 420 ? -10.398 5.626 22.459 1.00 98.00 420 VAL A CA 1
ATOM 3212 C C . VAL A 1 420 ? -9.357 6.539 21.816 1.00 98.00 420 VAL A C 1
ATOM 3214 O O . VAL A 1 420 ? -8.560 6.080 21.005 1.00 98.00 420 VAL A O 1
ATOM 3217 N N . LYS A 1 421 ? -9.331 7.815 22.204 1.00 96.00 421 LYS A N 1
ATOM 3218 C CA . LYS A 1 421 ? -8.473 8.864 21.649 1.00 96.00 421 LYS A CA 1
ATOM 3219 C C . LYS A 1 421 ? -7.019 8.413 21.489 1.00 96.00 421 LYS A C 1
ATOM 3221 O O . LYS A 1 421 ? -6.314 8.209 22.475 1.00 96.00 421 LYS A O 1
ATOM 3226 N N . ARG A 1 422 ? -6.582 8.325 20.224 1.00 91.62 422 ARG A N 1
ATOM 3227 C CA . ARG A 1 422 ? -5.205 7.988 19.806 1.00 91.62 422 ARG A CA 1
ATOM 3228 C C . ARG A 1 422 ? -4.672 6.707 20.461 1.00 91.62 422 ARG A C 1
ATOM 3230 O O . ARG A 1 422 ? -3.491 6.605 20.778 1.00 91.62 422 ARG A O 1
ATOM 3237 N N . ASN A 1 423 ? -5.563 5.753 20.718 1.00 95.12 423 ASN A N 1
ATOM 3238 C CA . ASN A 1 423 ? -5.220 4.500 21.364 1.00 95.12 423 ASN A CA 1
ATOM 3239 C C . ASN A 1 423 ? -5.048 3.390 20.325 1.00 95.12 423 ASN A C 1
ATOM 3241 O O . ASN A 1 423 ? -6.017 2.754 19.914 1.00 95.12 423 ASN A O 1
ATOM 3245 N N . ASP A 1 424 ? -3.800 3.127 19.950 1.00 94.50 424 ASP A N 1
ATOM 3246 C CA . ASP A 1 424 ? -3.451 2.069 18.992 1.00 94.50 424 ASP A CA 1
ATOM 3247 C C . ASP A 1 424 ? -3.504 0.656 19.600 1.00 94.50 424 ASP A C 1
ATOM 3249 O O . ASP A 1 424 ? -3.335 -0.338 18.900 1.00 94.50 424 ASP A O 1
ATOM 3253 N N . ASN A 1 425 ? -3.781 0.537 20.905 1.00 96.69 425 ASN A N 1
ATOM 3254 C CA . ASN A 1 425 ? -3.885 -0.753 21.593 1.00 96.69 425 ASN A CA 1
ATOM 3255 C C . ASN A 1 425 ? -5.279 -1.390 21.490 1.00 96.69 425 ASN A C 1
ATOM 3257 O O . ASN A 1 425 ? -5.493 -2.467 22.053 1.00 96.69 425 ASN A O 1
ATOM 3261 N N . ILE A 1 426 ? -6.237 -0.728 20.835 1.00 98.19 426 ILE A N 1
ATOM 3262 C CA . ILE A 1 426 ? -7.586 -1.245 20.586 1.00 98.19 426 ILE A CA 1
ATOM 3263 C C . ILE A 1 426 ? -7.893 -1.147 19.089 1.00 98.19 426 ILE A C 1
ATOM 3265 O O . ILE A 1 426 ? -7.849 -0.078 18.483 1.00 98.19 426 ILE A O 1
ATOM 3269 N N . ILE A 1 427 ? -8.153 -2.293 18.474 1.00 97.81 427 ILE A N 1
ATOM 3270 C CA . ILE A 1 427 ? -8.018 -2.481 17.032 1.00 97.81 427 ILE A CA 1
ATOM 3271 C C . ILE A 1 427 ? -9.252 -3.217 16.523 1.00 97.81 427 ILE A C 1
ATOM 3273 O O . ILE A 1 427 ? -9.696 -4.199 17.127 1.00 97.81 427 ILE A O 1
ATOM 3277 N N . LEU A 1 428 ? -9.797 -2.763 15.399 1.00 98.06 428 LEU A N 1
ATOM 3278 C CA . LEU A 1 428 ? -10.756 -3.529 14.619 1.00 98.06 428 LEU A CA 1
ATOM 3279 C C . LEU A 1 428 ? -9.998 -4.306 13.541 1.00 98.06 428 LEU A C 1
ATOM 3281 O O . LEU A 1 428 ? -9.409 -3.712 12.644 1.00 98.06 428 LEU A O 1
ATOM 3285 N N . VAL A 1 429 ? -9.960 -5.629 13.666 1.00 97.50 429 VAL A N 1
ATOM 3286 C CA . VAL A 1 429 ? -9.123 -6.523 12.856 1.00 97.50 429 VAL A CA 1
ATOM 3287 C C . VAL A 1 429 ? -9.947 -7.295 11.840 1.00 97.50 429 VAL A C 1
ATOM 3289 O O . VAL A 1 429 ? -11.058 -7.728 12.148 1.00 97.50 429 VAL A O 1
ATOM 3292 N N . ASN A 1 430 ? -9.371 -7.487 10.653 1.00 95.25 430 ASN A N 1
ATOM 3293 C CA . ASN A 1 430 ? -9.898 -8.315 9.563 1.00 95.25 430 ASN A CA 1
ATOM 3294 C C . ASN A 1 430 ? -8.961 -9.489 9.209 1.00 95.25 430 ASN A C 1
ATOM 3296 O O . ASN A 1 430 ? -9.375 -10.412 8.507 1.00 95.25 430 ASN A O 1
ATOM 3300 N N . GLU A 1 431 ? -7.721 -9.492 9.716 1.00 92.44 431 GLU A N 1
ATOM 3301 C CA . GLU A 1 431 ? -6.752 -10.565 9.478 1.00 92.44 431 GLU A CA 1
ATOM 3302 C C . GLU A 1 431 ? -6.187 -11.158 10.783 1.00 92.44 431 GLU A C 1
ATOM 3304 O O . GLU A 1 431 ? -5.901 -10.463 11.763 1.00 92.44 431 GLU A O 1
ATOM 3309 N N . LEU A 1 432 ? -5.997 -12.478 10.759 1.00 93.31 432 LEU A N 1
ATOM 3310 C CA . LEU A 1 432 ? -5.326 -13.296 11.762 1.00 93.31 432 LEU A CA 1
ATOM 3311 C C . LEU A 1 432 ? -4.209 -14.084 11.070 1.00 93.31 432 LEU A C 1
ATOM 3313 O O . LEU A 1 432 ? -4.462 -14.865 10.152 1.00 93.31 432 LEU A O 1
ATOM 3317 N N . ASN A 1 433 ? -2.970 -13.893 11.517 1.00 88.00 433 ASN A N 1
ATOM 3318 C CA . ASN A 1 433 ? -1.765 -14.512 10.960 1.00 88.00 433 ASN A CA 1
ATOM 3319 C C . ASN A 1 433 ? -1.641 -14.324 9.432 1.00 88.00 433 ASN A C 1
ATOM 3321 O O . ASN A 1 433 ? -1.269 -15.252 8.718 1.00 88.00 433 ASN A O 1
ATOM 3325 N N . GLY A 1 434 ? -1.997 -13.136 8.927 1.00 82.06 434 GLY A N 1
ATOM 3326 C CA . GLY A 1 434 ? -1.948 -12.797 7.494 1.00 82.06 434 GLY A CA 1
ATOM 3327 C C . GLY A 1 434 ? -3.061 -13.418 6.637 1.00 82.06 434 GLY A C 1
ATOM 3328 O O . GLY A 1 434 ? -3.032 -13.303 5.411 1.00 82.06 434 GLY A O 1
ATOM 3329 N N . THR A 1 435 ? -4.040 -14.074 7.266 1.00 82.88 435 THR A N 1
ATOM 3330 C CA . THR A 1 435 ? -5.205 -14.684 6.606 1.00 82.88 435 THR A CA 1
ATOM 3331 C C . THR A 1 435 ? -6.505 -14.087 7.134 1.00 82.88 435 THR A C 1
ATOM 3333 O O . THR A 1 435 ? -6.516 -13.514 8.222 1.00 82.88 435 THR A O 1
ATOM 3336 N N . ALA A 1 436 ? -7.604 -14.218 6.388 1.00 85.69 436 ALA A N 1
ATOM 3337 C CA . ALA A 1 436 ? -8.918 -13.757 6.835 1.00 85.69 436 ALA A CA 1
ATOM 3338 C C . ALA A 1 436 ? -9.322 -14.384 8.183 1.00 85.69 436 ALA A C 1
ATOM 3340 O O . ALA A 1 436 ? -8.905 -15.496 8.526 1.00 85.69 436 ALA A O 1
ATOM 3341 N N . LEU A 1 437 ? -10.154 -13.674 8.949 1.00 90.88 437 LEU A N 1
ATOM 3342 C CA . LEU A 1 437 ? -10.670 -14.197 10.212 1.00 90.88 437 LEU A CA 1
ATOM 3343 C C . LEU A 1 437 ? -11.4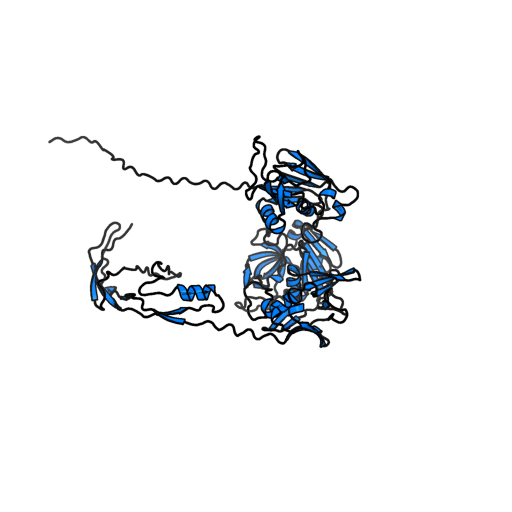45 -15.513 10.012 1.00 90.88 437 LEU A C 1
ATOM 3345 O O . LEU A 1 437 ? -12.169 -15.653 9.027 1.00 90.88 437 LEU A O 1
ATOM 3349 N N . PRO A 1 438 ? -11.359 -16.465 10.960 1.00 88.94 438 PRO A N 1
ATOM 3350 C CA . PRO A 1 438 ? -12.218 -17.646 10.941 1.00 88.94 438 PRO A CA 1
ATOM 3351 C C . PRO A 1 438 ? -13.688 -17.251 11.143 1.00 88.94 438 PRO A C 1
ATOM 3353 O O . PRO A 1 438 ? -13.959 -16.276 11.842 1.00 88.94 438 PRO A O 1
ATOM 3356 N N . ASP A 1 439 ? -14.633 -18.066 10.660 1.00 85.25 439 ASP A N 1
ATOM 3357 C CA . ASP A 1 439 ? -16.091 -17.821 10.724 1.00 85.25 439 ASP A CA 1
ATOM 3358 C C . ASP A 1 439 ? -16.606 -17.382 12.106 1.00 85.25 439 ASP A C 1
ATOM 3360 O O . ASP A 1 439 ? -17.568 -16.630 12.231 1.00 85.25 439 ASP A O 1
ATOM 3364 N N . THR A 1 440 ? -15.971 -17.842 13.189 1.00 90.25 440 THR A N 1
ATOM 3365 C CA . THR A 1 440 ? -16.374 -17.464 14.551 1.00 90.25 440 THR A CA 1
ATOM 3366 C C . THR A 1 440 ? -16.104 -15.999 14.890 1.00 90.25 440 THR A C 1
ATOM 3368 O O . THR A 1 440 ? -16.693 -15.494 15.843 1.00 90.25 440 THR A O 1
ATOM 3371 N N . ASP A 1 441 ? -15.189 -15.352 14.172 1.00 93.06 441 ASP A N 1
ATOM 3372 C CA . ASP A 1 441 ? -14.720 -13.984 14.401 1.00 93.06 441 ASP A CA 1
ATOM 3373 C C . ASP A 1 441 ? -14.999 -13.063 13.185 1.00 93.06 441 ASP A C 1
ATOM 3375 O O . ASP A 1 441 ? -15.045 -11.850 13.367 1.00 93.06 441 ASP A O 1
ATOM 3379 N N . TRP A 1 442 ? -15.222 -13.632 11.993 1.00 91.38 442 TRP A N 1
ATOM 3380 C CA . TRP A 1 442 ? -15.491 -12.955 10.713 1.00 91.38 442 TRP A CA 1
ATOM 3381 C C . TRP A 1 442 ? -16.808 -12.139 10.706 1.00 91.38 442 TRP A C 1
ATOM 3383 O O . TRP A 1 442 ? -17.775 -12.571 11.336 1.00 91.38 442 TRP A O 1
ATOM 3393 N N . PRO A 1 443 ? -16.905 -10.997 9.990 1.00 93.31 443 PRO A N 1
ATOM 3394 C CA . PRO A 1 443 ? -15.872 -10.395 9.133 1.00 93.31 443 PRO A CA 1
ATOM 3395 C C . PRO A 1 443 ? -14.852 -9.548 9.889 1.00 93.31 443 PRO A C 1
ATOM 3397 O O . PRO A 1 443 ? -13.684 -9.509 9.511 1.00 93.31 443 PRO A O 1
ATOM 3400 N N . LEU A 1 444 ? -15.280 -8.923 10.984 1.00 97.62 444 LEU A N 1
ATOM 3401 C CA . LEU A 1 444 ? -14.484 -7.991 11.770 1.00 97.62 444 LEU A CA 1
ATOM 3402 C C . LEU A 1 444 ? -14.526 -8.349 13.249 1.00 97.62 444 LEU A C 1
ATOM 3404 O O . LEU A 1 444 ? -15.567 -8.721 13.798 1.00 97.62 444 LEU A O 1
ATOM 3408 N N . LYS A 1 445 ? -13.400 -8.156 13.930 1.00 97.94 445 LYS A N 1
ATOM 3409 C CA . LYS A 1 445 ? -13.294 -8.359 15.374 1.00 97.94 445 LYS A CA 1
ATOM 3410 C C . LYS A 1 445 ? -12.648 -7.162 16.041 1.00 97.94 445 LYS A C 1
ATOM 3412 O O . LYS A 1 445 ? -11.591 -6.711 15.636 1.00 97.94 445 LYS A O 1
ATOM 3417 N N . PHE A 1 446 ? -13.234 -6.696 17.128 1.00 98.44 446 PHE A N 1
ATOM 3418 C CA . PHE A 1 446 ? -12.625 -5.701 17.992 1.00 98.44 446 PHE A CA 1
ATOM 3419 C C . PHE A 1 446 ? -11.818 -6.384 19.101 1.00 98.44 446 PHE A C 1
ATOM 3421 O O . PHE A 1 446 ? -12.364 -7.167 19.887 1.00 98.44 446 PHE A O 1
ATOM 3428 N N . THR A 1 447 ? -10.510 -6.131 19.122 1.00 97.75 447 THR A N 1
ATOM 3429 C CA . THR A 1 447 ? -9.522 -6.801 19.980 1.00 97.75 447 THR A CA 1
ATOM 3430 C C . THR A 1 447 ? -8.316 -5.890 20.249 1.00 97.75 447 THR A C 1
ATOM 3432 O O . THR A 1 447 ? -8.183 -4.842 19.630 1.00 97.75 447 THR A O 1
ATOM 3435 N N . GLY A 1 448 ? -7.416 -6.269 21.158 1.00 96.69 448 GLY A N 1
ATOM 3436 C CA . GLY A 1 448 ? -6.139 -5.571 21.348 1.00 96.69 448 GLY A CA 1
ATOM 3437 C C . GLY A 1 448 ? -5.597 -5.665 22.773 1.00 96.69 448 GLY A C 1
ATOM 3438 O O . GLY A 1 448 ? -6.304 -6.095 23.688 1.00 96.69 448 GLY A O 1
ATOM 3439 N N . SER A 1 449 ? -4.343 -5.249 22.971 1.00 96.38 449 SER A N 1
ATOM 3440 C CA . SER A 1 449 ? -3.663 -5.243 24.279 1.00 96.38 449 SER A CA 1
ATOM 3441 C C . SER A 1 449 ? -4.322 -4.309 25.299 1.00 96.38 449 SER A C 1
ATOM 3443 O O . SER A 1 449 ? -4.166 -4.505 26.504 1.00 96.38 449 SER A O 1
ATOM 3445 N N . GLY A 1 450 ? -5.072 -3.307 24.831 1.00 95.75 450 GLY A N 1
ATOM 3446 C CA . GLY A 1 450 ? -5.790 -2.351 25.668 1.00 95.75 450 GLY A CA 1
ATOM 3447 C C . GLY A 1 450 ? -7.115 -2.872 26.228 1.00 95.75 450 GLY A C 1
ATOM 3448 O O . GLY A 1 450 ? -7.720 -2.184 27.046 1.00 95.75 450 GLY A O 1
ATOM 3449 N N . LEU A 1 451 ? -7.578 -4.056 25.808 1.00 96.75 451 LEU A N 1
ATOM 3450 C CA . LEU A 1 451 ? -8.880 -4.604 26.194 1.00 96.75 451 LEU A CA 1
ATOM 3451 C C . LEU A 1 451 ? -8.764 -5.711 27.240 1.00 96.75 451 LEU A C 1
ATOM 3453 O O . LEU A 1 451 ? -7.924 -6.609 27.161 1.00 96.75 451 LEU A O 1
ATOM 3457 N N . ALA A 1 452 ? -9.706 -5.733 28.178 1.00 95.31 452 ALA A N 1
ATOM 3458 C CA . ALA A 1 452 ? -9.940 -6.915 28.986 1.00 95.31 452 ALA A CA 1
ATOM 3459 C C . ALA A 1 452 ? -10.520 -8.053 28.127 1.00 95.31 452 ALA A C 1
ATOM 3461 O O . ALA A 1 452 ? -11.211 -7.857 27.126 1.00 95.31 452 ALA A O 1
ATOM 3462 N N . LYS A 1 453 ? -10.308 -9.303 28.554 1.00 88.94 453 LYS A N 1
ATOM 3463 C CA . LYS A 1 453 ? -10.744 -10.488 27.792 1.00 88.94 453 LYS A CA 1
ATOM 3464 C C . LYS A 1 453 ? -12.241 -10.481 27.450 1.00 88.94 453 LYS A C 1
ATOM 3466 O O . LYS A 1 453 ? -12.625 -10.935 26.376 1.00 88.94 453 LYS A O 1
ATOM 3471 N N . ASN A 1 454 ? -13.079 -9.971 28.348 1.00 93.69 454 ASN A N 1
ATOM 3472 C CA . ASN A 1 454 ? -14.528 -9.865 28.176 1.00 93.69 454 ASN A CA 1
ATOM 3473 C C . ASN A 1 454 ? -14.974 -8.583 27.450 1.00 93.69 454 ASN A C 1
ATOM 3475 O O . ASN A 1 454 ? -16.165 -8.290 27.477 1.00 93.69 454 ASN A O 1
ATOM 3479 N N . GLU A 1 455 ? -14.062 -7.803 26.873 1.00 97.38 455 GLU A N 1
ATOM 3480 C CA . GLU A 1 455 ? -14.347 -6.576 26.112 1.00 97.38 455 GLU A CA 1
ATOM 3481 C C . GLU A 1 455 ? -14.153 -6.750 24.602 1.00 97.38 455 GLU A C 1
ATOM 3483 O O . GLU A 1 455 ? -14.532 -5.878 23.831 1.00 97.38 455 GLU A O 1
ATOM 3488 N N . ASN A 1 456 ? -13.642 -7.905 24.174 1.00 96.75 456 ASN A N 1
ATOM 3489 C CA . ASN A 1 456 ? -13.582 -8.267 22.764 1.00 96.75 456 ASN A CA 1
ATOM 3490 C C . ASN A 1 456 ? -14.994 -8.396 22.183 1.00 96.75 456 ASN A C 1
ATOM 3492 O O . ASN A 1 456 ? -15.852 -9.037 22.799 1.00 96.75 456 ASN A O 1
ATOM 3496 N N . VAL A 1 457 ? -15.199 -7.855 20.984 1.00 98.38 457 VAL A N 1
ATOM 3497 C CA . VAL A 1 457 ? -16.445 -7.958 20.210 1.00 98.38 457 VAL A CA 1
ATOM 3498 C C . VAL A 1 457 ? -16.111 -8.680 18.909 1.00 98.38 457 VAL A C 1
ATOM 3500 O O . VAL A 1 457 ? -15.127 -8.352 18.257 1.00 98.38 457 VAL A O 1
ATOM 3503 N N . LYS A 1 458 ? -16.873 -9.708 18.550 1.00 97.62 458 LYS A N 1
ATOM 3504 C CA . LYS A 1 458 ? -16.665 -10.495 17.324 1.00 97.62 458 LYS A CA 1
ATOM 3505 C C . LYS A 1 458 ? -17.769 -10.174 16.331 1.00 97.62 458 LYS A C 1
ATOM 3507 O O . LYS A 1 458 ? -18.842 -9.789 16.778 1.00 97.62 458 LYS A O 1
ATOM 3512 N N . GLN A 1 459 ? -17.536 -10.409 15.042 1.00 96.62 459 GLN A N 1
ATOM 3513 C CA . GLN A 1 459 ? -18.547 -10.206 13.999 1.00 96.62 459 GLN A CA 1
ATOM 3514 C C . GLN A 1 459 ? -19.154 -8.793 14.066 1.00 96.62 459 GLN A C 1
ATOM 3516 O O . GLN A 1 459 ? -20.373 -8.623 14.106 1.00 96.62 459 GLN A O 1
ATOM 3521 N N . VAL A 1 460 ? -18.287 -7.785 14.194 1.00 98.31 460 VAL A N 1
ATOM 3522 C CA . VAL A 1 460 ? -18.679 -6.376 14.318 1.00 98.31 460 VAL A CA 1
ATOM 3523 C C . VAL A 1 460 ? -19.375 -5.927 13.035 1.00 98.31 460 VAL A C 1
ATOM 3525 O O . VAL A 1 460 ? -18.868 -6.181 11.947 1.00 98.31 460 VAL A O 1
ATOM 3528 N N . VAL A 1 461 ? -20.523 -5.265 13.182 1.00 96.75 461 VAL A N 1
ATOM 3529 C CA . VAL A 1 461 ? -21.334 -4.731 12.070 1.00 96.75 461 VAL A CA 1
ATOM 3530 C C . VAL A 1 461 ? -21.598 -3.232 12.195 1.00 96.75 461 VAL A C 1
ATOM 3532 O O . VAL A 1 461 ? -21.948 -2.587 11.211 1.00 96.75 461 VAL A O 1
ATOM 3535 N N . GLU A 1 462 ? -21.429 -2.659 13.388 1.00 97.81 462 GLU A N 1
ATOM 3536 C CA . GLU A 1 462 ? -21.666 -1.236 13.619 1.00 97.81 462 GLU A CA 1
ATOM 3537 C C . GLU A 1 462 ? -20.713 -0.670 14.679 1.00 97.81 462 GLU A C 1
ATOM 3539 O O . GLU A 1 462 ? -20.436 -1.303 15.706 1.00 97.81 462 GLU A O 1
ATOM 3544 N N . ILE A 1 463 ? -20.241 0.553 14.435 1.00 98.50 463 ILE A N 1
ATOM 3545 C CA . ILE A 1 463 ? -19.640 1.426 15.444 1.00 98.50 463 ILE A CA 1
ATOM 3546 C C . ILE A 1 463 ? -20.531 2.657 15.575 1.00 98.50 463 ILE A C 1
ATOM 3548 O O . ILE A 1 463 ? -20.814 3.343 14.598 1.00 98.50 463 ILE A O 1
ATOM 3552 N N . GLN A 1 464 ? -20.951 2.947 16.802 1.00 97.75 464 GLN A N 1
ATOM 3553 C CA . GLN A 1 464 ? -21.889 4.019 17.101 1.00 97.75 464 GLN A CA 1
ATOM 3554 C C . GLN A 1 464 ? -21.326 4.978 18.149 1.00 97.75 464 GLN A C 1
ATOM 3556 O O . GLN A 1 464 ? -20.926 4.564 19.240 1.00 97.75 464 GLN A O 1
ATOM 3561 N N . LEU A 1 465 ? -21.333 6.268 17.836 1.00 96.69 465 LEU A N 1
ATOM 3562 C CA . LEU A 1 465 ? -20.947 7.360 18.713 1.00 96.69 465 LEU A CA 1
ATOM 3563 C C . LEU A 1 465 ? -22.220 7.901 19.374 1.00 96.69 465 LEU A C 1
ATOM 3565 O O . LEU A 1 465 ? -23.079 8.515 18.748 1.00 96.69 465 LEU A O 1
ATOM 3569 N N . ASN A 1 466 ? -22.341 7.634 20.665 1.00 92.25 466 ASN A N 1
ATOM 3570 C CA . ASN A 1 466 ? -23.448 8.025 21.519 1.00 92.25 466 ASN A CA 1
ATOM 3571 C C . ASN A 1 466 ? -23.053 9.221 22.379 1.00 92.25 466 ASN A C 1
ATOM 3573 O O . ASN A 1 466 ? -21.893 9.360 22.764 1.00 92.25 466 ASN A O 1
ATOM 3577 N N . ASP A 1 467 ? -24.035 10.050 22.732 1.00 92.31 467 ASP A N 1
ATOM 3578 C CA . ASP A 1 467 ? -23.829 11.231 23.577 1.00 92.31 467 ASP A CA 1
ATOM 3579 C C . ASP A 1 467 ? -22.758 12.186 23.025 1.00 92.31 467 ASP A C 1
ATOM 3581 O O . ASP A 1 467 ? -22.044 12.821 23.801 1.00 92.31 467 ASP A O 1
ATOM 3585 N N . LEU A 1 468 ? -22.629 12.274 21.692 1.00 87.62 468 LEU A N 1
ATOM 3586 C CA . LEU A 1 468 ? -21.764 13.260 21.052 1.00 87.62 468 LEU A CA 1
ATOM 3587 C C . LEU A 1 468 ? -22.117 14.645 21.606 1.00 87.62 468 LEU A C 1
ATOM 3589 O O . LEU A 1 468 ? -23.287 15.045 21.519 1.00 87.62 468 LEU A O 1
ATOM 3593 N N . PRO A 1 469 ? -21.151 15.371 22.204 1.00 82.88 469 PRO A N 1
ATOM 3594 C CA . PRO A 1 469 ? -21.354 16.757 22.554 1.00 82.88 469 PRO A CA 1
ATOM 3595 C C . PRO A 1 469 ? -21.892 17.454 21.320 1.00 82.88 469 PRO A C 1
ATOM 3597 O O . PRO A 1 469 ? -21.330 17.319 20.234 1.00 82.88 469 PRO A O 1
ATOM 3600 N N . SER A 1 470 ? -22.998 18.180 21.476 1.00 62.16 470 SER A N 1
ATOM 3601 C CA . SER A 1 470 ? -23.372 19.132 20.449 1.00 62.16 470 SER A CA 1
ATOM 3602 C C . SER A 1 470 ? -22.161 20.035 20.287 1.00 62.16 470 SER A C 1
ATOM 3604 O O . SER A 1 470 ? -21.860 20.807 21.206 1.00 62.16 470 SER A O 1
ATOM 3606 N N . LEU A 1 471 ? -21.470 19.927 19.151 1.00 52.88 471 LEU A N 1
ATOM 3607 C CA . LEU A 1 471 ? -20.612 21.008 18.713 1.00 52.88 471 LEU A CA 1
ATOM 3608 C C . LEU A 1 471 ? -21.481 22.260 18.866 1.00 52.88 471 LEU A C 1
ATOM 3610 O O . LEU A 1 471 ? -22.653 22.222 18.453 1.00 52.88 471 LEU A O 1
ATOM 3614 N N . PRO A 1 472 ? -21.021 23.324 19.553 1.00 39.97 472 PRO A N 1
ATOM 3615 C CA . PRO A 1 472 ? -21.709 24.590 19.404 1.00 39.97 472 PRO A CA 1
ATOM 3616 C C . PRO A 1 472 ? -21.821 24.756 17.898 1.00 39.97 472 PRO A C 1
ATOM 3618 O O . PRO A 1 472 ? -20.799 24.672 17.223 1.00 39.97 472 PRO A O 1
ATOM 3621 N N . SER A 1 473 ? -23.052 24.832 17.381 1.00 37.31 473 SER A N 1
ATOM 3622 C CA . SER A 1 473 ? -23.299 25.094 15.968 1.00 37.31 473 SER A CA 1
ATOM 3623 C C . SER A 1 473 ? -22.277 26.140 15.562 1.00 37.31 473 SER A C 1
ATOM 3625 O O . SER A 1 473 ? -22.305 27.235 16.138 1.00 37.31 473 SER A O 1
ATOM 3627 N N . SER A 1 474 ? -21.317 25.764 14.718 1.00 39.81 474 SER A N 1
ATOM 3628 C CA . SER A 1 474 ? -20.207 26.607 14.289 1.00 39.81 474 SER A CA 1
ATOM 3629 C C . SER A 1 474 ? -20.785 27.661 13.353 1.00 39.81 474 SER A C 1
ATOM 3631 O O . SER A 1 474 ? -20.643 27.651 12.142 1.00 39.81 474 SER A O 1
ATOM 3633 N N . SER A 1 475 ? -21.558 28.562 13.942 1.00 39.03 475 SER A N 1
ATOM 3634 C CA . SER A 1 475 ? -22.137 29.732 13.318 1.00 39.03 475 SER A CA 1
ATOM 3635 C C . SER A 1 475 ? -22.334 30.793 14.399 1.00 39.03 475 SER A C 1
ATOM 3637 O O . SER A 1 475 ? -23.427 31.316 14.623 1.00 39.03 475 SER A O 1
ATOM 3639 N N . SER A 1 476 ? -21.257 31.133 15.096 1.00 38.28 476 SER A N 1
ATOM 3640 C CA . SER A 1 476 ? -21.076 32.523 15.503 1.00 38.28 476 SER A CA 1
ATOM 3641 C C . SER A 1 476 ? -20.018 33.175 14.624 1.00 38.28 476 SER A C 1
ATOM 3643 O O . SER A 1 476 ? -19.118 33.847 15.117 1.00 38.28 476 SER A O 1
ATOM 3645 N N . SER A 1 477 ? -20.155 33.017 13.303 1.00 39.38 477 SER A N 1
ATOM 3646 C CA . SER A 1 477 ? -19.673 34.041 12.385 1.00 39.38 477 SER A CA 1
ATOM 3647 C C . SER A 1 477 ? -20.379 35.345 12.765 1.00 39.38 477 SER A C 1
ATOM 3649 O O . SER A 1 477 ? -21.610 35.448 12.697 1.00 39.38 477 SER A O 1
ATOM 3651 N N . LEU A 1 478 ? -19.632 36.354 13.191 1.00 39.09 478 LEU A N 1
ATOM 3652 C CA . LEU A 1 478 ? -20.168 37.706 13.288 1.00 39.09 478 LEU A CA 1
ATOM 3653 C C . LEU A 1 478 ? -20.229 38.271 11.867 1.00 39.09 478 LEU A C 1
ATOM 3655 O O . LEU A 1 478 ? -19.228 38.730 11.328 1.00 39.09 478 LEU A O 1
ATOM 3659 N N . THR A 1 479 ? -21.402 38.232 11.234 1.00 37.41 479 THR A N 1
ATOM 3660 C CA . THR A 1 479 ? -21.589 38.876 9.931 1.00 37.41 479 THR A CA 1
ATOM 3661 C C . THR A 1 479 ? -21.650 40.391 10.127 1.00 37.41 479 THR A C 1
ATOM 3663 O O . THR A 1 479 ? -22.625 40.922 10.664 1.00 37.41 479 THR A O 1
ATOM 3666 N N . ALA A 1 480 ? -20.623 41.110 9.677 1.00 37.88 480 ALA A N 1
ATOM 3667 C CA . ALA A 1 480 ? -20.637 42.568 9.613 1.00 37.88 480 ALA A CA 1
ATOM 3668 C C . ALA A 1 480 ? -20.934 43.013 8.173 1.00 37.88 480 ALA A C 1
ATOM 3670 O O . ALA A 1 480 ? -20.233 42.644 7.233 1.00 37.88 480 ALA A O 1
ATOM 3671 N N . THR A 1 481 ? -21.987 43.812 7.986 1.00 36.56 481 THR A N 1
ATOM 3672 C CA . THR A 1 481 ? -22.295 44.439 6.689 1.00 36.56 481 THR A CA 1
ATOM 3673 C C . THR A 1 481 ? -21.802 45.881 6.706 1.00 36.56 481 THR A C 1
ATOM 3675 O O . THR A 1 481 ? -22.265 46.680 7.523 1.00 36.56 481 THR A O 1
ATOM 3678 N N . ALA A 1 482 ? -20.884 46.229 5.801 1.00 39.00 482 ALA A N 1
ATOM 3679 C CA . ALA A 1 482 ? -20.444 47.605 5.599 1.00 39.00 482 ALA A CA 1
ATOM 3680 C C . ALA A 1 482 ? -20.977 48.141 4.263 1.00 39.00 482 ALA A C 1
ATOM 3682 O O . ALA A 1 482 ? -20.745 47.571 3.197 1.00 39.00 482 ALA A O 1
ATOM 3683 N N . ASN A 1 483 ? -21.671 49.279 4.315 1.00 39.34 483 ASN A N 1
ATOM 3684 C CA . ASN A 1 483 ? -22.051 50.029 3.122 1.00 39.34 483 ASN A CA 1
ATOM 3685 C C . ASN A 1 483 ? -20.852 50.864 2.663 1.00 39.34 483 ASN A C 1
ATOM 3687 O O . ASN A 1 483 ? -20.565 51.908 3.254 1.00 39.34 483 ASN A O 1
ATOM 3691 N N . VAL A 1 484 ? -20.147 50.422 1.620 1.00 38.50 484 VAL A N 1
ATOM 3692 C CA . VAL A 1 484 ? -18.986 51.146 1.091 1.00 38.50 484 VAL A CA 1
ATOM 3693 C C . VAL A 1 484 ? -19.430 52.029 -0.075 1.00 38.50 484 VAL A C 1
ATOM 3695 O O . VAL A 1 484 ? -19.982 51.564 -1.074 1.00 38.50 484 VAL A O 1
ATOM 3698 N N . ASN A 1 485 ? -19.189 53.337 0.040 1.00 40.34 485 ASN A N 1
ATOM 3699 C CA . ASN A 1 485 ? -19.393 54.275 -1.062 1.00 40.34 485 ASN A CA 1
ATOM 3700 C C . ASN A 1 485 ? -18.123 54.325 -1.917 1.00 40.34 485 ASN A C 1
ATOM 3702 O O . ASN A 1 485 ? -17.168 55.026 -1.580 1.00 40.34 485 ASN A O 1
ATOM 3706 N N . ILE A 1 486 ? -18.103 53.567 -3.011 1.00 43.12 486 ILE A N 1
ATOM 3707 C CA . ILE A 1 486 ? -17.007 53.619 -3.977 1.00 43.12 486 ILE A CA 1
ATOM 3708 C C . ILE A 1 486 ? -17.398 54.617 -5.071 1.00 43.12 486 ILE A C 1
ATOM 3710 O O . ILE A 1 486 ? -18.347 54.396 -5.824 1.00 43.12 486 ILE A O 1
ATOM 3714 N N . GLN A 1 487 ? -16.655 55.721 -5.200 1.00 42.06 487 GLN A N 1
ATOM 3715 C CA . GLN A 1 487 ? -16.822 56.638 -6.331 1.00 42.06 487 GLN A CA 1
ATOM 3716 C C . GLN A 1 487 ? -16.226 56.026 -7.605 1.00 42.06 487 GLN A C 1
ATOM 3718 O O . GLN A 1 487 ? -15.132 56.384 -8.034 1.00 42.06 487 GLN A O 1
ATOM 3723 N N . MET A 1 488 ? -16.950 55.098 -8.228 1.00 44.47 488 MET A N 1
ATOM 3724 C CA . MET A 1 488 ? -16.699 54.718 -9.615 1.00 44.47 488 MET A CA 1
ATOM 3725 C C . MET A 1 488 ? -17.630 55.514 -10.520 1.00 44.47 488 MET A C 1
ATOM 3727 O O . MET A 1 488 ? -18.848 55.458 -10.382 1.00 44.47 488 MET A O 1
ATOM 3731 N N . VAL A 1 489 ? -17.050 56.287 -11.433 1.00 43.69 489 VAL A N 1
ATOM 3732 C CA . VAL A 1 489 ? -17.805 57.038 -12.433 1.00 43.69 489 VAL A CA 1
ATOM 3733 C C . VAL A 1 489 ? -18.076 56.112 -13.613 1.00 43.69 489 VAL A C 1
ATOM 3735 O O . VAL A 1 489 ? -17.168 55.819 -14.390 1.00 43.69 489 VAL A O 1
ATOM 3738 N N . GLY A 1 490 ? -19.317 55.647 -13.762 1.00 46.94 490 GLY A N 1
ATOM 3739 C CA . GLY A 1 490 ? -19.732 54.960 -14.983 1.00 46.94 490 GLY A CA 1
ATOM 3740 C C . GLY A 1 490 ? -19.721 55.932 -16.166 1.00 46.94 490 GLY A C 1
ATOM 3741 O O . GLY A 1 490 ? -20.291 57.023 -16.085 1.00 46.94 490 GLY A O 1
ATOM 3742 N N . ILE A 1 491 ? -19.079 55.551 -17.271 1.00 51.06 491 ILE A N 1
ATOM 3743 C CA . ILE A 1 491 ? -19.038 56.340 -18.506 1.00 51.06 491 ILE A CA 1
ATOM 3744 C C . ILE A 1 491 ? -19.763 55.584 -19.617 1.00 51.06 491 ILE A C 1
ATOM 3746 O O . ILE A 1 491 ? -19.423 54.443 -19.919 1.00 51.06 491 ILE A O 1
ATOM 3750 N N . SER A 1 492 ? -20.720 56.246 -20.269 1.00 48.94 492 SER A N 1
ATOM 3751 C CA . SER A 1 492 ? -21.338 55.765 -21.507 1.00 48.94 492 SER A CA 1
ATOM 3752 C C . SER A 1 492 ? -20.888 56.609 -22.705 1.00 48.94 492 SER A C 1
ATOM 3754 O O . SER A 1 492 ? -20.800 57.839 -22.614 1.00 48.94 492 SER A O 1
ATOM 3756 N N . LEU A 1 493 ? -20.595 55.941 -23.827 1.00 52.31 493 LEU A N 1
ATOM 3757 C CA . LEU A 1 493 ? -20.163 56.541 -25.094 1.00 52.31 493 LEU A CA 1
ATOM 3758 C C . LEU A 1 493 ? -21.182 56.238 -26.192 1.00 52.31 493 LEU A C 1
ATOM 3760 O O . LEU A 1 493 ? -21.560 55.081 -26.391 1.00 52.31 493 LEU A O 1
ATOM 3764 N N . ASN A 1 494 ? -21.562 57.253 -26.968 1.00 54.62 494 ASN A N 1
ATOM 3765 C CA . ASN A 1 494 ? -22.387 57.039 -28.154 1.00 54.62 494 ASN A CA 1
ATOM 3766 C C . ASN A 1 494 ? -21.522 56.570 -29.338 1.00 54.62 494 ASN A C 1
ATOM 3768 O O . ASN A 1 494 ? -20.994 57.378 -30.102 1.00 54.62 494 ASN A O 1
ATOM 3772 N N . ARG A 1 495 ? -21.362 55.249 -29.482 1.00 52.16 495 ARG A N 1
ATOM 3773 C CA . ARG A 1 495 ? -20.452 54.629 -30.465 1.00 52.16 495 ARG A CA 1
ATOM 3774 C C . ARG A 1 495 ? -20.803 54.931 -31.929 1.00 52.16 495 ARG A C 1
ATOM 3776 O O . ARG A 1 495 ? -19.932 54.829 -32.781 1.00 52.16 495 ARG A O 1
ATOM 3783 N N . THR A 1 496 ? -22.040 55.330 -32.237 1.00 52.94 496 THR A N 1
ATOM 3784 C CA . THR A 1 496 ? -22.460 55.633 -33.619 1.00 52.94 496 THR A CA 1
ATOM 3785 C C . THR A 1 496 ? -22.005 57.007 -34.120 1.00 52.94 496 THR A C 1
ATOM 3787 O O . THR A 1 496 ? -22.157 57.292 -35.303 1.00 52.94 496 THR A O 1
ATOM 3790 N N . GLU A 1 497 ? -21.486 57.874 -33.243 1.00 52.84 497 GLU A N 1
ATOM 3791 C CA . GLU A 1 497 ? -20.968 59.206 -33.607 1.00 52.84 497 GLU A CA 1
ATOM 3792 C C . GLU A 1 497 ? -19.451 59.212 -33.873 1.00 52.84 497 GLU A C 1
ATOM 3794 O O . GLU A 1 497 ? -18.894 60.255 -34.206 1.00 52.84 497 GLU A O 1
ATOM 3799 N N . ILE A 1 498 ? -18.776 58.065 -33.734 1.00 54.94 498 ILE A N 1
ATOM 3800 C CA . ILE A 1 498 ? -17.327 57.945 -33.925 1.00 54.94 498 ILE A CA 1
ATOM 3801 C C . ILE A 1 498 ? -17.040 57.607 -35.395 1.00 54.94 498 ILE A C 1
ATOM 3803 O O . ILE A 1 498 ? -17.284 56.485 -35.836 1.00 54.94 498 ILE A O 1
ATOM 3807 N N . ASP A 1 499 ? -16.512 58.570 -36.154 1.00 54.09 499 ASP A N 1
ATOM 3808 C CA . ASP A 1 499 ? -15.932 58.318 -37.478 1.00 54.09 499 ASP A CA 1
ATOM 3809 C C . ASP A 1 499 ? -14.445 57.986 -37.316 1.00 54.09 499 ASP A C 1
ATOM 3811 O O . ASP A 1 499 ? -13.619 58.846 -37.023 1.00 54.09 499 ASP A O 1
ATOM 3815 N N . TYR A 1 500 ? -14.095 56.714 -37.488 1.00 53.03 500 TYR A N 1
ATOM 3816 C CA . TYR A 1 500 ? -12.714 56.252 -37.349 1.00 53.03 500 TYR A CA 1
ATOM 3817 C C . TYR A 1 500 ? -11.799 56.735 -38.493 1.00 53.03 500 TYR A C 1
ATOM 3819 O O . TYR A 1 500 ? -10.576 56.680 -38.363 1.00 53.03 500 TYR A O 1
ATOM 3827 N N . GLY A 1 501 ? -12.366 57.230 -39.602 1.00 53.91 501 GLY A N 1
ATOM 3828 C CA . GLY A 1 501 ? -11.634 57.636 -40.800 1.00 53.91 501 GLY A CA 1
ATOM 3829 C C . GLY A 1 501 ? -10.889 56.491 -41.509 1.00 53.91 501 GLY A C 1
ATOM 3830 O O . GLY A 1 501 ? -10.776 55.369 -41.025 1.00 53.91 501 GLY A O 1
ATOM 3831 N N . ASN A 1 502 ? -10.331 56.774 -42.692 1.00 53.72 502 ASN A N 1
ATOM 3832 C CA . ASN A 1 502 ? -9.425 55.848 -43.390 1.00 53.72 502 ASN A CA 1
ATOM 3833 C C . ASN A 1 502 ? -7.977 56.081 -42.921 1.00 53.72 502 ASN A C 1
ATOM 3835 O O . ASN A 1 502 ? -7.239 56.843 -43.552 1.00 53.72 502 ASN A O 1
ATOM 3839 N N . VAL A 1 503 ? -7.569 55.450 -41.819 1.00 52.47 503 VAL A N 1
ATOM 3840 C CA . VAL A 1 503 ? -6.207 55.563 -41.261 1.00 52.47 503 VAL A CA 1
ATOM 3841 C C . VAL A 1 503 ? -5.318 54.448 -41.827 1.00 52.47 503 VAL A C 1
ATOM 3843 O O . VAL A 1 503 ? -5.705 53.284 -41.833 1.00 52.47 503 VAL A O 1
ATOM 3846 N N . ARG A 1 504 ? -4.135 54.791 -42.356 1.00 50.28 504 ARG A N 1
ATOM 3847 C CA . ARG A 1 504 ? -3.153 53.813 -42.870 1.00 50.28 504 ARG A CA 1
ATOM 3848 C C . ARG A 1 504 ? -2.112 53.487 -41.800 1.00 50.28 504 ARG A C 1
ATOM 3850 O O . ARG A 1 504 ? -1.815 54.344 -40.971 1.00 50.28 504 ARG A O 1
ATOM 3857 N N . ALA A 1 505 ? -1.525 52.292 -41.874 1.00 42.16 505 ALA A N 1
ATOM 3858 C CA . ALA A 1 505 ? -0.455 51.858 -40.978 1.00 42.16 505 ALA A CA 1
ATOM 3859 C C . ALA A 1 505 ? 0.670 52.909 -40.887 1.00 42.16 505 ALA A C 1
ATOM 3861 O O . ALA A 1 505 ? 1.180 53.384 -41.907 1.00 42.16 505 ALA A O 1
ATOM 3862 N N . GLY A 1 506 ? 1.017 53.296 -39.659 1.00 46.38 506 GLY A N 1
ATOM 3863 C CA . GLY A 1 506 ? 2.006 54.327 -39.342 1.00 46.38 506 GLY A CA 1
ATOM 3864 C C . GLY A 1 506 ? 1.473 55.767 -39.310 1.00 46.38 506 GLY A C 1
ATOM 3865 O O . GLY A 1 506 ? 2.278 56.697 -39.254 1.00 46.38 506 GLY A O 1
ATOM 3866 N N . GLN A 1 507 ? 0.154 55.987 -39.368 1.00 42.09 507 GLN A N 1
ATOM 3867 C CA . GLN A 1 507 ? -0.458 57.322 -39.289 1.00 42.09 507 GLN A CA 1
ATOM 3868 C C . GLN A 1 507 ? -1.553 57.408 -38.221 1.00 42.09 507 GLN A C 1
ATOM 3870 O O . GLN A 1 507 ? -2.137 56.400 -37.823 1.00 42.09 507 GLN A O 1
ATOM 3875 N N . SER A 1 508 ? -1.838 58.638 -37.784 1.00 43.81 508 SER A N 1
ATOM 3876 C CA . SER A 1 508 ? -2.936 58.962 -36.870 1.00 43.81 508 SER A CA 1
ATOM 3877 C C . SER A 1 508 ? -4.116 59.617 -37.598 1.00 43.81 508 SER A C 1
ATOM 3879 O O . SER A 1 508 ? -3.930 60.298 -38.611 1.00 43.81 508 SER A O 1
ATOM 3881 N N . SER A 1 509 ? -5.327 59.431 -37.072 1.00 47.91 509 SER A N 1
ATOM 3882 C CA . SER A 1 509 ? -6.549 60.104 -37.512 1.00 47.91 509 SER A CA 1
ATOM 3883 C C . SER A 1 509 ? -6.500 61.607 -37.221 1.00 47.91 509 SER A C 1
ATOM 3885 O O . SER A 1 509 ? -5.620 62.112 -36.517 1.00 47.91 509 SER A O 1
ATOM 3887 N N . LYS A 1 510 ? -7.490 62.345 -37.738 1.00 50.72 510 LYS A N 1
ATOM 3888 C CA . LYS A 1 510 ? -7.790 63.677 -37.203 1.00 50.72 510 LYS A CA 1
ATOM 3889 C C . LYS A 1 510 ? -8.399 63.544 -35.803 1.00 50.72 510 LYS A C 1
ATOM 3891 O O . LYS A 1 510 ? -8.843 62.473 -35.400 1.00 50.72 510 LYS A O 1
ATOM 3896 N N . ASN A 1 511 ? -8.373 64.656 -35.079 1.00 48.12 511 ASN A N 1
ATOM 3897 C CA . ASN A 1 511 ? -9.000 64.812 -33.776 1.00 48.12 511 ASN A CA 1
ATOM 3898 C C . ASN A 1 511 ? -10.522 64.654 -33.896 1.00 48.12 511 ASN A C 1
ATOM 3900 O O . ASN A 1 511 ? -11.166 65.521 -34.489 1.00 48.12 511 ASN A O 1
ATOM 3904 N N . GLU A 1 512 ? -11.080 63.614 -33.282 1.00 49.34 512 GLU A N 1
ATOM 3905 C CA . GLU A 1 512 ? -12.524 63.368 -33.269 1.00 49.34 512 GLU A CA 1
ATOM 3906 C C . GLU A 1 512 ? -13.129 63.785 -31.931 1.00 49.34 512 GLU A C 1
ATOM 3908 O O . GLU A 1 512 ? -12.638 63.396 -30.870 1.00 49.34 512 GLU A O 1
ATOM 3913 N N . CYS A 1 513 ? -14.191 64.591 -31.973 1.00 47.97 513 CYS A N 1
ATOM 3914 C CA . CYS A 1 513 ? -14.897 65.047 -30.778 1.00 47.97 513 CYS A CA 1
ATOM 3915 C C . CYS A 1 513 ? -16.096 64.143 -30.487 1.00 47.97 513 CYS A C 1
ATOM 3917 O O . CYS A 1 513 ? -17.076 64.165 -31.226 1.00 47.97 513 CYS A O 1
ATOM 3919 N N . VAL A 1 514 ? -16.051 63.415 -29.371 1.00 52.31 514 VAL A N 1
ATOM 3920 C CA . VAL A 1 514 ? -17.103 62.481 -28.949 1.00 52.31 514 VAL A CA 1
ATOM 3921 C C . VAL A 1 514 ? -17.768 62.986 -27.672 1.00 52.31 514 VAL A C 1
ATOM 3923 O O . VAL A 1 514 ? -17.119 63.574 -26.803 1.00 52.31 514 VAL A O 1
ATOM 3926 N N . ARG A 1 515 ? -19.080 62.769 -27.555 1.00 51.00 515 ARG A N 1
ATOM 3927 C CA . ARG A 1 515 ? -19.846 63.069 -26.342 1.00 51.00 515 ARG A CA 1
ATOM 3928 C C . ARG A 1 515 ? -19.756 61.921 -25.343 1.00 51.00 515 ARG A C 1
ATOM 3930 O O . ARG A 1 515 ? -20.079 60.782 -25.671 1.00 51.00 515 ARG A O 1
ATOM 3937 N N . ILE A 1 516 ? -19.358 62.253 -24.120 1.00 52.19 516 ILE A N 1
ATOM 3938 C CA . ILE A 1 516 ? -19.231 61.317 -23.001 1.00 52.19 516 ILE A CA 1
ATOM 3939 C C . ILE A 1 516 ? -20.263 61.672 -21.933 1.00 52.19 516 ILE A C 1
ATOM 3941 O O . ILE A 1 516 ? -20.329 62.838 -21.538 1.00 52.19 516 ILE A O 1
ATOM 3945 N N . THR A 1 517 ? -21.034 60.692 -21.451 1.00 51.19 517 THR A N 1
ATOM 3946 C CA . THR A 1 517 ? -22.022 60.885 -20.375 1.00 51.19 517 THR A CA 1
ATOM 3947 C C . THR A 1 517 ? -21.602 60.147 -19.102 1.00 51.19 517 THR A C 1
ATOM 3949 O O . THR A 1 517 ? -21.412 58.931 -19.122 1.00 51.19 517 THR A O 1
ATOM 3952 N N . ASN A 1 518 ? -21.484 60.887 -17.995 1.00 54.44 518 ASN A N 1
ATOM 3953 C CA . ASN A 1 518 ? -21.282 60.349 -16.644 1.00 54.44 518 ASN A CA 1
ATOM 3954 C C . ASN A 1 518 ? -22.627 59.864 -16.065 1.00 54.44 518 ASN A C 1
ATOM 3956 O O . ASN A 1 518 ? -23.564 60.662 -15.983 1.00 54.44 518 ASN A O 1
ATOM 3960 N N . VAL A 1 519 ? -22.719 58.589 -15.663 1.00 53.81 519 VAL A N 1
ATOM 3961 C CA . VAL A 1 519 ? -23.952 57.975 -15.123 1.00 53.81 519 VAL A CA 1
ATOM 3962 C C . VAL A 1 519 ? -24.005 57.859 -13.586 1.00 53.81 519 VAL A C 1
ATOM 3964 O O . VAL A 1 519 ? -24.982 57.334 -13.061 1.00 53.81 519 VAL A O 1
ATOM 3967 N N . GLY A 1 520 ? -23.027 58.408 -12.856 1.00 49.22 520 GLY A N 1
ATOM 3968 C CA . GLY A 1 520 ? -23.008 58.464 -11.384 1.00 49.22 520 GLY A CA 1
ATOM 3969 C C . GLY A 1 520 ? -22.338 57.269 -10.689 1.00 49.22 520 GLY A C 1
ATOM 3970 O O . GLY A 1 520 ? -21.891 56.331 -11.348 1.00 49.22 520 GLY A O 1
ATOM 3971 N N . SER A 1 521 ? -22.234 57.347 -9.354 1.00 49.53 521 SER A N 1
ATOM 3972 C CA . SER A 1 521 ? -21.600 56.356 -8.465 1.00 49.53 521 SER A CA 1
ATOM 3973 C C . SER A 1 521 ? -22.581 55.297 -7.946 1.00 49.53 521 SER A C 1
ATOM 3975 O O . SER A 1 521 ? -23.742 55.603 -7.675 1.00 49.53 521 SER A O 1
ATOM 3977 N N . SER A 1 522 ? -22.108 54.060 -7.767 1.00 47.25 522 SER A N 1
ATOM 3978 C CA . SER A 1 522 ? -22.872 52.934 -7.206 1.00 47.25 522 SER A CA 1
ATOM 3979 C C . SER A 1 522 ? -22.431 52.609 -5.775 1.00 47.25 522 SER A C 1
ATOM 3981 O O . SER A 1 522 ? -21.234 52.512 -5.509 1.00 47.25 522 SER A O 1
ATOM 3983 N N . TYR A 1 523 ? -23.388 52.386 -4.871 1.00 43.12 523 TYR A N 1
ATOM 3984 C CA . TYR A 1 523 ? -23.122 51.784 -3.560 1.00 43.12 523 TYR A CA 1
ATOM 3985 C C . TYR A 1 523 ? -22.900 50.281 -3.729 1.00 43.12 523 TYR A C 1
ATOM 3987 O O . TYR A 1 523 ? -23.651 49.639 -4.463 1.00 43.12 523 TYR A O 1
ATOM 3995 N N . VAL A 1 524 ? -21.888 49.733 -3.060 1.00 40.94 524 VAL A N 1
ATOM 3996 C CA . VAL A 1 524 ? -21.653 48.286 -3.011 1.00 40.94 524 VAL A CA 1
ATOM 3997 C C . VAL A 1 524 ? -21.695 47.864 -1.546 1.00 40.94 524 VAL A C 1
ATOM 3999 O O . VAL A 1 524 ? -20.977 48.425 -0.715 1.00 40.94 524 VAL A O 1
ATOM 4002 N N . GLU A 1 525 ? -22.562 46.908 -1.225 1.00 37.69 525 GLU A N 1
ATOM 4003 C CA . GLU A 1 525 ? -22.518 46.205 0.056 1.00 37.69 525 GLU A CA 1
ATOM 4004 C C . GLU A 1 525 ? -21.378 45.191 -0.004 1.00 37.69 525 GLU A C 1
ATOM 4006 O O . GLU A 1 525 ? -21.330 44.355 -0.907 1.00 37.69 525 GLU A O 1
ATOM 4011 N N . VAL A 1 526 ? -20.440 45.294 0.935 1.00 41.19 526 VAL A N 1
ATOM 4012 C CA . VAL A 1 526 ? -19.386 44.294 1.107 1.00 41.19 526 VAL A CA 1
ATOM 4013 C C . VAL A 1 526 ? -19.655 43.584 2.424 1.00 41.19 526 VAL A C 1
ATOM 4015 O O . VAL A 1 526 ? -19.699 44.214 3.485 1.00 41.19 526 VAL A O 1
ATOM 4018 N N . THR A 1 527 ? -19.855 42.275 2.335 1.00 37.84 527 THR A N 1
ATOM 4019 C CA . THR A 1 527 ? -20.014 41.388 3.486 1.00 37.84 527 THR A CA 1
ATOM 4020 C C . THR A 1 527 ? -18.687 40.683 3.721 1.00 37.84 527 THR A C 1
ATOM 4022 O O . THR A 1 527 ? -18.144 40.078 2.798 1.00 37.84 527 THR A O 1
ATOM 4025 N N . LEU A 1 528 ? -18.161 40.790 4.940 1.00 42.25 528 LEU A N 1
ATOM 4026 C CA . LEU A 1 528 ? -16.987 40.045 5.382 1.00 42.25 528 LEU A CA 1
ATOM 4027 C C . LEU A 1 528 ? -17.414 39.074 6.481 1.00 42.25 528 LEU A C 1
ATOM 4029 O O . LEU A 1 528 ? -18.138 39.455 7.404 1.00 42.25 528 LEU A O 1
ATOM 4033 N N . GLU A 1 529 ? -16.949 37.837 6.370 1.00 41.91 529 GLU A N 1
ATOM 4034 C CA . GLU A 1 529 ? -17.113 36.799 7.378 1.00 41.91 529 GLU A CA 1
ATOM 4035 C C . GLU A 1 529 ? -15.798 36.660 8.150 1.00 41.91 529 GLU A C 1
ATOM 4037 O O . GLU A 1 529 ? -14.735 36.514 7.545 1.00 41.91 529 GLU A O 1
ATOM 4042 N N . VAL A 1 530 ? -15.859 36.791 9.476 1.00 42.16 530 VAL A N 1
ATOM 4043 C CA . VAL A 1 530 ? -14.694 36.683 10.364 1.00 42.16 530 VAL A CA 1
ATOM 4044 C C . VAL A 1 530 ? -14.955 35.560 11.354 1.00 42.16 530 VAL A C 1
ATOM 4046 O O . VAL A 1 530 ? -16.011 35.528 11.994 1.00 42.16 530 VAL A O 1
ATOM 4049 N N . ASP A 1 531 ? -13.980 34.664 11.481 1.00 48.25 531 ASP A N 1
ATOM 4050 C CA . ASP A 1 531 ? -13.973 33.627 12.504 1.00 48.25 531 ASP A CA 1
ATOM 4051 C C . ASP A 1 531 ? -13.787 34.264 13.891 1.00 48.25 531 ASP A C 1
ATOM 4053 O O . ASP A 1 531 ? -12.770 34.899 14.178 1.00 48.25 531 ASP A O 1
ATOM 4057 N N . GLY A 1 532 ? -14.808 34.129 14.738 1.00 48.31 532 GLY A N 1
ATOM 4058 C CA . GLY A 1 532 ? -14.868 34.752 16.057 1.00 48.31 532 GLY A CA 1
ATOM 4059 C C . GLY A 1 532 ? -14.001 34.082 17.125 1.00 48.31 532 GLY A C 1
ATOM 4060 O O . GLY A 1 532 ? -13.818 34.690 18.176 1.00 48.31 532 GLY A O 1
ATOM 4061 N N . GLU A 1 533 ? -13.479 32.878 16.882 1.00 45.16 533 GLU A N 1
ATOM 4062 C CA . GLU A 1 533 ? -12.630 32.133 17.830 1.00 45.16 533 GLU A CA 1
ATOM 4063 C C . GLU A 1 533 ? -11.133 32.439 17.630 1.00 45.16 533 GLU A C 1
ATOM 4065 O O . GLU A 1 533 ? -10.315 32.238 18.530 1.00 45.16 533 GLU A O 1
ATOM 4070 N N . SER A 1 534 ? -10.755 32.968 16.463 1.00 50.19 534 SER A N 1
ATOM 4071 C CA . SER A 1 534 ? -9.373 33.338 16.174 1.00 50.19 534 SER A CA 1
ATOM 4072 C C . SER A 1 534 ? -9.046 34.701 16.780 1.00 50.19 534 SER A C 1
ATOM 4074 O O . SER A 1 534 ? -9.423 35.738 16.239 1.00 50.19 534 SER A O 1
ATOM 4076 N N . GLU A 1 535 ? -8.268 34.711 17.869 1.00 52.44 535 GLU A N 1
ATOM 4077 C CA . GLU A 1 535 ? -7.703 35.939 18.459 1.00 52.44 535 GLU A CA 1
ATOM 4078 C C . GLU A 1 535 ? -6.974 36.782 17.398 1.00 52.44 535 GLU A C 1
ATOM 4080 O O . GLU A 1 535 ? -7.049 38.003 17.421 1.00 52.44 535 GLU A O 1
ATOM 4085 N N . THR A 1 536 ? -6.340 36.138 16.407 1.00 48.72 536 THR A N 1
ATOM 4086 C CA . THR A 1 536 ? -5.674 36.816 15.282 1.00 48.72 536 THR A CA 1
ATOM 4087 C C . TH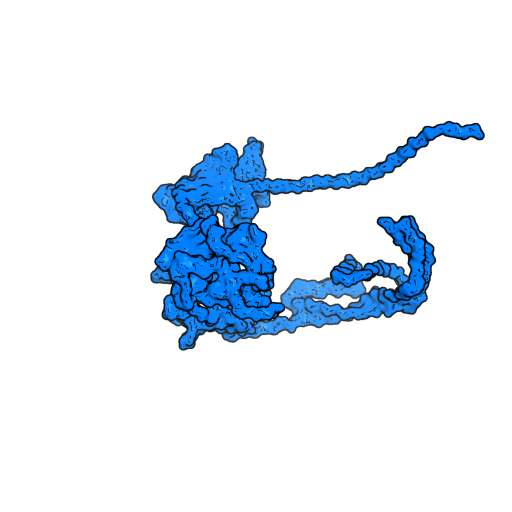R A 1 536 ? -6.666 37.408 14.278 1.00 48.72 536 THR A C 1
ATOM 4089 O O . THR A 1 536 ? -6.415 38.489 13.753 1.00 48.72 536 THR A O 1
ATOM 4092 N N . ALA A 1 537 ? -7.789 36.740 13.993 1.00 48.06 537 ALA A N 1
ATOM 4093 C CA . ALA A 1 537 ? -8.827 37.266 13.104 1.00 48.06 537 ALA A CA 1
ATOM 4094 C C . ALA A 1 537 ? -9.648 38.376 13.781 1.00 48.06 537 ALA A C 1
ATOM 4096 O O . ALA A 1 537 ? -10.001 39.353 13.122 1.00 48.06 537 ALA A O 1
ATOM 4097 N N . GLN A 1 538 ? -9.875 38.274 15.096 1.00 50.31 538 GLN A N 1
ATOM 4098 C CA . GLN A 1 538 ? -10.390 39.360 15.929 1.00 50.31 538 GLN A CA 1
ATOM 4099 C C . GLN A 1 538 ? -9.417 40.542 15.964 1.00 50.31 538 GLN A C 1
ATOM 4101 O O . GLN A 1 538 ? -9.842 41.654 15.669 1.00 50.31 538 GLN A O 1
ATOM 4106 N N . ASP A 1 539 ? -8.119 40.322 16.199 1.00 46.00 539 ASP A N 1
ATOM 4107 C CA . ASP A 1 539 ? -7.102 41.383 16.136 1.00 46.00 539 ASP A CA 1
ATOM 4108 C C . ASP A 1 539 ? -7.036 42.016 14.737 1.00 46.00 539 ASP A C 1
ATOM 4110 O O . ASP A 1 539 ? -6.950 43.236 14.604 1.00 46.00 539 ASP A O 1
ATOM 4114 N N . PHE A 1 540 ? -7.132 41.217 13.669 1.00 47.56 540 PHE A N 1
ATOM 4115 C CA . PHE A 1 540 ? -7.169 41.715 12.294 1.00 47.56 540 PHE A CA 1
ATOM 4116 C C . PHE A 1 540 ? -8.438 42.535 12.022 1.00 47.56 540 PHE A C 1
ATOM 4118 O O . PHE A 1 540 ? -8.350 43.601 11.411 1.00 47.56 540 PHE A O 1
ATOM 4125 N N . TYR A 1 541 ? -9.603 42.095 12.503 1.00 51.81 541 TYR A N 1
ATOM 4126 C CA . TYR A 1 541 ? -10.868 42.832 12.432 1.00 51.81 541 TYR A CA 1
ATOM 4127 C C . TYR A 1 541 ? -10.812 44.155 13.216 1.00 51.81 541 TYR A C 1
ATOM 4129 O O . TYR A 1 541 ? -11.211 45.196 12.690 1.00 51.81 541 TYR A O 1
ATOM 4137 N N . GLU A 1 542 ? -10.267 44.144 14.434 1.00 45.06 542 GLU A N 1
ATOM 4138 C CA . GLU A 1 542 ? -10.156 45.324 15.299 1.00 45.06 542 GLU A CA 1
ATOM 4139 C C . GLU A 1 542 ? -9.098 46.332 14.807 1.00 45.06 542 GLU A C 1
ATOM 4141 O O . GLU A 1 542 ? -9.228 47.531 15.067 1.00 45.06 542 GLU A O 1
ATOM 4146 N N . GLN A 1 543 ? -8.080 45.886 14.055 1.00 41.03 543 GLN A N 1
ATOM 4147 C CA . GLN A 1 543 ? -6.970 46.732 13.586 1.00 41.03 543 GLN A CA 1
ATOM 4148 C C . GLN A 1 543 ? -7.065 47.178 12.113 1.00 41.03 543 GLN A C 1
ATOM 4150 O O . GLN A 1 543 ? -6.430 48.169 11.748 1.00 41.03 543 GLN A O 1
ATOM 4155 N N . SER A 1 544 ? -7.848 46.507 11.257 1.00 40.91 544 SER A N 1
ATOM 4156 C CA . SER A 1 544 ? -7.782 46.711 9.791 1.00 40.91 544 SER A CA 1
ATOM 4157 C C . SER A 1 544 ? -8.861 47.618 9.192 1.00 40.91 544 SER A C 1
ATOM 4159 O O . SER A 1 544 ? -8.873 47.824 7.975 1.00 40.91 544 SER A O 1
ATOM 4161 N N . LEU A 1 545 ? -9.759 48.199 9.997 1.00 43.66 545 LEU A N 1
ATOM 4162 C CA . LEU A 1 545 ? -10.840 49.047 9.482 1.00 43.66 545 LEU A CA 1
ATOM 4163 C C . LEU A 1 545 ? -10.791 50.478 10.032 1.00 43.66 545 LEU A C 1
ATOM 4165 O O . LEU A 1 545 ? -11.436 50.817 11.019 1.00 43.66 545 LEU A O 1
ATOM 4169 N N . PHE A 1 546 ? -10.080 51.356 9.320 1.00 32.31 546 PHE A N 1
ATOM 4170 C CA . PHE A 1 546 ? -10.197 52.805 9.502 1.00 32.31 546 PHE A CA 1
ATOM 4171 C C . PHE A 1 546 ? -10.194 53.554 8.158 1.00 32.31 546 PHE A C 1
ATOM 4173 O O . PHE A 1 546 ? -9.252 53.459 7.366 1.00 32.31 546 PHE A O 1
ATOM 4180 N N . ILE A 1 547 ? -11.249 54.353 7.941 1.00 40.78 547 ILE A N 1
ATOM 4181 C CA . ILE A 1 547 ? -11.418 55.338 6.856 1.00 40.78 547 ILE A CA 1
ATOM 4182 C C . ILE A 1 547 ? -11.761 56.700 7.498 1.00 40.78 547 ILE A C 1
ATOM 4184 O O . ILE A 1 547 ? -12.436 56.741 8.522 1.00 40.78 547 ILE A O 1
ATOM 4188 N N . ASP A 1 548 ? -11.263 57.792 6.899 1.00 39.00 548 ASP A N 1
ATOM 4189 C CA . ASP A 1 548 ? -11.067 59.149 7.457 1.00 39.00 548 ASP A CA 1
ATOM 4190 C C . ASP A 1 548 ? -9.945 59.257 8.519 1.00 39.00 548 ASP A C 1
ATOM 4192 O O . ASP A 1 548 ? -10.089 59.881 9.570 1.00 39.00 548 ASP A O 1
ATOM 4196 N N . ASN A 1 549 ? -8.774 58.725 8.112 1.00 35.97 549 ASN A N 1
ATOM 4197 C CA . ASN A 1 549 ? -7.421 58.739 8.716 1.00 35.97 549 ASN A CA 1
ATOM 4198 C C . ASN A 1 549 ? -7.137 57.665 9.794 1.00 35.97 549 ASN A C 1
ATOM 4200 O O . ASN A 1 549 ? -6.958 58.030 10.951 1.00 35.97 549 ASN A O 1
ATOM 4204 N N . GLY A 1 550 ? -6.996 56.351 9.564 1.00 30.92 550 GLY A N 1
ATOM 4205 C CA . GLY A 1 550 ? -6.620 55.452 8.441 1.00 30.92 550 GLY A CA 1
ATOM 4206 C C . GLY A 1 550 ? -6.267 54.068 9.080 1.00 30.92 550 GLY A C 1
ATOM 4207 O O . GLY A 1 550 ? -6.143 54.038 10.300 1.00 30.92 550 GLY A O 1
ATOM 4208 N N . LEU A 1 551 ? -6.076 52.897 8.439 1.00 32.41 551 LEU A N 1
ATOM 4209 C CA . LEU A 1 551 ? -5.677 52.557 7.065 1.00 32.41 551 LEU A CA 1
ATOM 4210 C C . LEU A 1 551 ? -5.994 51.064 6.730 1.00 32.41 551 LEU A C 1
ATOM 4212 O O . LEU A 1 551 ? -5.464 50.186 7.395 1.00 32.41 551 LEU A O 1
ATOM 4216 N N . TYR A 1 552 ? -6.732 50.771 5.647 1.00 38.94 552 TYR A N 1
ATOM 4217 C CA . TYR A 1 552 ? -6.282 49.873 4.558 1.00 38.94 552 TYR A CA 1
ATOM 4218 C C . TYR A 1 552 ? -7.103 50.102 3.280 1.00 38.94 552 TYR A C 1
ATOM 4220 O O . TYR A 1 552 ? -8.315 50.301 3.306 1.00 38.94 552 TYR A O 1
ATOM 4228 N N . ASN A 1 553 ? -6.374 50.148 2.161 1.00 38.69 553 ASN A N 1
ATOM 4229 C CA . ASN A 1 553 ? -6.754 50.707 0.869 1.00 38.69 553 ASN A CA 1
ATOM 4230 C C . ASN A 1 553 ? -6.605 49.638 -0.234 1.00 38.69 553 ASN A C 1
ATOM 4232 O O . ASN A 1 553 ? -5.489 49.438 -0.721 1.00 38.69 553 ASN A O 1
ATOM 4236 N N . PRO A 1 554 ? -7.700 48.999 -0.683 1.00 38.94 554 PRO A N 1
ATOM 4237 C CA . PRO A 1 554 ? -7.674 48.064 -1.811 1.00 38.94 554 PRO A CA 1
ATOM 4238 C C . PRO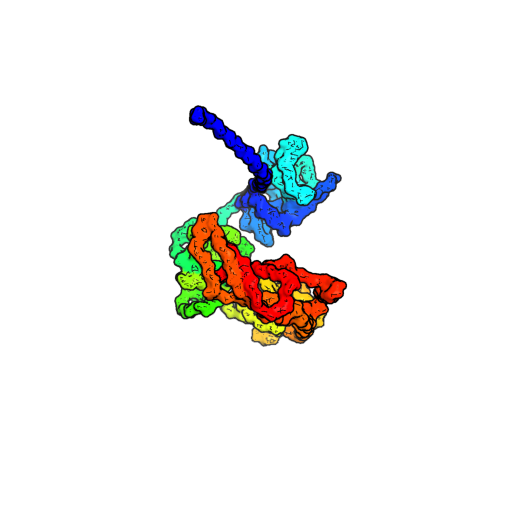 A 1 554 ? -7.539 48.731 -3.201 1.00 38.94 554 PRO A C 1
ATOM 4240 O O . PRO A 1 554 ? -7.594 48.048 -4.218 1.00 38.94 554 PRO A O 1
ATOM 4243 N N . ALA A 1 555 ? -7.312 50.046 -3.308 1.00 33.22 555 ALA A N 1
ATOM 4244 C CA . ALA A 1 555 ? -7.255 50.763 -4.591 1.00 33.22 555 ALA A CA 1
ATOM 4245 C C . ALA A 1 555 ? -5.899 50.700 -5.333 1.00 33.22 555 ALA A C 1
ATOM 4247 O O . ALA A 1 555 ? -5.628 51.568 -6.164 1.00 33.22 555 ALA A O 1
ATOM 4248 N N . ASN A 1 556 ? -5.051 49.698 -5.072 1.00 38.50 556 ASN A N 1
ATOM 4249 C CA . ASN A 1 556 ? -3.758 49.530 -5.752 1.00 38.50 556 ASN A CA 1
ATOM 4250 C C . ASN A 1 556 ? -3.602 48.243 -6.583 1.00 38.50 556 ASN A C 1
ATOM 4252 O O . ASN A 1 556 ? -2.474 47.919 -6.936 1.00 38.50 556 ASN A O 1
ATOM 4256 N N . ILE A 1 557 ? -4.681 47.548 -6.969 1.00 32.81 557 ILE A N 1
ATOM 4257 C CA . ILE A 1 557 ? -4.659 46.505 -8.024 1.00 32.81 557 ILE A CA 1
ATOM 4258 C C . ILE A 1 557 ? -6.008 46.578 -8.772 1.00 32.81 557 ILE A C 1
ATOM 4260 O O . ILE A 1 557 ? -7.057 46.426 -8.162 1.00 32.81 557 ILE A O 1
ATOM 4264 N N . ILE A 1 558 ? -6.091 47.099 -10.005 1.00 30.08 558 ILE A N 1
ATOM 4265 C CA . ILE A 1 558 ? -5.887 46.436 -11.316 1.00 30.08 558 ILE A CA 1
ATOM 4266 C C . ILE A 1 558 ? -6.468 45.015 -11.367 1.00 30.08 558 ILE A C 1
ATOM 4268 O O . ILE A 1 558 ? -5.743 44.028 -11.315 1.00 30.08 558 ILE A O 1
ATOM 4272 N N . ALA A 1 559 ? -7.791 44.914 -11.500 1.00 30.19 559 ALA A N 1
ATOM 4273 C CA . ALA A 1 559 ? -8.442 43.649 -11.816 1.00 30.19 559 ALA A CA 1
ATOM 4274 C C . ALA A 1 559 ? -8.066 43.194 -13.237 1.00 30.19 559 ALA A C 1
ATOM 4276 O O . ALA A 1 559 ? -8.289 43.910 -14.216 1.00 30.19 559 ALA A O 1
ATOM 4277 N N . ASN A 1 560 ? -7.512 41.986 -13.323 1.00 28.50 560 ASN A N 1
ATOM 4278 C CA . ASN A 1 560 ? -7.388 41.206 -14.542 1.00 28.50 560 ASN A CA 1
ATOM 4279 C C . ASN A 1 560 ? -8.696 40.417 -14.696 1.00 28.50 560 ASN A C 1
ATOM 4281 O O . ASN A 1 560 ? -8.961 39.510 -13.911 1.00 28.50 560 ASN A O 1
ATOM 4285 N N . ILE A 1 561 ? -9.542 40.800 -15.651 1.00 29.61 561 ILE A N 1
ATOM 4286 C CA . ILE A 1 561 ? -10.720 40.018 -16.032 1.00 29.61 561 ILE A CA 1
ATOM 4287 C C . ILE A 1 561 ? -10.724 39.925 -17.550 1.00 29.61 561 ILE A C 1
ATOM 4289 O O . ILE A 1 561 ? -11.118 40.857 -18.247 1.00 29.61 561 ILE A O 1
ATOM 4293 N N . ALA A 1 562 ? -10.305 38.769 -18.042 1.00 26.17 562 ALA A N 1
ATOM 4294 C CA . ALA A 1 562 ? -10.832 38.209 -19.270 1.00 26.17 562 ALA A CA 1
ATOM 4295 C C . ALA A 1 562 ? -10.988 36.702 -19.056 1.00 26.17 562 ALA A C 1
ATOM 4297 O O . ALA A 1 562 ? -10.011 35.958 -19.008 1.00 26.17 562 ALA A O 1
ATOM 4298 N N . SER A 1 563 ? -12.239 36.273 -18.901 1.00 32.03 563 SER A N 1
ATOM 4299 C CA . SER A 1 563 ? -12.664 34.914 -19.212 1.00 32.03 563 SER A CA 1
ATOM 4300 C C . SER A 1 563 ? -12.607 34.722 -20.727 1.00 32.03 563 SER A C 1
ATOM 4302 O O . SER A 1 563 ? -12.892 35.645 -21.494 1.00 32.03 563 SER A O 1
ATOM 4304 N N . SER A 1 564 ? -12.250 33.521 -21.159 1.00 37.44 564 SER A N 1
ATOM 4305 C CA . SER A 1 564 ? -12.273 33.097 -22.552 1.00 37.44 564 SER A CA 1
ATOM 4306 C C . SER A 1 564 ? -13.635 33.401 -23.208 1.00 37.44 564 SER A C 1
ATOM 4308 O O . SER A 1 564 ? -14.679 33.032 -22.674 1.00 37.44 564 SER A O 1
ATOM 4310 N N . ASN A 1 565 ? -13.596 34.043 -24.390 1.00 38.88 565 ASN A N 1
ATOM 4311 C CA . ASN A 1 565 ? -14.656 34.111 -25.423 1.00 38.88 565 ASN A CA 1
ATOM 4312 C C . ASN A 1 565 ? -15.452 35.428 -25.637 1.00 38.88 565 ASN A C 1
ATOM 4314 O O . ASN A 1 565 ? -16.598 35.354 -26.077 1.00 38.88 565 ASN A O 1
ATOM 4318 N N . SER A 1 566 ? -14.889 36.632 -25.464 1.00 34.03 566 SER A N 1
ATOM 4319 C CA . SER A 1 566 ? -15.546 37.868 -25.960 1.00 34.03 566 SER A CA 1
ATOM 4320 C C . SER A 1 566 ? -14.639 38.737 -26.836 1.00 34.03 566 SER A C 1
ATOM 4322 O O . SER A 1 566 ? -13.553 39.117 -26.409 1.00 34.03 566 SER A O 1
ATOM 4324 N N . GLU A 1 567 ? -15.113 39.111 -28.028 1.00 32.84 567 GLU A N 1
ATOM 4325 C CA . GLU A 1 567 ? -14.460 40.009 -29.004 1.00 32.84 567 GLU A CA 1
ATOM 4326 C C . GLU A 1 567 ? -14.402 41.500 -28.575 1.00 32.84 567 GLU A C 1
ATOM 4328 O O . GLU A 1 567 ? -14.278 42.387 -29.416 1.00 32.84 567 GLU A O 1
ATOM 4333 N N . ASP A 1 568 ? -14.461 41.815 -27.279 1.00 35.09 568 ASP A N 1
ATOM 4334 C CA . ASP A 1 568 ? -14.478 43.193 -26.774 1.00 35.09 568 ASP A CA 1
ATOM 4335 C C . ASP A 1 568 ? -13.200 43.521 -25.982 1.00 35.09 568 ASP A C 1
ATOM 4337 O O . ASP A 1 568 ? -12.993 43.048 -24.866 1.00 35.09 568 ASP A O 1
ATOM 4341 N N . VAL A 1 569 ? -12.350 44.398 -26.528 1.00 28.88 569 VAL A N 1
ATOM 4342 C CA . VAL A 1 569 ? -11.243 45.020 -25.781 1.00 28.88 569 VAL A CA 1
ATOM 4343 C C . VAL A 1 569 ? -11.783 46.254 -25.051 1.00 28.88 569 VAL A C 1
ATOM 4345 O O . VAL A 1 569 ? -12.072 47.277 -25.673 1.00 28.88 569 VAL A O 1
ATOM 4348 N N . VAL A 1 570 ? -11.910 46.191 -23.723 1.00 33.28 570 VAL A N 1
ATOM 4349 C CA . VAL A 1 570 ? -12.294 47.343 -22.888 1.00 33.28 570 VAL A CA 1
ATOM 4350 C C . VAL A 1 570 ? -11.034 48.048 -22.376 1.00 33.28 570 VAL A C 1
ATOM 4352 O O . VAL A 1 570 ? -10.233 47.459 -21.659 1.00 33.28 570 VAL A O 1
ATOM 4355 N N . THR A 1 571 ? -10.854 49.328 -22.712 1.00 33.91 571 THR A N 1
ATOM 4356 C CA . THR A 1 571 ? -9.798 50.192 -22.144 1.00 33.91 571 THR A CA 1
ATOM 4357 C C . THR A 1 571 ? -10.382 51.107 -21.065 1.00 33.91 571 THR A C 1
ATOM 4359 O O . THR A 1 571 ? -11.414 51.743 -21.273 1.00 33.91 571 THR A O 1
ATOM 4362 N N . GLN A 1 572 ? -9.722 51.199 -19.906 1.00 37.69 572 GLN A N 1
ATOM 4363 C CA . GLN A 1 572 ? -10.111 52.104 -18.816 1.00 37.69 572 GLN A CA 1
ATOM 4364 C C . GLN A 1 572 ? -9.422 53.472 -18.960 1.00 37.69 572 GLN A C 1
ATOM 4366 O O . GLN A 1 572 ? -8.216 53.550 -19.186 1.00 37.69 572 GLN A O 1
ATOM 4371 N N . LEU A 1 573 ? -10.178 54.563 -18.787 1.00 38.16 573 LEU A N 1
ATOM 4372 C CA . LEU A 1 573 ? -9.674 55.942 -18.773 1.00 38.16 573 LEU A CA 1
ATOM 4373 C C . LEU A 1 573 ? -9.816 56.542 -17.370 1.00 38.16 573 LEU A C 1
ATOM 4375 O O . LEU A 1 573 ? -10.901 56.555 -16.793 1.00 38.16 573 LEU A O 1
ATOM 4379 N N . ARG A 1 574 ? -8.721 57.091 -16.833 1.00 40.78 574 ARG A N 1
ATOM 4380 C CA . ARG A 1 574 ? -8.728 57.860 -15.580 1.00 40.78 574 ARG A CA 1
ATOM 4381 C C . ARG A 1 574 ? -9.366 59.229 -15.833 1.00 40.78 574 ARG A C 1
ATOM 4383 O O . ARG A 1 574 ? -8.886 59.981 -16.679 1.00 40.78 574 ARG A O 1
ATOM 4390 N N . VAL A 1 575 ? -10.414 59.573 -15.089 1.00 45.38 575 VAL A N 1
ATOM 4391 C CA . VAL A 1 575 ? -11.085 60.877 -15.211 1.00 45.38 575 VAL A CA 1
ATOM 4392 C C . VAL A 1 575 ? -10.428 61.902 -14.267 1.00 45.38 575 VAL A C 1
ATOM 4394 O O . VAL A 1 575 ? -10.173 61.567 -13.109 1.00 45.38 575 VAL A O 1
ATOM 4397 N N . PRO A 1 576 ? -10.131 63.142 -14.707 1.00 45.03 576 PRO A N 1
ATOM 4398 C CA . PRO A 1 576 ? -9.602 64.193 -13.835 1.00 45.03 576 PRO A CA 1
ATOM 4399 C C . PRO A 1 576 ? -10.565 64.558 -12.696 1.00 45.03 576 PRO A C 1
ATOM 4401 O O . PRO A 1 576 ? -11.780 64.577 -12.879 1.00 45.03 576 PRO A O 1
ATOM 4404 N N . SER A 1 577 ? -10.021 64.957 -11.546 1.00 44.94 577 SER A N 1
ATOM 4405 C CA . SER A 1 577 ? -10.751 65.235 -10.293 1.00 44.94 577 SER A CA 1
ATOM 4406 C C . SER A 1 577 ? -11.821 66.342 -10.349 1.00 44.94 577 SER A C 1
ATOM 4408 O O . SER A 1 577 ? -12.523 66.550 -9.366 1.00 44.94 577 SER A O 1
ATOM 4410 N N . GLY A 1 578 ? -11.969 67.052 -11.473 1.00 49.16 578 GLY A N 1
ATOM 4411 C CA . GLY A 1 578 ? -12.995 68.083 -11.684 1.00 49.16 578 GLY A CA 1
ATOM 4412 C C . GLY A 1 578 ? -14.300 67.596 -12.335 1.00 49.16 578 GLY A C 1
ATOM 4413 O O . GLY A 1 578 ? -15.176 68.416 -12.594 1.00 49.16 578 GLY A O 1
ATOM 4414 N N . TRP A 1 579 ? -14.438 66.304 -12.654 1.00 53.22 579 TRP A N 1
ATOM 4415 C CA . TRP A 1 579 ? -15.649 65.713 -13.252 1.00 53.22 579 TRP A CA 1
ATOM 4416 C C . TRP A 1 579 ? -16.574 65.126 -12.174 1.00 53.22 579 TRP A C 1
ATOM 4418 O O . TRP A 1 579 ? -16.719 63.912 -12.055 1.00 53.22 579 TRP A O 1
ATOM 4428 N N . THR A 1 580 ? -17.183 65.981 -11.354 1.00 50.94 580 THR A N 1
ATOM 4429 C CA . THR A 1 580 ? -17.953 65.551 -10.170 1.00 50.94 580 THR A CA 1
ATOM 4430 C C . THR A 1 580 ? -19.476 65.635 -10.315 1.00 50.94 580 THR A C 1
ATOM 4432 O O . THR A 1 580 ? -20.179 65.248 -9.388 1.00 50.94 580 THR A O 1
ATOM 4435 N N . GLU A 1 581 ? -20.019 66.067 -11.459 1.00 49.56 581 GLU A N 1
ATOM 4436 C CA . GLU A 1 581 ? -21.475 66.127 -11.681 1.00 49.56 581 GLU A CA 1
ATOM 4437 C C . GLU A 1 581 ? -21.909 65.425 -12.979 1.00 49.56 581 GLU A C 1
ATOM 4439 O O . GLU A 1 581 ? -21.188 65.417 -13.982 1.00 49.56 581 GLU A O 1
ATOM 4444 N N . ALA A 1 582 ? -23.101 64.816 -12.949 1.00 50.50 582 ALA A N 1
ATOM 4445 C CA . ALA A 1 582 ? -23.717 64.147 -14.093 1.00 50.50 582 ALA A CA 1
ATOM 4446 C C . ALA A 1 582 ? -23.943 65.140 -15.248 1.00 50.50 582 ALA A C 1
ATOM 4448 O O . ALA A 1 582 ? -24.571 66.184 -15.080 1.00 50.50 582 ALA A O 1
ATOM 4449 N N . GLY A 1 583 ? -23.439 64.814 -16.439 1.00 50.59 583 GLY A N 1
ATOM 4450 C CA . GLY A 1 583 ? -23.516 65.693 -17.604 1.00 50.59 583 GLY A CA 1
ATOM 4451 C C . GLY A 1 583 ? -22.833 65.107 -18.837 1.00 50.59 583 GLY A C 1
ATOM 4452 O O . GLY A 1 583 ? -22.130 64.101 -18.752 1.00 50.59 583 GLY A O 1
ATOM 4453 N N . THR A 1 584 ? -23.065 65.732 -19.997 1.00 48.41 584 THR A N 1
ATOM 4454 C CA . THR A 1 584 ? -22.420 65.360 -21.266 1.00 48.41 584 THR A CA 1
ATOM 4455 C C . THR A 1 584 ? -21.342 66.376 -21.625 1.00 48.41 584 THR A C 1
ATOM 4457 O O . THR A 1 584 ? -21.651 67.558 -21.773 1.00 48.41 584 THR A O 1
ATOM 4460 N N . GLN A 1 585 ? -20.098 65.931 -21.802 1.00 52.53 585 GLN A N 1
ATOM 4461 C CA . GLN A 1 585 ? -18.987 66.784 -22.245 1.00 52.53 585 GLN A CA 1
ATOM 4462 C C . GLN A 1 585 ? -18.351 66.246 -23.530 1.00 52.53 585 GLN A C 1
ATOM 4464 O O . GLN A 1 585 ? -18.410 65.049 -23.812 1.00 52.53 585 GLN A O 1
ATOM 4469 N N . GLY A 1 586 ? -17.780 67.147 -24.333 1.00 47.38 586 GLY A N 1
ATOM 4470 C CA . GLY A 1 586 ? -17.020 66.783 -25.528 1.00 47.38 586 GLY A CA 1
ATOM 4471 C C . GLY A 1 586 ? -15.581 66.434 -25.160 1.00 47.38 586 GLY A C 1
ATOM 4472 O O . GLY A 1 586 ? -14.915 67.226 -24.498 1.00 47.38 586 GLY A O 1
ATOM 4473 N N . ALA A 1 587 ? -15.104 65.277 -25.604 1.00 50.31 587 ALA A N 1
ATOM 4474 C CA . ALA A 1 587 ? -13.716 64.851 -25.471 1.00 50.31 587 ALA A CA 1
ATOM 4475 C C . ALA A 1 587 ? -13.116 64.608 -26.856 1.00 50.31 587 ALA A C 1
ATOM 4477 O O . ALA A 1 587 ? -13.824 64.183 -27.767 1.00 50.31 587 ALA A O 1
ATOM 4478 N N . THR A 1 588 ? -11.824 64.890 -27.019 1.00 45.41 588 THR A N 1
ATOM 4479 C CA . THR A 1 588 ? -11.129 64.720 -28.296 1.00 45.41 588 THR A CA 1
ATOM 4480 C C . THR A 1 588 ? -10.209 63.509 -28.253 1.00 45.41 588 THR A C 1
ATOM 4482 O O . THR A 1 588 ? -9.334 63.441 -27.392 1.00 45.41 588 THR A O 1
ATOM 4485 N N . PHE A 1 589 ? -10.378 62.593 -29.201 1.00 48.62 589 PHE A N 1
ATOM 4486 C CA . PHE A 1 589 ? -9.542 61.402 -29.347 1.00 48.62 589 PHE A CA 1
ATOM 4487 C C . PHE A 1 589 ? -8.743 61.445 -30.653 1.00 48.62 589 PHE A C 1
ATOM 4489 O O . PHE A 1 589 ? -9.169 62.054 -31.637 1.00 48.62 589 PHE A O 1
ATOM 4496 N N . VAL A 1 590 ? -7.577 60.796 -30.647 1.00 40.16 590 VAL A N 1
ATOM 4497 C CA . VAL A 1 590 ? -6.737 60.564 -31.828 1.00 40.16 590 VAL A CA 1
ATOM 4498 C C . VAL A 1 590 ? -6.435 59.076 -31.886 1.00 40.16 590 VAL A C 1
ATOM 4500 O O . VAL A 1 590 ? -5.888 58.524 -30.935 1.00 40.16 590 VAL A O 1
ATOM 4503 N N . PHE A 1 591 ? -6.784 58.438 -32.995 1.00 48.12 591 PHE A N 1
ATOM 4504 C CA . PHE A 1 591 ? -6.549 57.014 -33.213 1.00 48.12 591 PHE A CA 1
ATOM 4505 C C . PHE A 1 591 ? -5.321 56.838 -34.102 1.00 48.12 591 PHE A C 1
ATOM 4507 O O . PHE A 1 591 ? -5.101 57.650 -34.997 1.00 48.12 591 PHE A O 1
ATOM 4514 N N . TRP A 1 592 ? -4.512 55.803 -33.896 1.00 36.88 592 TRP A N 1
ATOM 4515 C CA . TRP A 1 592 ? -3.412 55.463 -34.802 1.00 36.88 592 TRP A CA 1
ATOM 4516 C C . TRP A 1 592 ? -3.467 53.989 -35.183 1.00 36.88 592 TRP A C 1
ATOM 4518 O O . TRP A 1 592 ? -3.967 53.167 -34.421 1.00 36.88 592 TRP A O 1
ATOM 4528 N N . ALA A 1 593 ? -2.978 53.672 -36.380 1.00 38.53 593 ALA A N 1
ATOM 4529 C CA . ALA A 1 593 ? -2.873 52.300 -36.863 1.00 38.53 593 ALA A CA 1
ATOM 4530 C C . ALA A 1 593 ? -1.404 51.865 -36.844 1.00 38.53 593 ALA A C 1
ATOM 4532 O O . ALA A 1 593 ? -0.555 52.529 -37.447 1.00 38.53 593 ALA A O 1
ATOM 4533 N N . GLU A 1 594 ? -1.105 50.762 -36.167 1.00 33.88 594 GLU A N 1
ATOM 4534 C CA . GLU A 1 594 ? 0.214 50.120 -36.196 1.00 33.88 594 GLU A CA 1
ATOM 4535 C C . GLU A 1 594 ? 0.278 49.104 -37.350 1.00 33.88 594 GLU A C 1
ATOM 4537 O O . GLU A 1 594 ? -0.761 48.716 -37.889 1.00 33.88 594 GLU A O 1
ATOM 4542 N N . ALA A 1 595 ? 1.489 48.787 -37.816 1.00 38.47 595 ALA A N 1
ATOM 4543 C CA . ALA A 1 595 ? 1.713 47.917 -38.975 1.00 38.47 595 ALA A CA 1
ATOM 4544 C C . ALA A 1 595 ? 1.734 46.437 -38.593 1.00 38.47 595 ALA A C 1
ATOM 4546 O O . ALA A 1 595 ? 2.347 46.130 -37.547 1.00 38.47 595 ALA A O 1
#

Foldseek 3Di:
DDDDDDDDDDDDDDPPDPPDPPPPDPPPDKAWAWEAELDIDIAIPVNQVVVCVVAKDWDQDPVRKIFMGHQVQLSCLCHHHLQRDDPCSRPLCQCPPDQGWWKWWAAPVGDIDIDRSVCRVVDSQWGFTQDINNHGWDQADPVRHGADRTWTGGPPDDDSSGDGNTRYMYIPYHHHDDAALAWEADQDIDGHHPVRQVVDDKDKFWEWEAELLRDIDDRWIFIFAFPQVSQVVHPGDDQQKWKWWAASNGQIDIGGPCVSLQVFDFPDPPDDDDPRGWTWGFTQDTNRHGQDVVRQDNTWITTGDNVHTYGHCLRIHGRTHYMYMDGGDDKAWAWEAAQDIDIQIRSNQSSCLRPAKDWAQDPVRKIFIAHQVQQSNQQHLHPDPPSDRRDRDLVQLVVKWWKKWAAPVGDIDIDISVLSPVDNQWGWTQDIPNHGDDPFQPRIKIHGPSDDPVHIDGRTRYIYIGPRPPPPPQPPFPKDKDWDFDWDWDKDWPVVQDDCPDADAPDKDPKGKTKIWTPTTDIDIDIDTFRPVDPVSVVCVVPADDDPDDDDDPPPDDDDDDDPDDPDDDDDDDDDPPPDDTDIDIDIDMDHHHD

Radius of gyration: 35.26 Å; chains: 1; bounding box: 71×101×90 Å